Protein AF-A0A7S4BZ90-F1 (afdb_monomer_lite)

Structure (mmCIF, N/CA/C/O backbone):
data_AF-A0A7S4BZ90-F1
#
_entry.id   AF-A0A7S4BZ90-F1
#
loop_
_atom_site.group_PDB
_atom_site.id
_atom_site.type_symbol
_atom_site.label_atom_id
_atom_site.label_alt_id
_atom_site.label_comp_id
_atom_site.label_asym_id
_atom_site.label_entity_id
_atom_site.label_seq_id
_atom_site.pdbx_PDB_ins_code
_atom_site.Cartn_x
_atom_site.Cartn_y
_atom_site.Cartn_z
_atom_site.occupancy
_atom_site.B_iso_or_equiv
_atom_site.auth_seq_id
_atom_site.auth_comp_id
_atom_site.auth_asym_id
_atom_site.auth_atom_id
_atom_site.pdbx_PDB_model_num
ATOM 1 N N . MET A 1 1 ? -24.577 11.533 -30.311 1.00 33.41 1 MET A N 1
ATOM 2 C CA . MET A 1 1 ? -23.113 11.358 -30.264 1.00 33.41 1 MET A CA 1
ATOM 3 C C . MET A 1 1 ? -22.880 9.869 -30.183 1.00 33.41 1 MET A C 1
ATOM 5 O O . MET A 1 1 ? -23.247 9.269 -29.185 1.00 33.41 1 MET A O 1
ATOM 9 N N . VAL A 1 2 ? -22.451 9.256 -31.281 1.00 26.23 2 VAL A N 1
ATOM 10 C CA . VAL A 1 2 ? -22.076 7.841 -31.279 1.00 26.23 2 VAL A CA 1
ATOM 11 C C . VAL A 1 2 ? -20.671 7.820 -30.691 1.00 26.23 2 VAL A C 1
ATOM 13 O O . VAL A 1 2 ? -19.761 8.365 -31.313 1.00 26.23 2 VAL A O 1
ATOM 16 N N . ASN A 1 3 ? -20.526 7.324 -29.460 1.00 33.72 3 ASN A N 1
ATOM 17 C CA . ASN A 1 3 ? -19.214 7.034 -28.885 1.00 33.72 3 ASN A CA 1
ATOM 18 C C . ASN A 1 3 ? -18.481 6.156 -29.900 1.00 33.72 3 ASN A C 1
ATOM 20 O O . ASN A 1 3 ? -19.055 5.168 -30.350 1.00 33.72 3 ASN A O 1
ATOM 24 N N . VAL A 1 4 ? -17.272 6.531 -30.307 1.00 37.62 4 VAL A N 1
ATOM 25 C CA . VAL A 1 4 ? -16.377 5.587 -30.974 1.00 37.62 4 VAL A CA 1
ATOM 26 C C . VAL A 1 4 ? -15.790 4.769 -29.826 1.00 37.62 4 VAL A C 1
ATOM 28 O O . VAL A 1 4 ? -14.957 5.313 -29.103 1.00 37.62 4 VAL A O 1
ATOM 31 N N . PRO A 1 5 ? -16.278 3.546 -29.543 1.00 41.34 5 PRO A N 1
ATOM 32 C CA . PRO A 1 5 ? -15.677 2.739 -28.495 1.00 41.34 5 PRO A CA 1
ATOM 33 C C . PRO A 1 5 ? -14.210 2.500 -28.862 1.00 41.34 5 PRO A C 1
ATOM 35 O O . PRO A 1 5 ? -13.890 2.240 -30.027 1.00 41.34 5 PRO A O 1
ATOM 38 N N . ILE A 1 6 ? -13.317 2.557 -27.871 1.00 49.84 6 ILE A N 1
ATOM 39 C CA . ILE A 1 6 ? -12.123 1.713 -27.943 1.00 49.84 6 ILE A CA 1
ATOM 40 C C . ILE A 1 6 ? -12.695 0.306 -28.138 1.00 49.84 6 ILE A C 1
ATOM 42 O O . ILE A 1 6 ? -13.587 -0.061 -27.375 1.00 49.84 6 ILE A O 1
ATOM 46 N N . GLU A 1 7 ? -12.320 -0.392 -29.219 1.00 52.25 7 GLU A N 1
ATOM 47 C CA . GLU A 1 7 ? -12.885 -1.703 -29.583 1.00 52.25 7 GLU A CA 1
ATOM 48 C C . GLU A 1 7 ? -13.194 -2.536 -28.335 1.00 52.25 7 GLU A C 1
ATOM 50 O O . GLU A 1 7 ? -12.337 -2.641 -27.458 1.00 52.25 7 GLU A O 1
ATOM 55 N N . ASP A 1 8 ? -14.431 -3.046 -28.265 1.00 43.81 8 ASP A N 1
ATOM 56 C CA . ASP A 1 8 ? -15.060 -3.649 -27.085 1.00 43.81 8 ASP A CA 1
ATOM 57 C C . ASP A 1 8 ? -14.035 -4.263 -26.104 1.00 43.81 8 ASP A C 1
ATOM 59 O O . ASP A 1 8 ? -13.390 -5.266 -26.438 1.00 43.81 8 ASP A O 1
ATOM 63 N N . PRO A 1 9 ? -13.824 -3.679 -24.910 1.00 44.62 9 PRO A N 1
ATOM 64 C CA . PRO A 1 9 ? -12.887 -4.220 -23.929 1.00 44.62 9 PRO A CA 1
ATOM 65 C C . PRO A 1 9 ? -13.327 -5.591 -23.386 1.00 44.62 9 PRO A C 1
ATOM 67 O O . PRO A 1 9 ? -12.476 -6.349 -22.908 1.00 44.62 9 PRO A O 1
ATOM 70 N N . GLU A 1 10 ? -14.611 -5.952 -23.531 1.00 42.00 10 GLU A N 1
ATOM 71 C CA . GLU A 1 10 ? -15.120 -7.312 -23.311 1.00 42.00 10 GLU A CA 1
ATOM 72 C C . GLU A 1 10 ? -14.944 -8.232 -24.527 1.00 42.00 10 GLU A C 1
ATOM 74 O O . GLU A 1 10 ? -15.280 -9.417 -24.446 1.00 42.00 10 GLU A O 1
ATOM 79 N N . SER A 1 11 ? -14.344 -7.759 -25.631 1.00 48.19 11 SER A N 1
ATOM 80 C CA . SER A 1 11 ? -13.907 -8.657 -26.696 1.00 48.19 11 SER A CA 1
ATOM 81 C C . SER A 1 11 ? -13.030 -9.740 -26.071 1.00 48.19 11 SER A C 1
ATOM 83 O O . SER A 1 11 ? -11.984 -9.486 -25.456 1.00 48.19 11 SER A O 1
ATOM 85 N N . ALA A 1 12 ? -13.517 -10.971 -26.210 1.00 54.62 12 ALA A N 1
ATOM 86 C CA . ALA A 1 12 ? -13.037 -12.203 -25.602 1.00 54.62 12 ALA A CA 1
ATOM 87 C C . ALA A 1 12 ? -11.604 -12.596 -26.011 1.00 54.62 12 ALA A C 1
ATOM 89 O O . ALA A 1 12 ? -11.223 -13.756 -25.879 1.00 54.62 12 ALA A O 1
ATOM 90 N N . THR A 1 13 ? -10.805 -11.662 -26.535 1.00 65.31 13 THR A N 1
ATOM 91 C CA . THR A 1 13 ? -9.399 -11.862 -26.865 1.00 65.31 13 THR A CA 1
ATOM 92 C C . THR A 1 13 ? -8.633 -12.150 -25.571 1.00 65.31 13 THR A C 1
ATOM 94 O O . THR A 1 13 ? -8.508 -11.254 -24.724 1.00 65.31 13 THR A O 1
ATOM 97 N N . PRO A 1 14 ? -8.145 -13.389 -25.385 1.00 82.38 14 PRO A N 1
ATOM 98 C CA . PRO A 1 14 ? -7.401 -13.763 -24.195 1.00 82.38 14 PRO A CA 1
ATOM 99 C C . PRO A 1 14 ? -6.043 -13.060 -24.190 1.00 82.38 14 PRO A C 1
ATOM 101 O O . PRO A 1 14 ? -5.452 -12.809 -25.248 1.00 82.38 14 PRO A O 1
ATOM 104 N N . VAL A 1 15 ? -5.529 -12.764 -22.996 1.00 87.31 15 VAL A N 1
ATOM 105 C CA . VAL A 1 15 ? -4.174 -12.228 -22.849 1.00 87.31 15 VAL A CA 1
ATOM 106 C C . VAL A 1 15 ? -3.188 -13.321 -23.257 1.00 87.31 15 VAL A C 1
ATOM 108 O O . VAL A 1 15 ? -3.149 -14.400 -22.675 1.00 87.31 15 VAL A O 1
ATOM 111 N N . LYS A 1 16 ? -2.396 -13.054 -24.294 1.00 91.31 16 LYS A N 1
ATOM 112 C CA . LYS A 1 16 ? -1.406 -13.979 -24.855 1.00 91.31 16 LYS A CA 1
ATOM 113 C C . LYS A 1 16 ? -0.023 -13.796 -24.243 1.00 91.31 16 LYS A C 1
ATOM 115 O O . LYS A 1 16 ? 0.767 -14.741 -24.278 1.00 91.31 16 LYS A O 1
ATOM 120 N N . ALA A 1 17 ? 0.281 -12.603 -23.733 1.00 92.12 17 ALA A N 1
ATOM 121 C CA . ALA A 1 17 ? 1.561 -12.301 -23.109 1.00 92.12 17 ALA A CA 1
ATOM 122 C C . ALA A 1 17 ? 1.470 -11.159 -22.085 1.00 92.12 17 ALA A C 1
ATOM 124 O O . ALA A 1 17 ? 0.729 -10.192 -22.266 1.00 92.12 17 ALA A O 1
ATOM 125 N N . VAL A 1 18 ? 2.296 -11.253 -21.047 1.00 93.56 18 VAL A N 1
ATOM 126 C CA . VAL A 1 18 ? 2.687 -10.127 -20.192 1.00 93.56 18 VAL A CA 1
ATOM 127 C C . VAL A 1 18 ? 4.064 -9.654 -20.645 1.00 93.56 18 VAL A C 1
ATOM 129 O O . VAL A 1 18 ? 4.972 -10.466 -20.788 1.00 93.56 18 VAL A O 1
ATOM 132 N N . VAL A 1 19 ? 4.239 -8.360 -20.889 1.00 93.69 19 VAL A N 1
ATOM 133 C CA . VAL A 1 19 ? 5.522 -7.783 -21.312 1.00 93.69 19 VAL A CA 1
ATOM 134 C C . VAL A 1 19 ? 6.041 -6.872 -20.214 1.00 93.69 19 VAL A C 1
ATOM 136 O O . VAL A 1 19 ? 5.387 -5.888 -19.877 1.00 93.69 19 VAL A O 1
ATOM 139 N N . VAL A 1 20 ? 7.217 -7.177 -19.674 1.00 94.25 20 VAL A N 1
ATOM 140 C CA . VAL A 1 20 ? 7.939 -6.304 -18.742 1.00 94.25 20 VAL A CA 1
ATOM 141 C C . VAL A 1 20 ? 9.007 -5.551 -19.522 1.00 94.25 20 VAL A C 1
ATOM 143 O O . VAL A 1 20 ? 9.805 -6.171 -20.219 1.00 94.25 20 VAL A O 1
ATOM 146 N N . THR A 1 21 ? 9.009 -4.220 -19.459 1.00 92.94 21 THR A N 1
ATOM 147 C CA . THR A 1 21 ? 9.910 -3.395 -20.278 1.00 92.94 21 THR A CA 1
ATOM 148 C C . THR A 1 21 ? 10.177 -2.019 -19.666 1.00 92.94 21 THR A C 1
ATOM 150 O O . THR A 1 21 ? 9.563 -1.625 -18.675 1.00 92.94 21 THR A O 1
ATOM 153 N N . CYS A 1 22 ? 11.080 -1.251 -20.278 1.00 91.31 22 CYS A N 1
ATOM 154 C CA . CYS A 1 22 ? 11.367 0.122 -19.887 1.00 91.31 22 CYS A CA 1
ATOM 155 C C . CYS A 1 22 ? 10.149 1.066 -20.036 1.00 91.31 22 CYS A C 1
ATOM 157 O O . CYS A 1 22 ? 9.366 0.983 -20.990 1.00 91.31 22 CYS A O 1
ATOM 159 N N . ALA A 1 23 ? 10.020 2.026 -19.115 1.00 88.06 23 ALA A N 1
ATOM 160 C CA . ALA A 1 23 ? 9.052 3.124 -19.190 1.00 88.06 23 ALA A CA 1
ATOM 161 C C . ALA A 1 23 ? 9.283 4.053 -20.391 1.00 88.06 23 ALA A C 1
ATOM 163 O O . ALA A 1 23 ? 8.324 4.606 -20.925 1.00 88.06 23 ALA A O 1
ATOM 164 N N . ARG A 1 24 ? 10.523 4.174 -20.878 1.00 84.75 24 ARG A N 1
ATOM 165 C CA . ARG A 1 24 ? 10.865 4.932 -22.088 1.00 84.75 24 ARG A CA 1
ATOM 166 C C . ARG A 1 24 ? 11.260 3.961 -23.199 1.00 84.75 24 ARG A C 1
ATOM 168 O O . ARG A 1 24 ? 12.233 3.227 -23.056 1.00 84.75 24 ARG A O 1
ATOM 175 N N . LEU A 1 25 ? 10.498 3.958 -24.291 1.00 80.12 25 LEU A N 1
ATOM 176 C CA . LEU A 1 25 ? 10.772 3.162 -25.488 1.00 80.12 25 LEU A CA 1
ATOM 177 C C . LEU A 1 25 ? 10.919 4.084 -26.706 1.00 80.12 25 LEU A C 1
ATOM 179 O O . LEU A 1 25 ? 10.238 5.109 -26.763 1.00 80.12 25 LEU A O 1
ATOM 183 N N . PRO A 1 26 ? 11.767 3.727 -27.688 1.00 74.06 26 PRO A N 1
ATOM 184 C CA . PRO A 1 26 ? 11.944 4.516 -28.910 1.00 74.06 26 PRO A CA 1
ATOM 185 C C . PRO A 1 26 ? 10.721 4.462 -29.838 1.00 74.06 26 PRO A C 1
ATOM 187 O O . PRO A 1 26 ? 10.537 5.333 -30.685 1.00 74.06 26 PRO A O 1
ATOM 190 N N . VAL A 1 27 ? 9.884 3.436 -29.682 1.00 76.69 27 VAL A N 1
ATOM 191 C CA . VAL A 1 27 ? 8.619 3.262 -30.394 1.00 76.69 27 VAL A CA 1
ATOM 192 C C . VAL A 1 27 ? 7.533 2.857 -29.399 1.00 76.69 27 VAL A C 1
ATOM 194 O O . VAL A 1 27 ? 7.853 2.269 -28.360 1.00 76.69 27 VAL A O 1
ATOM 197 N N . PRO A 1 28 ? 6.253 3.136 -29.688 1.00 74.88 28 PRO A N 1
ATOM 198 C CA . PRO A 1 28 ? 5.163 2.684 -28.837 1.00 74.88 28 PRO A CA 1
ATOM 199 C C . PRO A 1 28 ? 5.136 1.163 -28.718 1.00 74.88 28 PRO A C 1
ATOM 201 O O . PRO A 1 28 ? 5.385 0.453 -29.697 1.00 74.88 28 PRO A O 1
ATOM 204 N N . ILE A 1 29 ? 4.816 0.649 -27.532 1.00 79.38 29 ILE A N 1
ATOM 205 C CA . ILE A 1 29 ? 4.831 -0.796 -27.281 1.00 79.38 29 ILE A CA 1
ATOM 206 C C . ILE A 1 29 ? 3.820 -1.543 -28.161 1.00 79.38 29 ILE A C 1
ATOM 208 O O . ILE A 1 29 ? 4.066 -2.677 -28.561 1.00 79.38 29 ILE A O 1
ATOM 212 N N . GLU A 1 30 ? 2.728 -0.885 -28.541 1.00 72.81 30 GLU A N 1
ATOM 213 C CA . GLU A 1 30 ? 1.696 -1.420 -29.424 1.00 72.81 30 GLU A CA 1
ATOM 214 C C . GLU A 1 30 ? 2.144 -1.570 -30.885 1.00 72.81 30 GLU A C 1
ATOM 216 O O . GLU A 1 30 ? 1.515 -2.283 -31.663 1.00 72.81 30 GLU A O 1
ATOM 221 N N . SER A 1 31 ? 3.241 -0.911 -31.275 1.00 75.88 31 SER A N 1
ATOM 222 C CA . SER A 1 31 ? 3.874 -1.153 -32.579 1.00 75.88 31 SER A CA 1
ATOM 223 C C . SER A 1 31 ? 4.671 -2.462 -32.603 1.00 75.88 31 SER A C 1
ATOM 225 O O . SER A 1 31 ? 4.995 -2.969 -33.675 1.00 75.88 31 SER A O 1
ATOM 227 N N . ILE A 1 32 ? 4.972 -3.005 -31.419 1.00 82.00 32 ILE A N 1
ATOM 228 C CA . ILE A 1 32 ? 5.742 -4.233 -31.218 1.00 82.00 32 ILE A CA 1
ATOM 229 C C . ILE A 1 32 ? 4.799 -5.397 -30.894 1.00 82.00 32 ILE A C 1
ATOM 231 O O . ILE A 1 32 ? 4.946 -6.488 -31.443 1.00 82.00 32 ILE A O 1
ATOM 235 N N . PHE A 1 33 ? 3.824 -5.166 -30.013 1.00 85.25 33 PHE A N 1
ATOM 236 C CA . PHE A 1 33 ? 2.886 -6.171 -29.523 1.00 85.25 33 PHE A CA 1
ATOM 237 C C . PHE A 1 33 ? 1.440 -5.730 -29.727 1.00 85.25 33 PHE A C 1
ATOM 239 O O . PHE A 1 33 ? 1.112 -4.565 -29.559 1.00 85.25 33 PHE A O 1
ATOM 246 N N . ASP A 1 34 ? 0.549 -6.673 -30.026 1.00 83.88 34 ASP A N 1
ATOM 247 C CA . ASP A 1 34 ? -0.881 -6.385 -30.134 1.00 83.88 34 ASP A CA 1
ATOM 248 C C . ASP A 1 34 ? -1.448 -5.927 -28.767 1.00 83.88 34 ASP A C 1
ATOM 250 O O . ASP A 1 34 ? -1.437 -6.717 -27.811 1.00 83.88 34 ASP A O 1
ATOM 254 N N . PRO A 1 35 ? -1.955 -4.681 -28.650 1.00 76.00 35 PRO A N 1
ATOM 255 C CA . PRO A 1 35 ? -2.443 -4.119 -27.390 1.00 76.00 35 PRO A CA 1
ATOM 256 C C . PRO A 1 35 ? -3.730 -4.789 -26.882 1.00 76.00 35 PRO A C 1
ATOM 258 O O . PRO A 1 35 ? -4.067 -4.640 -25.706 1.00 76.00 35 PRO A O 1
ATOM 261 N N . LEU A 1 36 ? -4.443 -5.537 -27.733 1.00 77.12 36 LEU A N 1
ATOM 262 C CA . LEU A 1 36 ? -5.646 -6.278 -27.343 1.00 77.12 36 LEU A CA 1
ATOM 263 C C . LEU A 1 36 ? -5.323 -7.621 -26.683 1.00 77.12 36 LEU A C 1
ATOM 265 O O . LEU A 1 36 ? -6.167 -8.179 -25.985 1.00 77.12 36 LEU A O 1
ATOM 269 N N . SER A 1 37 ? -4.121 -8.157 -26.897 1.00 85.00 37 SER A N 1
ATOM 270 C CA . SER A 1 37 ? -3.709 -9.463 -26.369 1.00 85.00 37 SER A CA 1
ATOM 271 C C . SER A 1 37 ? -2.468 -9.406 -25.477 1.00 85.00 37 SER A C 1
ATOM 273 O O . SER A 1 37 ? -1.968 -10.451 -25.058 1.00 85.00 37 SER A O 1
ATOM 275 N N . THR A 1 38 ? -2.004 -8.206 -25.125 1.00 88.06 38 THR A N 1
ATOM 276 C CA . THR A 1 38 ? -0.791 -8.002 -24.328 1.00 88.06 38 THR A CA 1
ATOM 277 C C . THR A 1 38 ? -1.050 -7.057 -23.161 1.00 88.06 38 THR A C 1
ATOM 279 O O . THR A 1 38 ? -1.696 -6.025 -23.327 1.00 88.06 38 THR A O 1
ATOM 282 N N . ILE A 1 39 ? -0.508 -7.378 -21.985 1.00 89.31 39 ILE A N 1
ATOM 283 C CA . ILE A 1 39 ? -0.463 -6.461 -20.838 1.00 89.31 39 ILE A CA 1
ATOM 284 C C . ILE A 1 39 ? 0.984 -6.034 -20.615 1.00 89.31 39 ILE A C 1
ATOM 286 O O . ILE A 1 39 ? 1.872 -6.877 -20.524 1.00 89.31 39 ILE A O 1
ATOM 290 N N . SER A 1 40 ? 1.227 -4.728 -20.517 1.00 89.69 40 SER A N 1
ATOM 291 C CA . SER A 1 40 ? 2.568 -4.175 -20.324 1.00 89.69 40 SER A CA 1
ATOM 292 C C . SER A 1 40 ? 2.798 -3.704 -18.889 1.00 89.69 40 SER A C 1
ATOM 294 O O . SER A 1 40 ? 2.044 -2.862 -18.395 1.00 89.69 40 SER A O 1
ATOM 296 N N . LEU A 1 41 ? 3.881 -4.164 -18.275 1.00 91.94 41 LEU A N 1
ATOM 297 C CA . LEU A 1 41 ? 4.442 -3.648 -17.032 1.00 91.94 41 LEU A CA 1
ATOM 298 C C . LEU A 1 41 ? 5.670 -2.798 -17.369 1.00 91.94 41 LEU A C 1
ATOM 300 O O . LEU A 1 41 ? 6.545 -3.241 -18.115 1.00 91.94 41 LEU A O 1
ATOM 304 N N . ARG A 1 42 ? 5.708 -1.552 -16.885 1.00 91.50 42 ARG A N 1
ATOM 305 C CA . ARG A 1 42 ? 6.699 -0.556 -17.319 1.00 91.50 42 ARG A CA 1
ATOM 306 C C . ARG A 1 42 ? 7.294 0.204 -16.139 1.00 91.50 42 ARG A C 1
ATOM 308 O O . ARG A 1 42 ? 6.564 0.887 -15.429 1.00 91.50 42 ARG A O 1
ATOM 315 N N . VAL A 1 43 ? 8.614 0.149 -15.997 1.00 90.94 43 VAL A N 1
ATOM 316 C CA . VAL A 1 43 ? 9.419 0.984 -15.081 1.00 90.94 43 VAL A CA 1
ATOM 317 C C . VAL A 1 43 ? 10.693 1.419 -15.801 1.00 90.94 43 VAL A C 1
ATOM 319 O O . VAL A 1 43 ? 11.104 0.775 -16.763 1.00 90.94 43 VAL A O 1
ATOM 322 N N . CYS A 1 44 ? 11.332 2.514 -15.400 1.00 89.25 44 CYS A N 1
ATOM 323 C CA . CYS A 1 44 ? 12.632 2.916 -15.939 1.00 89.25 44 CYS A CA 1
ATOM 324 C C . CYS A 1 44 ? 13.639 1.754 -15.823 1.00 89.25 44 CYS A C 1
ATOM 326 O O . CYS A 1 44 ? 13.676 1.052 -14.820 1.00 89.25 44 CYS A O 1
ATOM 328 N N . GLY A 1 45 ? 14.403 1.493 -16.886 1.00 86.94 45 GLY A N 1
ATOM 329 C CA . GLY A 1 45 ? 15.349 0.370 -16.949 1.00 86.94 45 GLY A CA 1
ATOM 330 C C . GLY A 1 45 ? 14.719 -1.015 -17.172 1.00 86.94 45 GLY A C 1
ATOM 331 O O . GLY A 1 45 ? 15.432 -1.924 -17.577 1.00 86.94 45 GLY A O 1
ATOM 332 N N . GLY A 1 46 ? 13.404 -1.187 -16.973 1.00 87.06 46 GLY A N 1
ATOM 333 C CA . GLY A 1 46 ? 12.736 -2.491 -17.113 1.00 87.06 46 GLY A CA 1
ATOM 334 C C . GLY A 1 46 ? 13.226 -3.538 -16.107 1.00 87.06 46 GLY A C 1
ATOM 335 O O . GLY A 1 46 ? 13.244 -4.723 -16.422 1.00 87.06 46 GLY A O 1
ATOM 336 N N . VAL A 1 47 ? 13.673 -3.087 -14.934 1.00 88.38 47 VAL A N 1
ATOM 337 C CA . VAL A 1 47 ? 14.285 -3.916 -13.890 1.00 88.38 47 VAL A CA 1
ATOM 338 C C . VAL A 1 47 ? 13.204 -4.604 -13.062 1.00 88.38 47 VAL A C 1
ATOM 340 O O . VAL A 1 47 ? 12.229 -3.961 -12.687 1.00 88.38 47 VAL A O 1
ATOM 343 N N . ILE A 1 48 ? 13.393 -5.884 -12.738 1.00 89.31 48 ILE A N 1
ATOM 344 C CA . ILE A 1 48 ? 12.593 -6.604 -11.738 1.00 89.31 48 ILE A CA 1
ATOM 345 C C . ILE A 1 48 ? 13.502 -6.931 -10.556 1.00 89.31 48 ILE A C 1
ATOM 347 O O . ILE A 1 48 ? 14.560 -7.514 -10.758 1.00 89.31 48 ILE A O 1
ATOM 351 N N . GLN A 1 49 ? 13.088 -6.595 -9.334 1.00 83.94 49 GLN A N 1
ATOM 352 C CA . GLN A 1 49 ? 13.798 -6.973 -8.108 1.00 83.94 49 GLN A CA 1
ATOM 353 C C . GLN A 1 49 ? 12.990 -7.964 -7.263 1.00 83.94 49 GLN A C 1
ATOM 355 O O . GLN A 1 49 ? 11.790 -8.170 -7.468 1.00 83.94 49 GLN A O 1
ATOM 360 N N . GLN A 1 50 ? 13.661 -8.580 -6.289 1.00 76.06 50 GLN A N 1
ATOM 361 C CA . GLN A 1 50 ? 13.027 -9.472 -5.322 1.00 76.06 50 GLN A CA 1
ATOM 362 C C . GLN A 1 50 ? 12.016 -8.702 -4.455 1.00 76.06 50 GLN A C 1
ATOM 364 O O . GLN A 1 50 ? 12.319 -7.614 -3.971 1.00 76.06 50 GLN A O 1
ATOM 369 N N . ASN A 1 51 ? 10.831 -9.280 -4.228 1.00 68.19 51 ASN A N 1
ATOM 370 C CA . ASN A 1 51 ? 9.781 -8.725 -3.357 1.00 68.19 51 ASN A CA 1
ATOM 371 C C . ASN A 1 51 ? 9.348 -7.278 -3.692 1.00 68.19 51 ASN A C 1
ATOM 373 O O . ASN A 1 51 ? 8.933 -6.517 -2.813 1.00 68.19 51 ASN A O 1
ATOM 377 N N . ASP A 1 52 ? 9.419 -6.908 -4.971 1.00 78.75 52 ASP A N 1
ATOM 378 C CA . ASP A 1 52 ? 9.080 -5.577 -5.475 1.00 78.75 52 ASP A CA 1
ATOM 379 C C . ASP A 1 52 ? 7.625 -5.463 -5.997 1.00 78.75 52 ASP A C 1
ATOM 381 O O . ASP A 1 52 ? 6.964 -6.452 -6.318 1.00 78.75 52 ASP A O 1
ATOM 385 N N . ALA A 1 53 ? 7.112 -4.233 -6.121 1.00 79.31 53 ALA A N 1
ATOM 386 C CA . ALA A 1 53 ? 5.818 -3.929 -6.727 1.00 79.31 53 ALA A CA 1
ATOM 387 C C . ALA A 1 53 ? 5.692 -4.447 -8.170 1.00 79.31 53 ALA A C 1
ATOM 389 O O . ALA A 1 53 ? 4.598 -4.850 -8.574 1.00 79.31 53 ALA A O 1
ATOM 390 N N . LEU A 1 54 ? 6.780 -4.475 -8.950 1.00 87.31 54 LEU A N 1
ATOM 391 C CA . LEU A 1 54 ? 6.759 -5.007 -10.310 1.00 87.31 54 LEU A CA 1
ATOM 392 C C . LEU A 1 54 ? 6.648 -6.537 -10.330 1.00 87.31 54 LEU A C 1
ATOM 394 O O . LEU A 1 54 ? 5.886 -7.071 -11.135 1.00 87.31 54 LEU A O 1
ATOM 398 N N . MET A 1 55 ? 7.329 -7.225 -9.404 1.00 88.44 55 MET A N 1
ATOM 399 C CA . MET A 1 55 ? 7.177 -8.670 -9.187 1.00 88.44 55 MET A CA 1
ATOM 400 C C . MET A 1 55 ? 5.729 -9.008 -8.822 1.00 88.44 55 MET A C 1
ATOM 402 O O . MET A 1 55 ? 5.080 -9.782 -9.524 1.00 88.44 55 MET A O 1
ATOM 406 N N . GLY A 1 56 ? 5.181 -8.334 -7.804 1.00 87.38 56 GLY A N 1
ATOM 407 C CA . GLY A 1 56 ? 3.785 -8.513 -7.396 1.00 87.38 56 GLY A CA 1
ATOM 408 C C . GLY A 1 56 ? 2.787 -8.163 -8.506 1.00 87.38 56 GLY A C 1
ATOM 409 O O . GLY A 1 56 ? 1.726 -8.771 -8.613 1.00 87.38 56 GLY A O 1
ATOM 410 N N . SER A 1 57 ? 3.129 -7.219 -9.388 1.00 89.56 57 SER A N 1
ATOM 411 C CA . SER A 1 57 ? 2.315 -6.906 -10.567 1.00 89.56 57 SER A CA 1
ATOM 412 C C . SER A 1 57 ? 2.337 -8.025 -11.605 1.00 89.56 57 SER A C 1
ATOM 414 O O . SER A 1 57 ? 1.288 -8.347 -12.160 1.00 89.56 57 SER A O 1
ATOM 416 N N . ALA A 1 58 ? 3.502 -8.621 -11.873 1.00 91.00 58 ALA A N 1
ATOM 417 C CA . ALA A 1 58 ? 3.625 -9.757 -12.784 1.00 91.00 58 ALA A CA 1
ATOM 418 C C . ALA A 1 58 ? 2.836 -10.959 -12.257 1.00 91.00 58 ALA A C 1
ATOM 420 O O . ALA A 1 58 ? 2.019 -11.525 -12.980 1.00 91.00 58 ALA A O 1
ATOM 421 N N . GLU A 1 59 ? 3.009 -11.277 -10.978 1.00 90.06 59 GLU A N 1
ATOM 422 C CA . GLU A 1 59 ? 2.256 -12.295 -10.253 1.00 90.06 59 GLU A CA 1
ATOM 423 C C . GLU A 1 59 ? 0.742 -12.077 -10.330 1.00 90.06 59 GLU A C 1
ATOM 425 O O . GLU A 1 59 ? 0.003 -12.980 -10.728 1.00 90.06 59 GLU A O 1
ATOM 430 N N . PHE A 1 60 ? 0.279 -10.864 -10.013 1.00 89.00 60 PHE A N 1
ATOM 431 C CA . PHE A 1 60 ? -1.136 -10.517 -10.063 1.00 89.00 60 PHE A CA 1
ATOM 432 C C . PHE A 1 60 ? -1.712 -10.692 -11.470 1.00 89.00 60 PHE A C 1
ATOM 434 O O . PHE A 1 60 ? -2.762 -11.310 -11.635 1.00 89.00 60 PHE A O 1
ATOM 441 N N . VAL A 1 61 ? -1.042 -10.148 -12.490 1.00 89.12 61 VAL A N 1
ATOM 442 C CA . VAL A 1 61 ? -1.532 -10.182 -13.874 1.00 89.12 61 VAL A CA 1
ATOM 443 C C . VAL A 1 61 ? -1.538 -11.612 -14.417 1.00 89.12 61 VAL A C 1
ATOM 445 O O . VAL A 1 61 ? -2.502 -12.007 -15.071 1.00 89.12 61 VAL A O 1
ATOM 448 N N . LEU A 1 62 ? -0.506 -12.409 -14.132 1.00 91.06 62 LEU A N 1
ATOM 449 C CA . LEU A 1 62 ? -0.465 -13.818 -14.526 1.00 91.06 62 LEU A CA 1
ATOM 450 C C . LEU A 1 62 ? -1.592 -14.615 -13.862 1.00 91.06 62 LEU A C 1
ATOM 452 O O . LEU A 1 62 ? -2.245 -15.414 -14.527 1.00 91.06 62 LEU A O 1
ATOM 456 N N . GLU A 1 63 ? -1.858 -14.367 -12.580 1.00 87.88 63 GLU A N 1
ATOM 457 C CA . GLU A 1 63 ? -2.940 -15.027 -11.851 1.00 87.88 63 GLU A CA 1
ATOM 458 C C . GLU A 1 63 ? -4.331 -14.609 -12.338 1.00 87.88 63 GLU A C 1
ATOM 460 O O . GLU A 1 63 ? -5.231 -15.436 -12.435 1.00 87.88 63 GLU A O 1
ATOM 465 N N . GLU A 1 64 ? -4.516 -13.330 -12.651 1.00 86.00 64 GLU A N 1
ATOM 466 C CA . GLU A 1 64 ? -5.813 -12.774 -13.034 1.00 86.00 64 GLU A CA 1
ATOM 467 C C . GLU A 1 64 ? -6.197 -13.058 -14.491 1.00 86.00 64 GLU A C 1
ATOM 469 O O . GLU A 1 64 ? -7.376 -13.235 -14.796 1.00 86.00 64 GLU A O 1
ATOM 474 N N . PHE A 1 65 ? -5.222 -13.071 -15.402 1.00 86.69 65 PHE A N 1
ATOM 475 C CA . PHE A 1 65 ? -5.474 -13.177 -16.842 1.00 86.69 65 PHE A CA 1
ATOM 476 C C . PHE A 1 65 ? -5.008 -14.496 -17.463 1.00 86.69 65 PHE A C 1
ATOM 478 O O . PHE A 1 65 ? -5.227 -14.699 -18.656 1.00 86.69 65 PHE A O 1
ATOM 485 N N . ASP A 1 66 ? -4.368 -15.364 -16.676 1.00 88.75 66 ASP A N 1
ATOM 486 C CA . ASP A 1 66 ? -3.831 -16.665 -17.090 1.00 88.75 66 ASP A CA 1
ATOM 487 C C . ASP A 1 66 ? -2.992 -16.607 -18.378 1.00 88.75 66 ASP A C 1
ATOM 489 O O . ASP A 1 66 ? -3.104 -17.432 -19.285 1.00 88.75 66 ASP A O 1
ATOM 493 N N . ALA A 1 67 ? -2.154 -15.572 -18.485 1.00 90.44 67 ALA A N 1
ATOM 494 C CA . ALA A 1 67 ? -1.357 -15.356 -19.682 1.00 90.44 67 ALA A CA 1
ATOM 495 C C . ALA A 1 67 ? -0.297 -16.469 -19.837 1.00 90.44 67 ALA A C 1
ATOM 497 O O . ALA A 1 67 ? 0.480 -16.708 -18.909 1.00 90.44 67 ALA A O 1
ATOM 498 N N . PRO A 1 68 ? -0.177 -17.103 -21.019 1.00 95.25 68 PRO A N 1
ATOM 499 C CA . PRO A 1 68 ? 0.712 -18.249 -21.219 1.00 95.25 68 PRO A CA 1
ATOM 500 C C . PRO A 1 68 ? 2.182 -17.857 -21.431 1.00 95.25 68 PRO A C 1
ATOM 502 O O . PRO A 1 68 ? 3.044 -18.726 -21.581 1.00 95.25 68 PRO A O 1
ATOM 505 N N . LYS A 1 69 ? 2.487 -16.557 -21.523 1.00 95.88 69 LYS A N 1
ATOM 506 C CA . LYS A 1 69 ? 3.841 -16.046 -21.762 1.00 95.88 69 LYS A CA 1
ATOM 507 C C . LYS A 1 69 ? 4.125 -14.815 -20.916 1.00 95.88 69 LYS A C 1
ATOM 509 O O . LYS A 1 69 ? 3.269 -13.941 -20.789 1.00 95.88 69 LYS A O 1
ATOM 514 N N . ILE A 1 70 ? 5.360 -14.709 -20.450 1.00 96.38 70 ILE A N 1
ATOM 515 C CA . ILE A 1 70 ? 5.950 -13.467 -19.964 1.00 96.38 70 ILE A CA 1
ATOM 516 C C . ILE A 1 70 ? 7.213 -13.170 -20.777 1.00 96.38 70 ILE A C 1
ATOM 518 O O . ILE A 1 70 ? 8.036 -14.055 -21.014 1.00 96.38 70 ILE A O 1
ATOM 522 N N . ILE A 1 71 ? 7.328 -11.935 -21.257 1.00 96.44 71 ILE A N 1
ATOM 523 C CA . ILE A 1 71 ? 8.452 -11.461 -22.062 1.00 96.44 71 ILE A CA 1
ATOM 524 C C . ILE A 1 71 ? 9.124 -10.325 -21.302 1.00 96.44 71 ILE A C 1
ATOM 526 O O . ILE A 1 71 ? 8.511 -9.280 -21.088 1.00 96.44 71 ILE A O 1
ATOM 530 N N . VAL A 1 72 ? 10.379 -10.518 -20.912 1.00 96.88 72 VAL A N 1
ATOM 531 C CA . VAL A 1 72 ? 11.215 -9.454 -20.352 1.00 96.88 72 VAL A CA 1
ATOM 532 C C . VAL A 1 72 ? 11.990 -8.824 -21.502 1.00 96.88 72 VAL A C 1
ATOM 534 O O . VAL A 1 72 ? 12.773 -9.493 -22.176 1.00 96.88 72 VAL A O 1
ATOM 537 N N . MET A 1 73 ? 11.722 -7.550 -21.771 1.00 95.62 73 MET A N 1
ATOM 538 C CA . MET A 1 73 ? 12.243 -6.844 -22.933 1.00 95.62 73 MET A CA 1
ATOM 539 C C . MET A 1 73 ? 13.220 -5.743 -22.521 1.00 95.62 73 MET A C 1
ATOM 541 O O . MET A 1 73 ? 12.843 -4.760 -21.883 1.00 95.62 73 MET A O 1
ATOM 545 N N . GLY A 1 74 ? 14.471 -5.894 -22.948 1.00 94.81 74 GLY A N 1
ATOM 546 C CA . GLY A 1 74 ? 15.477 -4.837 -22.931 1.00 94.81 74 GLY A CA 1
ATOM 547 C C . GLY A 1 74 ? 15.403 -4.000 -24.204 1.00 94.81 74 GLY A C 1
ATOM 548 O O . GLY A 1 74 ? 14.798 -4.401 -25.201 1.00 94.81 74 GLY A O 1
ATOM 549 N N . ASN A 1 75 ? 16.039 -2.834 -24.196 1.00 92.56 75 ASN A N 1
ATOM 550 C CA . ASN A 1 75 ? 16.116 -1.974 -25.370 1.00 92.56 75 ASN A CA 1
ATOM 551 C C . ASN A 1 75 ? 17.501 -1.345 -25.522 1.00 92.56 75 ASN A C 1
ATOM 553 O O . ASN A 1 75 ? 18.217 -1.113 -24.543 1.00 92.56 75 ASN A O 1
ATOM 557 N N . GLU A 1 76 ? 17.855 -1.064 -26.769 1.00 89.75 76 GLU A N 1
ATOM 558 C CA . GLU A 1 76 ? 18.995 -0.236 -27.143 1.00 89.75 76 GLU A CA 1
ATOM 559 C C . GLU A 1 76 ? 18.729 1.233 -26.769 1.00 89.75 76 GLU A C 1
ATOM 561 O O . GLU A 1 76 ? 17.574 1.675 -26.732 1.00 89.75 76 GLU A O 1
ATOM 566 N N . GLY A 1 77 ? 19.790 1.981 -26.450 1.00 85.38 77 GLY A N 1
ATOM 567 C CA . GLY A 1 77 ? 19.684 3.389 -26.049 1.00 85.38 77 GLY A CA 1
ATOM 568 C C . GLY A 1 77 ? 18.944 3.610 -24.724 1.00 85.38 77 GLY A C 1
ATOM 569 O O . GLY A 1 77 ? 18.234 4.598 -24.570 1.00 85.38 77 GLY A O 1
ATOM 570 N N . ASN A 1 78 ? 19.032 2.668 -23.780 1.00 88.81 78 ASN A N 1
ATOM 571 C CA . ASN A 1 78 ? 18.403 2.818 -22.470 1.00 88.81 78 ASN A CA 1
ATOM 572 C C . ASN A 1 78 ? 19.247 3.723 -21.557 1.00 88.81 78 ASN A C 1
ATOM 574 O O . ASN A 1 78 ? 20.286 3.300 -21.054 1.00 88.81 78 ASN A O 1
ATOM 578 N N . ASP A 1 79 ? 18.769 4.945 -21.311 1.00 85.44 79 ASP A N 1
ATOM 579 C CA . ASP A 1 79 ? 19.488 5.962 -20.527 1.00 85.44 79 ASP A CA 1
ATOM 580 C C . ASP A 1 79 ? 19.860 5.510 -19.106 1.00 85.44 79 ASP A C 1
ATOM 582 O O . ASP A 1 79 ? 20.927 5.859 -18.597 1.00 85.44 79 ASP A O 1
ATOM 586 N N . VAL A 1 80 ? 19.001 4.717 -18.455 1.00 88.06 80 VAL A N 1
ATOM 587 C CA . VAL A 1 80 ? 19.247 4.234 -17.085 1.00 88.06 80 VAL A CA 1
ATOM 588 C C . VAL A 1 80 ? 20.436 3.279 -17.073 1.00 88.06 80 VAL A C 1
ATOM 590 O O . VAL A 1 80 ? 21.325 3.386 -16.231 1.00 88.06 80 VAL A O 1
ATOM 593 N N . ILE A 1 81 ? 20.477 2.378 -18.054 1.00 91.56 81 ILE A N 1
ATOM 594 C CA . ILE A 1 81 ? 21.550 1.395 -18.219 1.00 91.56 81 ILE A CA 1
ATOM 595 C C . ILE A 1 81 ? 22.840 2.099 -18.632 1.00 91.56 81 ILE A C 1
ATOM 597 O O . ILE A 1 81 ? 23.891 1.809 -18.072 1.00 91.56 81 ILE A O 1
ATOM 601 N N . ALA A 1 82 ? 22.757 3.089 -19.523 1.00 90.06 82 ALA A N 1
ATOM 602 C CA . ALA A 1 82 ? 23.891 3.932 -19.889 1.00 90.06 82 ALA A CA 1
ATOM 603 C C . ALA A 1 82 ? 24.492 4.648 -18.667 1.00 90.06 82 ALA A C 1
ATOM 605 O O . ALA A 1 82 ? 25.709 4.676 -18.495 1.00 90.06 82 ALA A O 1
ATOM 606 N N . THR A 1 83 ? 23.641 5.146 -17.763 1.00 87.69 83 THR A N 1
ATOM 607 C CA . THR A 1 83 ? 24.071 5.760 -16.496 1.00 87.69 83 THR A CA 1
ATOM 608 C C . THR A 1 83 ? 24.793 4.743 -15.596 1.00 87.69 83 THR A C 1
ATOM 610 O O . THR A 1 83 ? 25.842 5.056 -15.032 1.00 87.69 83 THR A O 1
ATOM 613 N N . ALA A 1 84 ? 24.263 3.522 -15.461 1.00 90.12 84 ALA A N 1
ATOM 614 C CA . ALA A 1 84 ? 24.882 2.463 -14.658 1.00 90.12 84 ALA A CA 1
ATOM 615 C C . ALA A 1 84 ? 26.237 2.008 -15.236 1.00 90.12 84 ALA A C 1
ATOM 617 O O . ALA A 1 84 ? 27.222 1.924 -14.504 1.00 90.12 84 ALA A O 1
ATOM 618 N N . VAL A 1 85 ? 26.318 1.812 -16.556 1.00 92.06 85 VAL A N 1
ATOM 619 C CA . VAL A 1 85 ? 27.559 1.458 -17.266 1.00 92.06 85 VAL A CA 1
ATOM 620 C C . VAL A 1 85 ? 28.613 2.550 -17.123 1.00 92.06 85 VAL A C 1
ATOM 622 O O . VAL A 1 85 ? 29.763 2.243 -16.818 1.00 92.06 85 VAL A O 1
ATOM 625 N N . ALA A 1 86 ? 28.237 3.824 -17.263 1.00 88.75 86 ALA A N 1
ATOM 626 C CA . ALA A 1 86 ? 29.161 4.936 -17.066 1.00 88.75 86 ALA A CA 1
ATOM 627 C C . ALA A 1 86 ? 29.762 4.933 -15.650 1.00 88.75 86 ALA A C 1
ATOM 629 O O . ALA A 1 86 ? 30.970 5.092 -15.485 1.00 88.75 86 ALA A O 1
ATOM 630 N N . ARG A 1 87 ? 28.939 4.690 -14.620 1.00 88.00 87 ARG A N 1
ATOM 631 C CA . ARG A 1 87 ? 29.409 4.569 -13.230 1.00 88.00 87 ARG A CA 1
ATOM 632 C C . ARG A 1 87 ? 30.369 3.394 -13.051 1.00 88.00 87 ARG A C 1
ATOM 634 O O . ARG A 1 87 ? 31.415 3.568 -12.429 1.00 88.00 87 ARG A O 1
ATOM 641 N N . ALA A 1 88 ? 30.039 2.232 -13.611 1.00 90.00 88 ALA A N 1
ATOM 642 C CA . ALA A 1 88 ? 30.890 1.048 -13.546 1.00 90.00 88 ALA A CA 1
ATOM 643 C C . ALA A 1 88 ? 32.237 1.283 -14.262 1.00 90.00 88 ALA A C 1
ATOM 645 O O . ALA A 1 88 ? 33.291 0.952 -13.723 1.00 90.00 88 ALA A O 1
ATOM 646 N N . MET A 1 89 ? 32.227 1.950 -15.423 1.00 89.88 89 MET A N 1
ATOM 647 C CA . MET A 1 89 ? 33.437 2.347 -16.153 1.00 89.88 89 MET A CA 1
ATOM 648 C C . MET A 1 89 ? 34.322 3.287 -15.332 1.00 89.88 89 MET A C 1
ATOM 650 O O . MET A 1 89 ? 35.519 3.033 -15.206 1.00 89.88 89 MET A O 1
ATOM 654 N N . ILE A 1 90 ? 33.737 4.330 -14.734 1.00 87.69 90 ILE A N 1
ATOM 655 C CA . ILE A 1 90 ? 34.456 5.280 -13.872 1.00 87.69 90 ILE A CA 1
ATOM 656 C C . ILE A 1 90 ? 35.067 4.553 -12.667 1.00 87.69 90 ILE A C 1
ATOM 658 O O . ILE A 1 90 ? 36.239 4.759 -12.355 1.00 87.69 90 ILE A O 1
ATOM 662 N N . LYS A 1 91 ? 34.308 3.659 -12.017 1.00 87.44 91 LYS A N 1
ATOM 663 C CA . LYS A 1 91 ? 34.785 2.826 -10.898 1.00 87.44 91 LYS A CA 1
ATOM 664 C C . LYS A 1 91 ? 35.944 1.911 -11.315 1.00 87.44 91 LYS A C 1
ATOM 666 O O . LYS A 1 91 ? 36.864 1.703 -10.530 1.00 87.44 91 LYS A O 1
ATOM 671 N N . ALA A 1 92 ? 35.933 1.425 -12.555 1.00 88.00 92 ALA A N 1
ATOM 672 C CA . ALA A 1 92 ? 37.009 0.643 -13.162 1.00 88.00 92 ALA A CA 1
ATOM 673 C C . ALA A 1 92 ? 38.178 1.496 -13.708 1.00 88.00 92 ALA A C 1
ATOM 675 O O . ALA A 1 92 ? 39.101 0.952 -14.314 1.00 88.00 92 ALA A O 1
ATOM 676 N N . GLY A 1 93 ? 38.158 2.821 -13.521 1.00 87.81 93 GLY A N 1
ATOM 677 C CA . GLY A 1 93 ? 39.217 3.730 -13.972 1.00 87.81 93 GLY A CA 1
ATOM 678 C C . GLY A 1 93 ? 39.222 4.017 -15.478 1.00 87.81 93 GLY A C 1
ATOM 679 O O . GLY A 1 93 ? 40.236 4.471 -16.003 1.00 87.81 93 GLY A O 1
ATOM 680 N N . ARG A 1 94 ? 38.118 3.750 -16.188 1.00 86.12 94 ARG A N 1
ATOM 681 C CA . ARG A 1 94 ? 37.955 4.074 -17.612 1.00 86.12 94 ARG A CA 1
ATOM 682 C C . ARG A 1 94 ? 37.387 5.481 -17.786 1.00 86.12 94 ARG A C 1
ATOM 684 O O . ARG A 1 94 ? 36.461 5.877 -17.081 1.00 86.12 94 ARG A O 1
ATOM 691 N N . GLU A 1 95 ? 37.901 6.213 -18.772 1.00 78.94 95 GLU A N 1
ATOM 692 C CA . GLU A 1 95 ? 37.296 7.475 -19.202 1.00 78.94 95 GLU A CA 1
ATOM 693 C C . GLU A 1 95 ? 35.959 7.216 -19.912 1.00 78.94 95 GLU A C 1
ATOM 695 O O . GLU A 1 95 ? 35.821 6.267 -20.690 1.00 78.94 95 GLU A O 1
ATOM 700 N N . VAL A 1 96 ? 34.979 8.080 -19.653 1.00 72.69 96 VAL A N 1
ATOM 701 C CA . VAL A 1 96 ? 33.696 8.121 -20.364 1.00 72.69 96 VAL A CA 1
ATOM 702 C C . VAL A 1 96 ? 33.635 9.477 -21.070 1.00 72.69 96 VAL A C 1
ATOM 704 O O . VAL A 1 96 ? 33.886 10.502 -20.436 1.00 72.69 96 VAL A O 1
ATOM 707 N N . SER A 1 97 ? 33.394 9.501 -22.385 1.00 59.56 97 SER A N 1
ATOM 708 C CA . SER A 1 97 ? 33.448 10.738 -23.182 1.00 59.56 97 SER A CA 1
ATOM 709 C C . SER A 1 97 ? 32.373 11.762 -22.765 1.00 59.56 97 SER A C 1
ATOM 711 O O . SER A 1 97 ? 31.321 11.415 -22.231 1.00 59.56 97 SER A O 1
ATOM 713 N N . GLN A 1 98 ? 32.656 13.050 -23.007 1.00 47.72 98 GLN A N 1
ATOM 714 C CA . GLN A 1 98 ? 31.901 14.223 -22.524 1.00 47.72 98 GLN A CA 1
ATOM 715 C C . GLN A 1 98 ? 30.496 14.437 -23.129 1.00 47.72 98 GLN A C 1
ATOM 717 O O . GLN A 1 98 ? 29.791 15.332 -22.671 1.00 47.72 98 GLN A O 1
ATOM 722 N N . GLU A 1 99 ? 30.051 13.643 -24.107 1.00 48.91 99 GLU A N 1
ATOM 723 C CA . GLU A 1 99 ? 28.712 13.772 -24.722 1.00 48.91 99 GLU A CA 1
ATOM 724 C C . GLU A 1 99 ? 27.609 13.026 -23.945 1.00 48.91 99 GLU A C 1
ATOM 726 O O . GLU A 1 99 ? 26.567 12.669 -24.496 1.00 48.91 99 GLU A O 1
ATOM 731 N N . MET A 1 100 ? 27.807 12.770 -22.648 1.00 52.94 100 MET A N 1
ATOM 732 C CA . MET A 1 100 ? 26.747 12.194 -21.826 1.00 52.94 100 MET A CA 1
ATOM 733 C C . MET A 1 100 ? 25.673 13.246 -21.515 1.00 52.94 100 MET A C 1
ATOM 735 O O . MET A 1 100 ? 26.004 14.341 -21.050 1.00 52.94 100 MET A O 1
ATOM 739 N N . PRO A 1 101 ? 24.377 12.926 -21.693 1.00 48.09 101 PRO A N 1
ATOM 740 C CA . PRO A 1 101 ? 23.316 13.767 -21.166 1.00 48.09 101 PRO A CA 1
ATOM 741 C C . PRO A 1 101 ? 23.544 13.941 -19.666 1.00 48.09 101 PRO A C 1
ATOM 743 O O . PRO A 1 101 ? 23.761 12.933 -18.995 1.00 48.09 101 PRO A O 1
ATOM 746 N N . HIS A 1 102 ? 23.505 15.185 -19.170 1.00 50.16 102 HIS A N 1
ATOM 747 C CA . HIS A 1 102 ? 23.677 15.542 -17.758 1.00 50.16 102 HIS A CA 1
ATOM 748 C C . HIS A 1 102 ? 23.203 14.410 -16.840 1.00 50.16 102 HIS A C 1
ATOM 750 O O . HIS A 1 102 ? 21.995 14.185 -16.717 1.00 50.16 102 HIS A O 1
ATOM 756 N N . LEU A 1 103 ? 24.156 13.669 -16.255 1.00 50.16 103 LEU A N 1
ATOM 757 C CA . LEU A 1 103 ? 23.850 12.633 -15.278 1.00 50.16 103 LEU A CA 1
ATOM 758 C C . LEU A 1 103 ? 23.020 13.308 -14.190 1.00 50.16 103 LEU A C 1
ATOM 760 O O . LEU A 1 103 ? 23.510 14.233 -13.534 1.00 50.16 103 LEU A O 1
ATOM 764 N N . PRO A 1 104 ? 21.765 12.907 -13.998 1.00 45.44 104 PRO A N 1
ATOM 765 C CA . PRO A 1 104 ? 20.983 13.492 -12.942 1.00 45.44 104 PRO A CA 1
ATOM 766 C C . PRO A 1 104 ? 21.572 13.064 -11.613 1.00 45.44 104 PRO A C 1
ATOM 768 O O . PRO A 1 104 ? 21.592 11.881 -11.281 1.00 45.44 104 PRO A O 1
ATOM 771 N N . LEU A 1 105 ? 22.026 14.079 -10.881 1.00 46.06 105 LEU A N 1
ATOM 772 C CA . LEU A 1 105 ? 22.497 14.040 -9.500 1.00 46.06 105 LEU A CA 1
ATOM 773 C C . LEU A 1 105 ? 23.899 13.434 -9.304 1.00 46.06 105 LEU A C 1
ATOM 775 O O . LEU A 1 105 ? 24.051 12.356 -8.739 1.00 46.06 105 LEU A O 1
ATOM 779 N N . LEU A 1 106 ? 24.935 14.203 -9.666 1.00 44.59 106 LEU A N 1
ATOM 780 C CA . LEU A 1 106 ? 26.256 14.145 -9.010 1.00 44.59 106 LEU A CA 1
ATOM 781 C C . LEU A 1 106 ? 26.866 15.523 -8.667 1.00 44.59 106 LEU A C 1
ATOM 783 O O . LEU A 1 106 ? 27.998 15.578 -8.198 1.00 44.59 106 LEU A O 1
ATOM 787 N N . GLU A 1 107 ? 26.140 16.635 -8.816 1.00 35.97 107 GLU A N 1
ATOM 788 C CA . GLU A 1 107 ? 26.638 17.955 -8.394 1.00 35.97 107 GLU A CA 1
ATOM 789 C C . GLU A 1 107 ? 25.691 18.605 -7.378 1.00 35.97 107 GLU A C 1
ATOM 791 O O . GLU A 1 107 ? 24.752 19.322 -7.712 1.00 35.97 107 GLU A O 1
ATOM 796 N N . GLY A 1 108 ? 25.942 18.322 -6.099 1.00 34.28 108 GLY A N 1
ATOM 797 C CA . GLY A 1 108 ? 25.297 18.958 -4.953 1.00 34.28 108 GLY A CA 1
ATOM 798 C C . GLY A 1 108 ? 25.985 18.517 -3.663 1.00 34.28 108 GLY A C 1
ATOM 799 O O . GLY A 1 108 ? 26.198 17.331 -3.451 1.00 34.28 108 GLY A O 1
ATOM 800 N N . LYS A 1 109 ? 26.404 19.472 -2.829 1.00 30.14 109 LYS A N 1
ATOM 801 C CA . LYS A 1 109 ? 27.197 19.249 -1.608 1.00 30.14 109 LYS A CA 1
ATOM 802 C C . LYS A 1 109 ? 26.522 18.248 -0.652 1.00 30.14 109 LYS A C 1
ATOM 804 O O . LYS A 1 109 ? 25.402 18.491 -0.214 1.00 30.14 109 LYS A O 1
ATOM 809 N N . GLY A 1 110 ? 27.258 17.205 -0.264 1.00 31.77 110 GLY A N 1
ATOM 810 C CA . GLY A 1 110 ? 26.840 16.173 0.695 1.00 31.77 110 GLY A CA 1
ATOM 811 C C . GLY A 1 110 ? 26.485 14.861 -0.004 1.00 31.77 110 GLY A C 1
ATOM 812 O O . GLY A 1 110 ? 25.876 14.882 -1.064 1.00 31.77 110 GLY A O 1
ATOM 813 N N . GLU A 1 111 ? 26.904 13.731 0.565 1.00 34.31 111 GLU A N 1
ATOM 814 C CA . GLU A 1 111 ? 26.643 12.364 0.087 1.00 34.31 111 GLU A CA 1
ATOM 815 C C . GLU A 1 111 ? 25.137 12.117 -0.172 1.00 34.31 111 GLU A C 1
ATOM 817 O O . GLU A 1 111 ? 24.425 11.597 0.685 1.00 34.31 111 GLU A O 1
ATOM 822 N N . LYS A 1 112 ? 24.602 12.502 -1.340 1.00 47.50 112 LYS A N 1
ATOM 823 C CA . LYS A 1 112 ? 23.233 12.140 -1.731 1.00 47.50 112 LYS A CA 1
ATOM 824 C C . LYS A 1 112 ? 23.229 10.701 -2.270 1.00 47.50 112 LYS A C 1
ATOM 826 O O . LYS A 1 112 ? 24.054 10.315 -3.097 1.00 47.50 112 LYS A O 1
ATOM 831 N N . LYS A 1 113 ? 22.299 9.907 -1.731 1.00 55.09 113 LYS A N 1
ATOM 832 C CA . LYS A 1 113 ? 22.095 8.460 -1.924 1.00 55.09 113 LYS A CA 1
ATOM 833 C C . LYS A 1 113 ? 21.932 8.119 -3.417 1.00 55.09 113 LYS A C 1
ATOM 835 O O . LYS A 1 113 ? 21.122 8.735 -4.104 1.00 55.09 113 LYS A O 1
ATOM 840 N N . VAL A 1 114 ? 22.685 7.137 -3.917 1.00 59.28 114 VAL A N 1
ATOM 841 C CA . VAL A 1 114 ? 22.519 6.592 -5.280 1.00 59.28 114 VAL A CA 1
ATOM 842 C C . VAL A 1 114 ? 21.097 6.036 -5.413 1.00 59.28 114 VAL A C 1
ATOM 844 O O . VAL A 1 114 ? 20.645 5.328 -4.513 1.00 59.28 114 VAL A O 1
ATOM 847 N N . SER A 1 115 ? 20.390 6.351 -6.507 1.00 70.06 115 SER A N 1
ATOM 848 C CA . SER A 1 115 ? 19.045 5.805 -6.761 1.00 70.06 115 SER A CA 1
ATOM 849 C C . SER A 1 115 ? 19.065 4.278 -6.654 1.00 70.06 115 SER A C 1
ATOM 851 O O . SER A 1 115 ? 19.932 3.630 -7.247 1.00 70.06 115 SER A O 1
ATOM 853 N N . GLY A 1 116 ? 18.087 3.696 -5.949 1.00 76.00 116 GLY A N 1
ATOM 854 C CA . GLY A 1 116 ? 17.960 2.239 -5.815 1.00 76.00 116 GLY A CA 1
ATOM 855 C C . GLY A 1 116 ? 17.889 1.513 -7.164 1.00 76.00 116 GLY A C 1
ATOM 856 O O . GLY A 1 116 ? 18.345 0.380 -7.283 1.00 76.00 116 GLY A O 1
ATOM 857 N N . LEU A 1 117 ? 17.416 2.201 -8.208 1.00 82.94 117 LEU A N 1
ATOM 858 C CA . LEU A 1 117 ? 17.351 1.676 -9.567 1.00 82.94 117 LEU A CA 1
ATOM 859 C C . LEU A 1 117 ? 18.741 1.509 -10.191 1.00 82.94 117 LEU A C 1
ATOM 861 O O . LEU A 1 117 ? 18.974 0.549 -10.917 1.00 82.94 117 LEU A O 1
ATOM 865 N N . LEU A 1 118 ? 19.669 2.429 -9.907 1.00 84.31 118 LEU A N 1
ATOM 866 C CA . LEU A 1 118 ? 21.044 2.319 -10.390 1.00 84.31 118 LEU A CA 1
ATOM 867 C C . LEU A 1 118 ? 21.792 1.214 -9.652 1.00 84.31 118 LEU A C 1
ATOM 869 O O . LEU A 1 118 ? 22.487 0.450 -10.307 1.00 84.31 118 LEU A O 1
ATOM 873 N N . LEU A 1 119 ? 21.585 1.079 -8.336 1.00 84.31 119 LEU A N 1
ATOM 874 C CA . LEU A 1 119 ? 22.140 -0.033 -7.552 1.00 84.31 119 LEU A CA 1
ATOM 875 C C . LEU A 1 119 ? 21.682 -1.391 -8.103 1.00 84.31 119 LEU A C 1
ATOM 877 O O . LEU A 1 119 ? 22.481 -2.312 -8.223 1.00 84.31 119 LEU A O 1
ATOM 881 N N . ALA A 1 120 ? 20.416 -1.501 -8.514 1.00 86.50 120 ALA A N 1
ATOM 882 C CA . ALA A 1 120 ? 19.880 -2.711 -9.140 1.00 86.50 120 ALA A CA 1
ATOM 883 C C . ALA A 1 120 ? 20.558 -3.073 -10.477 1.00 86.50 120 ALA A C 1
ATOM 885 O O . ALA A 1 120 ? 20.533 -4.230 -10.891 1.00 86.50 120 ALA A O 1
ATOM 886 N N . LEU A 1 121 ? 21.138 -2.081 -11.156 1.00 91.44 121 LEU A N 1
ATOM 887 C CA . LEU A 1 121 ? 21.807 -2.219 -12.449 1.00 91.44 121 LEU A CA 1
ATOM 888 C C . LEU A 1 121 ? 23.337 -2.281 -12.334 1.00 91.44 121 LEU A C 1
ATOM 890 O O . LEU A 1 121 ? 23.990 -2.477 -13.357 1.00 91.44 121 LEU A O 1
ATOM 894 N N . GLU A 1 122 ? 23.913 -2.137 -11.133 1.00 90.19 122 GLU A N 1
ATOM 895 C CA . GLU A 1 122 ? 25.368 -2.218 -10.936 1.00 90.19 122 GLU A CA 1
ATOM 896 C C . GLU A 1 122 ? 25.902 -3.597 -11.334 1.00 90.19 122 GLU A C 1
ATOM 898 O O . GLU A 1 122 ? 26.835 -3.652 -12.126 1.00 90.19 122 GLU A O 1
ATOM 903 N N . GLY A 1 123 ? 25.253 -4.689 -10.905 1.00 93.75 123 GLY A N 1
ATOM 904 C CA . GLY A 1 123 ? 25.638 -6.056 -11.289 1.00 93.75 123 GLY A CA 1
ATOM 905 C C . GLY A 1 123 ? 25.691 -6.260 -12.812 1.00 93.75 123 GLY A C 1
ATOM 906 O O . GLY A 1 123 ? 26.770 -6.498 -13.346 1.00 93.75 123 GLY A O 1
ATOM 907 N N . PRO A 1 124 ? 24.581 -6.057 -13.553 1.00 96.06 124 PRO A N 1
ATOM 908 C CA . PRO A 1 124 ? 24.588 -6.160 -15.015 1.00 96.06 124 PRO A CA 1
ATOM 909 C C . PRO A 1 124 ? 25.601 -5.245 -15.726 1.00 96.06 124 PRO A C 1
ATOM 911 O O . PRO A 1 124 ? 26.083 -5.585 -16.807 1.00 96.06 124 PRO A O 1
ATOM 914 N N . ALA A 1 125 ? 25.902 -4.069 -15.163 1.00 94.88 125 ALA A N 1
ATOM 915 C CA . ALA A 1 125 ? 26.891 -3.145 -15.714 1.00 94.88 125 ALA A CA 1
ATOM 916 C C . ALA A 1 125 ? 28.339 -3.602 -15.457 1.00 94.88 125 ALA A C 1
ATOM 918 O O . ALA A 1 125 ? 29.183 -3.473 -16.346 1.00 94.88 125 ALA A O 1
ATOM 919 N N . GLU A 1 126 ? 28.625 -4.140 -14.272 1.00 95.56 126 GLU A N 1
ATOM 920 C CA . GLU A 1 126 ? 29.920 -4.731 -13.919 1.00 95.56 126 GLU A CA 1
ATOM 921 C C . GLU A 1 126 ? 30.174 -6.007 -14.737 1.00 95.56 126 GLU A C 1
ATOM 923 O O . GLU A 1 126 ? 31.213 -6.111 -15.388 1.00 95.56 126 GLU A O 1
ATOM 928 N N . ASP A 1 127 ? 29.184 -6.896 -14.854 1.00 96.81 127 ASP A N 1
ATOM 929 C CA . ASP A 1 127 ? 29.264 -8.099 -15.693 1.00 96.81 127 ASP A CA 1
ATOM 930 C C . ASP A 1 127 ? 29.527 -7.758 -17.170 1.00 96.81 127 ASP A C 1
ATOM 932 O O . ASP A 1 127 ? 30.259 -8.463 -17.871 1.00 96.81 127 ASP A O 1
ATOM 936 N N . ALA A 1 128 ? 28.955 -6.658 -17.674 1.00 96.69 128 ALA A N 1
ATOM 937 C CA . ALA A 1 128 ? 29.213 -6.199 -19.036 1.00 96.69 128 ALA A CA 1
ATOM 938 C C . ALA A 1 128 ? 30.676 -5.775 -19.237 1.00 96.69 128 ALA A C 1
ATOM 940 O O . ALA A 1 128 ? 31.252 -6.054 -20.292 1.00 96.69 128 ALA A O 1
ATOM 941 N N . LEU A 1 129 ? 31.287 -5.136 -18.234 1.00 95.00 129 LEU A N 1
ATOM 942 C CA . LEU A 1 129 ? 32.711 -4.796 -18.254 1.00 95.00 129 LEU A CA 1
ATOM 943 C C . LEU A 1 129 ? 33.592 -6.038 -18.190 1.00 95.00 129 LEU A C 1
ATOM 945 O O . LEU A 1 129 ? 34.614 -6.080 -18.867 1.00 95.00 129 LEU A O 1
ATOM 949 N N . GLU A 1 130 ? 33.201 -7.054 -17.426 1.00 95.44 130 GLU A N 1
ATOM 950 C CA . GLU A 1 130 ? 33.933 -8.320 -17.380 1.00 95.44 130 GLU A CA 1
ATOM 951 C C . GLU A 1 130 ? 33.860 -9.076 -18.714 1.00 95.44 130 GLU A C 1
ATOM 953 O O . GLU A 1 130 ? 34.870 -9.598 -19.190 1.00 95.44 130 GLU A O 1
ATOM 958 N N . GLN A 1 131 ? 32.688 -9.098 -19.360 1.00 95.06 131 GLN A N 1
ATOM 959 C CA . GLN A 1 131 ? 32.485 -9.779 -20.644 1.00 95.06 131 GLN A CA 1
ATOM 960 C C . GLN A 1 131 ? 33.107 -9.035 -21.832 1.00 95.06 131 GLN A C 1
ATOM 962 O O . GLN A 1 131 ? 33.546 -9.671 -22.793 1.00 95.06 131 GLN A O 1
ATOM 967 N N . ALA A 1 132 ? 33.163 -7.702 -21.780 1.00 93.25 132 ALA A N 1
ATOM 968 C CA . ALA A 1 132 ? 33.770 -6.867 -22.812 1.00 93.25 132 ALA A CA 1
ATOM 969 C C . ALA A 1 132 ? 34.731 -5.814 -22.216 1.00 93.25 132 ALA A C 1
ATOM 971 O O . ALA A 1 132 ? 34.469 -4.612 -22.320 1.00 93.25 132 ALA A O 1
ATOM 972 N N . PRO A 1 133 ? 35.902 -6.217 -21.674 1.00 90.38 133 PRO A N 1
ATOM 973 C CA . PRO A 1 133 ? 36.815 -5.307 -20.966 1.00 90.38 133 PRO A CA 1
ATOM 974 C C . PRO A 1 133 ? 37.280 -4.104 -21.791 1.00 90.38 133 PRO A C 1
ATOM 976 O O . PRO A 1 133 ? 37.518 -3.024 -21.249 1.00 90.38 133 PRO A O 1
ATOM 979 N N . PHE A 1 134 ? 37.365 -4.282 -23.112 1.00 90.12 134 PHE A N 1
ATOM 980 C CA . PHE A 1 134 ? 37.778 -3.263 -24.080 1.00 90.12 134 PHE A CA 1
ATOM 981 C C . PHE A 1 134 ? 36.630 -2.764 -24.969 1.00 90.12 134 PHE A C 1
ATOM 983 O O . PHE A 1 134 ? 36.885 -2.035 -25.924 1.00 90.12 134 PHE A O 1
ATOM 990 N N . GLY A 1 135 ? 35.384 -3.158 -24.683 1.00 89.88 135 GLY A N 1
ATOM 991 C CA . GLY A 1 135 ? 34.219 -2.731 -25.457 1.00 89.88 135 GLY A CA 1
ATOM 992 C C . GLY A 1 135 ? 34.005 -1.221 -25.372 1.00 89.88 135 GLY A C 1
ATOM 993 O O . GLY A 1 135 ? 34.292 -0.605 -24.341 1.00 89.88 135 GLY A O 1
ATOM 994 N N . SER A 1 136 ? 33.506 -0.625 -26.450 1.00 91.44 136 SER A N 1
ATOM 995 C CA . SER A 1 136 ? 33.026 0.764 -26.478 1.00 91.44 136 SER A CA 1
ATOM 996 C C . SER A 1 136 ? 31.876 0.987 -25.487 1.00 91.44 136 SER A C 1
ATOM 998 O O . SER A 1 136 ? 31.270 0.036 -24.989 1.00 91.44 136 SER A O 1
ATOM 1000 N N . PHE A 1 137 ? 31.563 2.248 -25.181 1.00 90.38 137 PHE A N 1
ATOM 1001 C CA . PHE A 1 137 ? 30.461 2.581 -24.273 1.00 90.38 137 PHE A CA 1
ATOM 1002 C C . PHE A 1 137 ? 29.123 2.030 -24.787 1.00 90.38 137 PHE A C 1
ATOM 1004 O O . PHE A 1 137 ? 28.358 1.436 -24.029 1.00 90.38 137 PHE A O 1
ATOM 1011 N N . GLU A 1 138 ? 28.873 2.155 -26.088 1.00 90.00 138 GLU A N 1
ATOM 1012 C CA . GLU A 1 138 ? 27.673 1.660 -26.756 1.00 90.00 138 GLU A CA 1
ATOM 1013 C C . GLU A 1 138 ? 27.589 0.128 -26.705 1.00 90.00 138 GLU A C 1
ATOM 1015 O O . GLU A 1 138 ? 26.527 -0.423 -26.402 1.00 90.00 138 GLU A O 1
ATOM 1020 N N . GLU A 1 139 ? 28.709 -0.567 -26.938 1.00 92.31 139 GLU A N 1
ATOM 1021 C CA . GLU A 1 139 ? 28.782 -2.028 -26.821 1.00 92.31 139 GLU A CA 1
ATOM 1022 C C . GLU A 1 139 ? 28.505 -2.488 -25.388 1.00 92.31 139 GLU A C 1
ATOM 1024 O O . GLU A 1 139 ? 27.693 -3.392 -25.183 1.00 92.31 139 GLU A O 1
ATOM 1029 N N . LEU A 1 140 ? 29.109 -1.837 -24.390 1.00 94.56 140 LEU A N 1
ATOM 1030 C CA . LEU A 1 140 ? 28.870 -2.137 -22.979 1.00 94.56 140 LEU A CA 1
ATOM 1031 C C . LEU A 1 140 ? 27.411 -1.905 -22.584 1.00 94.56 140 LEU A C 1
ATOM 1033 O O . LEU A 1 140 ? 26.821 -2.750 -21.917 1.00 94.56 140 LEU A O 1
ATOM 1037 N N . CYS A 1 141 ? 26.794 -0.811 -23.037 1.00 93.75 141 CYS A N 1
ATOM 1038 C CA . CYS A 1 141 ? 25.373 -0.546 -22.808 1.00 93.75 141 CYS A CA 1
ATOM 1039 C C . CYS A 1 141 ? 24.481 -1.631 -23.423 1.00 93.75 141 CYS A C 1
ATOM 1041 O O . CYS A 1 141 ? 23.507 -2.067 -22.803 1.00 93.75 141 CYS A O 1
ATOM 1043 N N . ALA A 1 142 ? 24.805 -2.089 -24.635 1.00 93.62 142 ALA A N 1
ATOM 1044 C CA . ALA A 1 142 ? 24.062 -3.152 -25.298 1.00 93.62 142 ALA A CA 1
ATOM 1045 C C . ALA A 1 142 ? 24.196 -4.498 -24.566 1.00 93.62 142 ALA A C 1
ATOM 1047 O O . ALA A 1 142 ? 23.202 -5.218 -24.430 1.00 93.62 142 ALA A O 1
ATOM 1048 N N . VAL A 1 143 ? 25.395 -4.828 -24.073 1.00 96.06 143 VAL A N 1
ATOM 1049 C CA . VAL A 1 143 ? 25.653 -6.037 -23.273 1.00 96.06 143 VAL A CA 1
ATOM 1050 C C . VAL A 1 143 ? 24.937 -5.951 -21.925 1.00 96.06 143 VAL A C 1
ATOM 1052 O O . VAL A 1 143 ? 24.123 -6.824 -21.628 1.00 96.06 143 VAL A O 1
ATOM 1055 N N . ALA A 1 144 ? 25.132 -4.870 -21.165 1.00 96.88 144 ALA A N 1
ATOM 1056 C CA . ALA A 1 144 ? 24.488 -4.651 -19.869 1.00 96.88 144 ALA A CA 1
ATOM 1057 C C . ALA A 1 144 ? 22.957 -4.704 -19.968 1.00 96.88 144 ALA A C 1
ATOM 1059 O O . ALA A 1 144 ? 22.291 -5.276 -19.109 1.00 96.88 144 ALA A O 1
ATOM 1060 N N . SER A 1 145 ? 22.380 -4.175 -21.053 1.00 95.88 145 SER A N 1
ATOM 1061 C CA . SER A 1 145 ? 20.934 -4.227 -21.289 1.00 95.88 145 SER A CA 1
ATOM 1062 C C . SER A 1 145 ? 20.413 -5.653 -21.490 1.00 95.88 145 SER A C 1
ATOM 1064 O O . SER A 1 145 ? 19.374 -6.011 -20.937 1.00 95.88 145 SER A O 1
ATOM 1066 N N . LYS A 1 146 ? 21.159 -6.511 -22.197 1.00 96.31 146 LYS A N 1
ATOM 1067 C CA . LYS A 1 146 ? 20.820 -7.939 -22.333 1.00 96.31 146 LYS A CA 1
ATOM 1068 C C . LYS A 1 146 ? 21.028 -8.707 -21.027 1.00 96.31 146 LYS A C 1
ATOM 1070 O O . LYS A 1 146 ? 20.211 -9.562 -20.702 1.00 96.31 146 LYS A O 1
ATOM 1075 N N . LEU A 1 147 ? 22.077 -8.396 -20.268 1.00 96.75 147 LEU A N 1
ATOM 1076 C CA . LEU A 1 147 ? 22.322 -9.014 -18.961 1.00 96.75 147 LEU A CA 1
ATOM 1077 C C . LEU A 1 147 ? 21.244 -8.632 -17.945 1.00 96.75 147 LEU A C 1
ATOM 1079 O O . LEU A 1 147 ? 20.769 -9.493 -17.217 1.00 96.75 147 LEU A O 1
ATOM 1083 N N . ASN A 1 148 ? 20.755 -7.391 -17.970 1.00 96.38 148 ASN A N 1
ATOM 1084 C CA . ASN A 1 148 ? 19.625 -6.973 -17.143 1.00 96.38 148 ASN A CA 1
ATOM 1085 C C . ASN A 1 148 ? 18.329 -7.745 -17.469 1.00 96.38 148 ASN A C 1
ATOM 1087 O O . ASN A 1 148 ? 17.564 -8.070 -16.559 1.00 96.38 148 ASN A O 1
ATOM 1091 N N . VAL A 1 149 ? 18.086 -8.080 -18.747 1.00 97.06 149 VAL A N 1
ATOM 1092 C CA . VAL A 1 149 ? 16.964 -8.957 -19.138 1.00 97.06 149 VAL A CA 1
ATOM 1093 C C . VAL A 1 149 ? 17.096 -10.325 -18.475 1.00 97.06 149 VAL A C 1
ATOM 1095 O O . VAL A 1 149 ? 16.122 -10.820 -17.909 1.00 97.06 149 VAL A O 1
ATOM 1098 N N . TRP A 1 150 ? 18.291 -10.919 -18.507 1.00 96.88 150 TRP A N 1
ATOM 1099 C CA . TRP A 1 150 ? 18.543 -12.204 -17.861 1.00 96.88 150 TRP A CA 1
ATOM 1100 C C . TRP A 1 150 ? 18.414 -12.129 -16.344 1.00 96.88 150 TRP A C 1
ATOM 1102 O O . TRP A 1 150 ? 17.617 -12.877 -15.791 1.00 96.88 150 TRP A O 1
ATOM 1112 N N . ASN A 1 151 ? 19.053 -11.155 -15.699 1.00 95.19 151 ASN A N 1
ATOM 1113 C CA . ASN A 1 151 ? 18.955 -10.934 -14.257 1.00 95.19 151 ASN A CA 1
ATOM 1114 C C . ASN A 1 151 ? 17.492 -10.757 -13.790 1.00 95.19 151 ASN A C 1
ATOM 1116 O O . ASN A 1 151 ? 17.051 -11.336 -12.800 1.00 95.19 151 ASN A O 1
ATOM 1120 N N . SER A 1 152 ? 16.679 -10.025 -14.557 1.00 94.75 152 SER A N 1
ATOM 1121 C CA . SER A 1 152 ? 15.248 -9.867 -14.264 1.00 94.75 152 SER A CA 1
ATOM 1122 C C . SER A 1 152 ? 14.462 -11.183 -14.411 1.00 94.75 152 SER A C 1
ATOM 1124 O O . SER A 1 152 ? 13.546 -11.447 -13.630 1.00 94.75 152 SER A O 1
ATOM 1126 N N . ILE A 1 153 ? 14.818 -12.035 -15.381 1.00 96.00 153 ILE A N 1
ATOM 1127 C CA . ILE A 1 153 ? 14.249 -13.387 -15.527 1.00 96.00 153 ILE A CA 1
ATOM 1128 C C . ILE A 1 153 ? 14.683 -14.297 -14.371 1.00 96.00 153 ILE A C 1
ATOM 1130 O O . ILE A 1 153 ? 13.856 -15.045 -13.847 1.00 96.00 153 ILE A O 1
ATOM 1134 N N . GLU A 1 154 ? 15.936 -14.215 -13.930 1.00 94.38 154 GLU A N 1
ATOM 1135 C CA . GLU A 1 154 ? 16.423 -14.950 -12.762 1.00 94.38 154 GLU A CA 1
ATOM 1136 C C . GLU A 1 154 ? 15.642 -14.569 -11.506 1.00 94.38 154 GLU A C 1
ATOM 1138 O O . GLU A 1 154 ? 15.205 -15.451 -10.768 1.00 94.38 154 GLU A O 1
ATOM 1143 N N . HIS A 1 155 ? 15.366 -13.281 -11.286 1.00 92.12 155 HIS A N 1
ATOM 1144 C CA . HIS A 1 155 ? 14.514 -12.842 -10.182 1.00 92.12 155 HIS A CA 1
ATOM 1145 C C . HIS A 1 155 ? 13.097 -13.426 -10.261 1.00 92.12 155 HIS A C 1
ATOM 1147 O O . HIS A 1 155 ? 12.606 -13.942 -9.254 1.00 92.12 155 HIS A O 1
ATOM 1153 N N . LEU A 1 156 ? 12.459 -13.426 -11.441 1.00 92.25 156 LEU A N 1
ATOM 1154 C CA . LEU A 1 156 ? 11.144 -14.059 -11.645 1.00 92.25 156 LEU A CA 1
ATOM 1155 C C . LEU A 1 156 ? 11.157 -15.553 -11.288 1.00 92.25 156 LEU A C 1
ATOM 1157 O O . LEU A 1 156 ? 10.231 -16.036 -10.638 1.00 92.25 156 LEU A O 1
ATOM 1161 N N . LEU A 1 157 ? 12.204 -16.276 -11.693 1.00 93.25 157 LEU A N 1
ATOM 1162 C CA . LEU A 1 157 ? 12.307 -17.730 -11.538 1.00 93.25 157 LEU A CA 1
ATOM 1163 C C . LEU A 1 157 ? 12.895 -18.189 -10.195 1.00 93.25 157 LEU A C 1
ATOM 1165 O O . LEU A 1 157 ? 12.763 -19.358 -9.855 1.00 93.25 157 LEU A O 1
ATOM 1169 N N . SER A 1 158 ? 13.535 -17.307 -9.428 1.00 88.50 158 SER A N 1
ATOM 1170 C CA . SER A 1 158 ? 14.140 -17.649 -8.129 1.00 88.50 158 SER A CA 1
ATOM 1171 C C . SER A 1 158 ? 13.301 -17.225 -6.927 1.00 88.50 158 SER A C 1
ATOM 1173 O O . SER A 1 158 ? 13.499 -17.753 -5.835 1.00 88.50 158 SER A O 1
ATOM 1175 N N . THR A 1 159 ? 12.358 -16.293 -7.102 1.00 85.19 159 THR A N 1
ATOM 1176 C CA . THR A 1 159 ? 11.597 -15.728 -5.974 1.00 85.19 159 THR A CA 1
ATOM 1177 C C . THR A 1 159 ? 10.105 -16.017 -6.024 1.00 85.19 159 THR A C 1
ATOM 1179 O O . THR A 1 159 ? 9.512 -16.300 -4.985 1.00 85.19 159 THR A O 1
ATOM 1182 N N . SER A 1 160 ? 9.484 -16.012 -7.207 1.00 87.94 160 SER A N 1
ATOM 1183 C CA . SER A 1 160 ? 8.040 -16.214 -7.310 1.00 87.94 160 SER A CA 1
ATOM 1184 C C . SER A 1 160 ? 7.692 -17.689 -7.462 1.00 87.94 160 SER A C 1
ATOM 1186 O O . SER A 1 160 ? 7.800 -18.269 -8.544 1.00 87.94 160 SER A O 1
ATOM 1188 N N . ARG A 1 161 ? 7.188 -18.305 -6.388 1.00 88.00 161 ARG A N 1
ATOM 1189 C CA . ARG A 1 161 ? 6.715 -19.694 -6.455 1.00 88.00 161 ARG A CA 1
ATOM 1190 C C . ARG A 1 161 ? 5.620 -19.890 -7.503 1.00 88.00 161 ARG A C 1
ATOM 1192 O O . ARG A 1 161 ? 5.675 -20.870 -8.235 1.00 88.00 161 ARG A O 1
ATOM 1199 N N . SER A 1 162 ? 4.655 -18.971 -7.596 1.00 88.56 162 SER A N 1
ATOM 1200 C CA . SER A 1 162 ? 3.545 -19.087 -8.556 1.00 88.56 162 SER A CA 1
ATOM 1201 C C . SER A 1 162 ? 4.043 -19.100 -10.001 1.00 88.56 162 SER A C 1
ATOM 1203 O O . SER A 1 162 ? 3.596 -19.916 -10.809 1.00 88.56 162 SER A O 1
ATOM 1205 N N . ILE A 1 163 ? 5.023 -18.250 -10.324 1.00 92.31 163 ILE A N 1
ATOM 1206 C CA . ILE A 1 163 ? 5.649 -18.240 -11.649 1.00 92.31 163 ILE A CA 1
ATOM 1207 C C . ILE A 1 163 ? 6.391 -19.555 -11.892 1.00 92.31 163 ILE A C 1
ATOM 1209 O O . ILE A 1 163 ? 6.180 -20.181 -12.930 1.00 92.31 163 ILE A O 1
ATOM 1213 N N . VAL A 1 164 ? 7.205 -20.012 -10.937 1.00 93.56 164 VAL A N 1
ATOM 1214 C CA . VAL A 1 164 ? 7.970 -21.261 -11.071 1.00 93.56 164 VAL A CA 1
ATOM 1215 C C . VAL A 1 164 ? 7.053 -22.472 -11.256 1.00 93.56 164 VAL A C 1
ATOM 1217 O O . VAL A 1 164 ? 7.295 -23.278 -12.151 1.00 93.56 164 VAL A O 1
ATOM 1220 N N . GLU A 1 165 ? 5.977 -22.594 -10.475 1.00 92.62 165 GLU A N 1
ATOM 1221 C CA . GLU A 1 165 ? 4.985 -23.669 -10.622 1.00 92.62 165 GLU A CA 1
ATOM 1222 C C . GLU A 1 165 ? 4.345 -23.645 -12.015 1.00 92.62 165 GLU A C 1
ATOM 1224 O O . GLU A 1 165 ? 4.333 -24.661 -12.708 1.00 92.62 165 GLU A O 1
ATOM 1229 N N . ARG A 1 166 ? 3.910 -22.471 -12.495 1.00 93.81 166 ARG A N 1
ATOM 1230 C CA . ARG A 1 166 ? 3.348 -22.328 -13.849 1.00 93.81 166 ARG A CA 1
ATOM 1231 C C . ARG A 1 166 ? 4.348 -22.720 -14.942 1.00 93.81 166 ARG A C 1
ATOM 1233 O O . ARG A 1 166 ? 3.939 -23.310 -15.942 1.00 93.81 166 ARG A O 1
ATOM 1240 N N . VAL A 1 167 ? 5.636 -22.411 -14.775 1.00 95.75 167 VAL A N 1
ATOM 1241 C CA . VAL A 1 167 ? 6.691 -22.805 -15.727 1.00 95.75 167 VAL A CA 1
ATOM 1242 C C . VAL A 1 167 ? 6.924 -24.316 -15.699 1.00 95.75 167 VAL A C 1
ATOM 1244 O O . VAL A 1 167 ? 6.961 -24.938 -16.761 1.00 95.75 167 VAL A O 1
ATOM 1247 N N . ARG A 1 168 ? 7.028 -24.927 -14.510 1.00 94.81 168 ARG A N 1
ATOM 1248 C CA . ARG A 1 168 ? 7.216 -26.383 -14.351 1.00 94.81 168 ARG A CA 1
ATOM 1249 C C . ARG A 1 168 ? 6.040 -27.183 -14.908 1.00 94.81 168 ARG A C 1
ATOM 1251 O O . ARG A 1 168 ? 6.258 -28.216 -15.535 1.00 94.81 168 ARG A O 1
ATOM 1258 N N . ASP A 1 169 ? 4.824 -26.671 -14.744 1.00 94.38 169 ASP A N 1
ATOM 1259 C CA . ASP A 1 169 ? 3.598 -27.274 -15.275 1.00 94.38 169 ASP A CA 1
ATOM 1260 C C . ASP A 1 169 ? 3.428 -27.066 -16.793 1.00 94.38 169 ASP A C 1
ATOM 1262 O O . ASP A 1 169 ? 2.461 -27.547 -17.383 1.00 94.38 169 ASP A O 1
ATOM 1266 N N . GLY A 1 170 ? 4.316 -26.301 -17.441 1.00 94.25 170 GLY A N 1
ATOM 1267 C CA . GLY A 1 170 ? 4.211 -25.952 -18.860 1.00 94.25 170 GLY A CA 1
ATOM 1268 C C . GLY A 1 170 ? 3.091 -24.958 -19.191 1.00 94.25 170 GLY A C 1
ATOM 1269 O O . GLY A 1 170 ? 2.783 -24.752 -20.365 1.00 94.25 170 GLY A O 1
ATOM 1270 N N . ARG A 1 171 ? 2.487 -24.325 -18.176 1.00 95.19 171 ARG A N 1
ATOM 1271 C CA . ARG A 1 171 ? 1.421 -23.317 -18.317 1.00 95.19 171 ARG A CA 1
ATOM 1272 C C . ARG A 1 171 ? 1.957 -21.926 -18.658 1.00 95.19 171 ARG A C 1
ATOM 1274 O O . ARG A 1 171 ? 1.230 -21.126 -19.237 1.00 95.19 171 ARG A O 1
ATOM 1281 N N . LEU A 1 172 ? 3.217 -21.640 -18.325 1.00 97.12 172 LEU A N 1
ATOM 1282 C CA . LEU A 1 172 ? 3.867 -20.355 -18.576 1.00 97.12 172 LEU A CA 1
ATOM 1283 C C . LEU A 1 172 ? 5.219 -20.537 -19.265 1.00 97.12 172 LEU A C 1
ATOM 1285 O O . LEU A 1 172 ? 6.039 -21.354 -18.857 1.00 97.12 172 LEU A O 1
ATOM 1289 N N . GLN A 1 173 ? 5.476 -19.718 -20.281 1.00 97.12 173 GLN A N 1
ATOM 1290 C CA . GLN A 1 173 ? 6.794 -19.578 -20.891 1.00 97.12 173 GLN A CA 1
ATOM 1291 C C . GLN A 1 173 ? 7.408 -18.220 -20.539 1.00 97.12 173 GLN A C 1
ATOM 1293 O O . GLN A 1 173 ? 6.762 -17.189 -20.729 1.00 97.12 173 GLN A O 1
ATOM 1298 N N . VAL A 1 174 ? 8.657 -18.216 -20.075 1.00 97.44 174 VAL A N 1
ATOM 1299 C CA . VAL A 1 174 ? 9.423 -17.003 -19.749 1.00 97.44 174 VAL A CA 1
ATOM 1300 C C . VAL A 1 174 ? 10.475 -16.783 -20.831 1.00 97.44 174 VAL A C 1
ATOM 1302 O O . VAL A 1 174 ? 11.280 -17.676 -21.087 1.00 97.44 174 VAL A O 1
ATOM 1305 N N . HIS A 1 175 ? 10.464 -15.619 -21.483 1.00 97.25 175 HIS A N 1
ATOM 1306 C CA . HIS A 1 175 ? 11.381 -15.307 -22.584 1.00 97.25 175 HIS A CA 1
ATOM 1307 C C . HIS A 1 175 ? 12.021 -13.929 -22.435 1.00 97.25 175 HIS A C 1
ATOM 1309 O O . HIS A 1 175 ? 11.367 -12.973 -22.026 1.00 97.25 175 HIS A O 1
ATOM 1315 N N . GLY A 1 176 ? 13.281 -13.814 -22.843 1.00 97.31 176 GLY A N 1
ATOM 1316 C CA . GLY A 1 176 ? 13.952 -12.539 -23.061 1.00 97.31 176 GLY A CA 1
ATOM 1317 C C . GLY A 1 176 ? 13.731 -12.012 -24.481 1.00 97.31 176 GLY A C 1
ATOM 1318 O O . GLY A 1 176 ? 13.648 -12.782 -25.447 1.00 97.31 176 GLY A O 1
ATOM 1319 N N . ALA A 1 177 ? 13.682 -10.692 -24.628 1.00 96.69 177 ALA A N 1
ATOM 1320 C CA . ALA A 1 177 ? 13.698 -10.007 -25.915 1.00 96.69 177 ALA A CA 1
ATOM 1321 C C . ALA A 1 177 ? 14.517 -8.709 -25.846 1.00 96.69 177 ALA A C 1
ATOM 1323 O O . ALA A 1 177 ? 14.690 -8.119 -24.782 1.00 96.69 177 ALA A O 1
ATOM 1324 N N . TYR A 1 178 ? 15.007 -8.250 -26.994 1.00 95.44 178 TYR A N 1
ATOM 1325 C CA . TYR A 1 178 ? 15.834 -7.056 -27.112 1.00 95.44 178 TYR A CA 1
ATOM 1326 C C . TYR A 1 178 ? 15.367 -6.183 -28.279 1.00 95.44 178 TYR A C 1
ATOM 1328 O O . TYR A 1 178 ? 15.371 -6.619 -29.430 1.00 95.44 178 TYR A O 1
ATOM 1336 N N . LEU A 1 179 ? 14.943 -4.956 -27.988 1.00 93.06 179 LEU A N 1
ATOM 1337 C CA . LEU A 1 179 ? 14.486 -3.990 -28.982 1.00 93.06 179 LEU A CA 1
ATOM 1338 C C . LEU A 1 179 ? 15.655 -3.141 -29.492 1.00 93.06 179 LEU A C 1
ATOM 1340 O O . LEU A 1 179 ? 16.252 -2.379 -28.732 1.00 93.06 179 LEU A O 1
ATOM 1344 N N . LEU A 1 180 ? 15.938 -3.236 -30.788 1.00 89.62 180 LEU A N 1
ATOM 1345 C CA . LEU A 1 180 ? 16.960 -2.436 -31.462 1.00 89.62 180 LEU A CA 1
ATOM 1346 C C . LEU A 1 180 ? 16.451 -1.023 -31.776 1.00 89.62 180 LEU A C 1
ATOM 1348 O O . LEU A 1 180 ? 15.254 -0.807 -31.983 1.00 89.62 180 LEU A O 1
ATOM 1352 N N . ALA A 1 181 ? 17.368 -0.066 -31.920 1.00 82.31 181 ALA A N 1
ATOM 1353 C CA . ALA A 1 181 ? 17.063 1.330 -32.246 1.00 82.31 181 ALA A CA 1
ATOM 1354 C C . ALA A 1 181 ? 16.336 1.501 -33.596 1.00 82.31 181 ALA A C 1
ATOM 1356 O O . ALA A 1 181 ? 15.649 2.496 -33.822 1.00 82.31 181 ALA A O 1
ATOM 1357 N N . ASN A 1 182 ? 16.452 0.520 -34.496 1.00 82.00 182 ASN A N 1
ATOM 1358 C CA . ASN A 1 182 ? 15.721 0.473 -35.766 1.00 82.00 182 ASN A CA 1
ATOM 1359 C C . ASN A 1 182 ? 14.279 -0.071 -35.638 1.00 82.00 182 ASN A C 1
ATOM 1361 O O . ASN A 1 182 ? 13.619 -0.278 -36.656 1.00 82.00 182 ASN A O 1
ATOM 1365 N N . GLY A 1 183 ? 13.810 -0.342 -34.416 1.00 81.12 183 GLY A N 1
ATOM 1366 C CA . GLY A 1 183 ? 12.476 -0.864 -34.116 1.00 81.12 183 GLY A CA 1
ATOM 1367 C C . GLY A 1 183 ? 12.327 -2.380 -34.271 1.00 81.12 183 GLY A C 1
ATOM 1368 O O . GLY A 1 183 ? 11.241 -2.904 -34.033 1.00 81.12 183 GLY A O 1
ATOM 1369 N N . LYS A 1 184 ? 13.380 -3.114 -34.659 1.00 87.75 184 LYS A N 1
ATOM 1370 C CA . LYS A 1 184 ? 13.324 -4.580 -34.749 1.00 87.75 184 LYS A CA 1
ATOM 1371 C C . LYS A 1 184 ? 13.467 -5.216 -33.371 1.00 87.75 184 LYS A C 1
ATOM 1373 O O . LYS A 1 184 ? 14.410 -4.923 -32.638 1.00 87.75 184 LYS A O 1
ATOM 1378 N N . LEU A 1 185 ? 12.566 -6.145 -33.065 1.00 91.50 185 LEU A N 1
ATOM 1379 C CA . LEU A 1 185 ? 12.639 -6.980 -31.873 1.00 91.50 185 LEU A CA 1
ATOM 1380 C C . LEU A 1 185 ? 13.471 -8.238 -32.156 1.00 91.50 185 LEU A C 1
ATOM 1382 O O . LEU A 1 185 ? 13.134 -9.030 -33.036 1.00 91.50 185 LEU A O 1
ATOM 1386 N N . GLN A 1 186 ? 14.539 -8.437 -31.392 1.00 94.50 186 GLN A N 1
ATOM 1387 C CA . GLN A 1 186 ? 15.328 -9.662 -31.374 1.00 94.50 186 GLN A CA 1
ATOM 1388 C C . GLN A 1 186 ? 14.876 -10.539 -30.202 1.00 94.50 186 GLN A C 1
ATOM 1390 O O . GLN A 1 186 ? 14.972 -10.133 -29.047 1.00 94.50 186 GLN A O 1
ATOM 1395 N N . LEU A 1 187 ? 14.404 -11.755 -30.478 1.00 94.81 187 LEU A N 1
ATOM 1396 C CA . LEU A 1 187 ? 14.095 -12.718 -29.419 1.00 94.81 187 LEU A CA 1
ATOM 1397 C C . LEU A 1 187 ? 15.388 -13.326 -28.869 1.00 94.81 187 LEU A C 1
ATOM 1399 O O . LEU A 1 187 ? 16.230 -13.791 -29.635 1.00 94.81 187 LEU A O 1
ATOM 1403 N N . MET A 1 188 ? 15.521 -13.329 -27.544 1.00 96.38 188 MET A N 1
ATOM 1404 C CA . MET A 1 188 ? 16.634 -13.964 -26.830 1.00 96.38 188 MET A CA 1
ATOM 1405 C C . MET A 1 188 ? 16.275 -15.391 -26.389 1.00 96.38 188 MET A C 1
ATOM 1407 O O . MET A 1 188 ? 17.163 -16.222 -26.241 1.00 96.38 188 MET A O 1
ATOM 1411 N N . GLY A 1 189 ? 14.979 -15.694 -26.249 1.00 94.31 189 GLY A N 1
ATOM 1412 C CA . GLY A 1 189 ? 14.477 -17.018 -25.867 1.00 94.31 189 GLY A CA 1
ATOM 1413 C C . GLY A 1 189 ? 14.426 -17.228 -24.353 1.00 94.31 189 GLY A C 1
ATOM 1414 O O . GLY A 1 189 ? 14.458 -16.265 -23.587 1.00 94.31 189 GLY A O 1
ATOM 1415 N N . ALA A 1 190 ? 14.306 -18.486 -23.927 1.00 95.38 190 ALA A N 1
ATOM 1416 C CA . ALA A 1 190 ? 14.302 -18.861 -22.514 1.00 95.38 190 ALA A CA 1
ATOM 1417 C C . ALA A 1 190 ? 15.683 -18.658 -21.869 1.00 95.38 190 ALA A C 1
ATOM 1419 O O . ALA A 1 190 ? 16.703 -18.681 -22.560 1.00 95.38 190 ALA A O 1
ATOM 1420 N N . HIS A 1 191 ? 15.714 -18.501 -20.542 1.00 95.94 191 HIS A N 1
ATOM 1421 C CA . HIS A 1 191 ? 16.974 -18.364 -19.807 1.00 95.94 191 HIS A CA 1
ATOM 1422 C C . HIS A 1 191 ? 17.877 -19.594 -20.033 1.00 95.94 191 HIS A C 1
ATOM 1424 O O . HIS A 1 191 ? 17.378 -20.719 -19.908 1.00 95.94 191 HIS A O 1
ATOM 1430 N N . PRO A 1 192 ? 19.188 -19.435 -20.312 1.00 92.94 192 PRO A N 1
ATOM 1431 C CA . PRO A 1 192 ? 20.083 -20.568 -20.573 1.00 92.94 192 PRO A CA 1
ATOM 1432 C C . PRO A 1 192 ? 20.104 -21.623 -19.456 1.00 92.94 192 PRO A C 1
ATOM 1434 O O . PRO A 1 192 ? 20.153 -22.816 -19.738 1.00 92.94 192 PRO A O 1
ATOM 1437 N N . THR A 1 193 ? 20.001 -21.190 -18.197 1.00 93.69 193 THR A N 1
ATOM 1438 C CA . THR A 1 193 ? 19.964 -22.051 -16.999 1.00 93.69 193 THR A CA 1
ATOM 1439 C C . THR A 1 193 ? 18.556 -22.191 -16.407 1.00 93.69 193 THR A C 1
ATOM 1441 O O . THR A 1 193 ? 18.400 -22.490 -15.226 1.00 93.69 193 THR A O 1
ATOM 1444 N N . GLN A 1 194 ? 17.494 -21.983 -17.203 1.00 93.44 194 GLN A N 1
ATOM 1445 C CA . GLN A 1 194 ? 16.109 -22.019 -16.704 1.00 93.44 194 GLN A CA 1
ATOM 1446 C C . GLN A 1 194 ? 15.793 -23.301 -15.922 1.00 93.44 194 GLN A C 1
ATOM 1448 O O . GLN A 1 194 ? 15.105 -23.232 -14.909 1.00 93.44 194 GLN A O 1
ATOM 1453 N N . GLN A 1 195 ? 16.292 -24.458 -16.374 1.00 92.62 195 GLN A N 1
ATOM 1454 C CA . GLN A 1 195 ? 16.043 -25.740 -15.706 1.00 92.62 195 GLN A CA 1
ATOM 1455 C C . GLN A 1 195 ? 16.662 -25.812 -14.306 1.00 92.62 195 GLN A C 1
ATOM 1457 O O . GLN A 1 195 ? 16.052 -26.378 -13.400 1.00 92.62 195 GLN A O 1
ATOM 1462 N N . ASP A 1 196 ? 17.829 -25.198 -14.116 1.00 92.38 196 ASP A N 1
ATOM 1463 C CA . ASP A 1 196 ? 18.494 -25.144 -12.816 1.00 92.38 196 ASP A CA 1
ATOM 1464 C C . ASP A 1 196 ? 17.742 -24.198 -11.872 1.00 92.38 196 ASP A C 1
ATOM 1466 O O . ASP A 1 196 ? 17.482 -24.551 -10.721 1.00 92.38 196 ASP A O 1
ATOM 1470 N N . LEU A 1 197 ? 17.299 -23.043 -12.383 1.00 90.00 197 LEU A N 1
ATOM 1471 C CA . LEU A 1 197 ? 16.544 -22.042 -11.619 1.00 90.00 197 LEU A CA 1
ATOM 1472 C C . LEU A 1 197 ? 15.203 -22.580 -11.100 1.00 90.00 197 LEU A C 1
ATOM 1474 O O . LEU A 1 197 ? 14.822 -22.278 -9.975 1.00 90.00 197 LEU A O 1
ATOM 1478 N N . ILE A 1 198 ? 14.504 -23.406 -11.887 1.00 93.12 198 ILE A N 1
ATOM 1479 C CA . ILE A 1 198 ? 13.203 -23.982 -11.497 1.00 93.12 198 ILE A CA 1
ATOM 1480 C C . ILE A 1 198 ? 13.316 -25.338 -10.787 1.00 93.12 198 ILE A C 1
ATOM 1482 O O . ILE A 1 198 ? 12.297 -25.983 -10.515 1.00 93.12 198 ILE A O 1
ATOM 1486 N N . SER A 1 199 ? 14.536 -25.816 -10.523 1.00 90.00 199 SER A N 1
ATOM 1487 C CA . SER A 1 199 ? 14.760 -27.131 -9.914 1.00 90.00 199 SER A CA 1
ATOM 1488 C C . SER A 1 199 ? 14.170 -27.206 -8.498 1.00 90.00 199 SER A C 1
ATOM 1490 O O . SER A 1 199 ? 13.469 -28.172 -8.160 1.00 90.00 199 SER A O 1
ATOM 1492 N N . SER A 1 200 ? 14.348 -26.144 -7.710 1.00 85.44 200 SER A N 1
ATOM 1493 C CA . SER A 1 200 ? 13.742 -25.932 -6.396 1.00 85.44 200 SER A CA 1
ATOM 1494 C C . SER A 1 200 ? 12.521 -25.009 -6.490 1.00 85.44 200 SER A C 1
ATOM 1496 O O . SER A 1 200 ? 12.427 -24.151 -7.362 1.00 85.44 200 SER A O 1
ATOM 1498 N N . LEU A 1 201 ? 11.537 -25.218 -5.610 1.00 81.69 201 LEU A N 1
ATOM 1499 C CA . LEU A 1 201 ? 10.415 -24.288 -5.475 1.00 81.69 201 LEU A CA 1
ATOM 1500 C C . LEU A 1 201 ? 10.759 -23.243 -4.410 1.00 81.69 201 LEU A C 1
ATOM 1502 O O . LEU A 1 201 ? 11.089 -23.640 -3.287 1.00 81.69 201 LEU A O 1
ATOM 1506 N N . PRO A 1 202 ? 10.620 -21.940 -4.712 1.00 80.19 202 PRO A N 1
ATOM 1507 C CA . PRO A 1 202 ? 10.614 -20.906 -3.685 1.00 80.19 202 PRO A CA 1
ATOM 1508 C C . PRO A 1 202 ? 9.512 -21.172 -2.645 1.00 80.19 202 PRO A C 1
ATOM 1510 O O . PRO A 1 202 ? 8.519 -21.858 -2.931 1.00 80.19 202 PRO A O 1
ATOM 1513 N N . SER A 1 203 ? 9.652 -20.630 -1.430 1.00 68.62 203 SER A N 1
ATOM 1514 C CA . SER A 1 203 ? 8.556 -20.693 -0.452 1.00 68.62 203 SER A CA 1
ATOM 1515 C C . SER A 1 203 ? 7.311 -20.010 -1.027 1.00 68.62 203 SER A C 1
ATOM 1517 O O . SER A 1 203 ? 7.393 -18.940 -1.621 1.00 68.62 203 SER A O 1
ATOM 1519 N N . GLY A 1 204 ? 6.153 -20.659 -0.890 1.00 61.47 204 GLY A N 1
ATOM 1520 C CA . GLY A 1 204 ? 4.877 -20.152 -1.416 1.00 61.47 204 GLY A CA 1
ATOM 1521 C C . GLY A 1 204 ? 4.111 -19.304 -0.429 1.00 61.47 204 GLY A C 1
ATOM 1522 O O . GLY A 1 204 ? 3.224 -18.543 -0.807 1.00 61.47 204 GLY A O 1
ATOM 1523 N N . GLU A 1 205 ? 4.453 -19.457 0.841 1.00 63.12 205 GLU A N 1
ATOM 1524 C CA . GLU A 1 205 ? 3.877 -18.692 1.919 1.00 63.12 205 GLU A CA 1
ATOM 1525 C C . GLU A 1 205 ? 4.894 -17.653 2.367 1.00 63.12 205 GLU A C 1
ATOM 1527 O O . GLU A 1 205 ? 6.033 -17.969 2.717 1.00 63.12 205 GLU A O 1
ATOM 1532 N N . VAL A 1 206 ? 4.465 -16.393 2.328 1.00 64.62 206 VAL A N 1
ATOM 1533 C CA . VAL A 1 206 ? 5.221 -15.285 2.899 1.00 64.62 206 VAL A CA 1
ATOM 1534 C C . VAL A 1 206 ? 4.946 -15.283 4.401 1.00 64.62 206 VAL A C 1
ATOM 1536 O O . VAL A 1 206 ? 3.851 -14.926 4.869 1.00 64.62 206 VAL A O 1
ATOM 1539 N N . PHE A 1 207 ? 5.938 -15.744 5.153 1.00 75.06 207 PHE A N 1
ATOM 1540 C CA . PHE A 1 207 ? 5.975 -15.679 6.607 1.00 75.06 207 PHE A CA 1
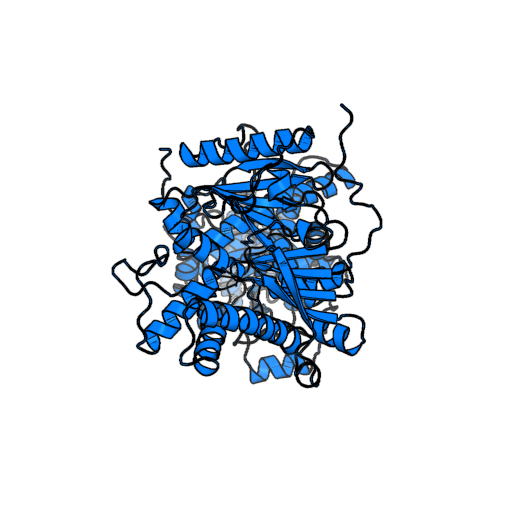ATOM 1541 C C . PHE A 1 207 ? 6.729 -14.422 7.011 1.00 75.06 207 PHE A C 1
ATOM 1543 O O . PHE A 1 207 ? 7.832 -14.194 6.528 1.00 75.06 207 PHE A O 1
ATOM 1550 N N . ARG A 1 208 ? 6.124 -13.593 7.866 1.00 78.00 208 ARG A N 1
ATOM 1551 C CA . ARG A 1 208 ? 6.781 -12.375 8.341 1.00 78.00 208 ARG A CA 1
ATOM 1552 C C . ARG A 1 208 ? 7.747 -12.723 9.467 1.00 78.00 208 ARG A C 1
ATOM 1554 O O . ARG A 1 208 ? 7.324 -13.244 10.496 1.00 78.00 208 ARG A O 1
ATOM 1561 N N . THR A 1 209 ? 9.012 -12.386 9.28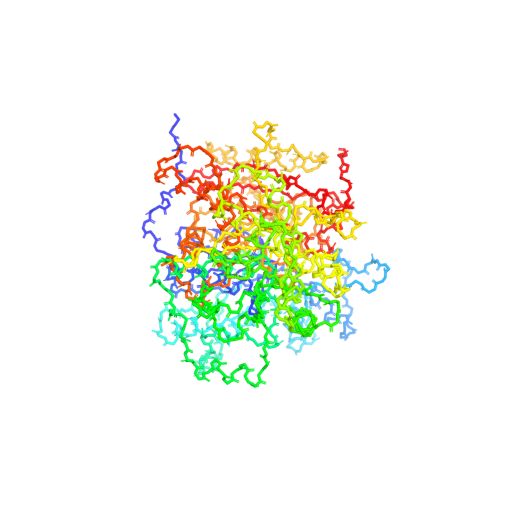2 1.00 84.88 209 THR A N 1
ATOM 1562 C CA . THR A 1 209 ? 10.101 -12.575 10.244 1.00 84.88 209 THR A CA 1
ATOM 1563 C C . THR A 1 209 ? 10.772 -11.240 10.570 1.00 84.88 209 THR A C 1
ATOM 1565 O O . THR A 1 209 ? 10.417 -10.198 10.011 1.00 84.88 209 THR A O 1
ATOM 1568 N N . ALA A 1 210 ? 11.765 -11.235 11.465 1.00 86.06 210 ALA A N 1
ATOM 1569 C CA . ALA A 1 210 ? 12.514 -10.019 11.797 1.00 86.06 210 ALA A CA 1
ATOM 1570 C C . ALA A 1 210 ? 13.289 -9.434 10.597 1.00 86.06 210 ALA A C 1
ATOM 1572 O O . ALA A 1 210 ? 13.574 -8.234 10.588 1.00 86.06 210 ALA A O 1
ATOM 1573 N N . ASN A 1 211 ? 13.577 -10.253 9.578 1.00 82.69 211 ASN A N 1
ATOM 1574 C CA . ASN A 1 211 ? 14.282 -9.842 8.361 1.00 82.69 211 ASN A CA 1
ATOM 1575 C C . ASN A 1 211 ? 13.405 -9.036 7.392 1.00 82.69 211 ASN A C 1
ATOM 1577 O O . ASN A 1 211 ? 13.925 -8.359 6.507 1.00 82.69 211 ASN A O 1
ATOM 1581 N N . ASP A 1 212 ? 12.081 -9.087 7.547 1.00 81.94 212 ASP A N 1
ATOM 1582 C CA . ASP A 1 212 ? 11.174 -8.352 6.676 1.00 81.94 212 ASP A CA 1
ATOM 1583 C C . ASP A 1 212 ? 11.162 -6.855 6.985 1.00 81.94 212 ASP A C 1
ATOM 1585 O O . ASP A 1 212 ? 11.398 -6.391 8.100 1.00 81.94 212 ASP A O 1
ATOM 1589 N N . VAL A 1 213 ? 10.787 -6.057 5.993 1.00 83.56 213 VAL A N 1
ATOM 1590 C CA . VAL A 1 213 ? 10.455 -4.642 6.198 1.00 83.56 213 VAL A CA 1
ATOM 1591 C C . VAL A 1 213 ? 9.153 -4.488 6.995 1.00 83.56 213 VAL A C 1
ATOM 1593 O O . VAL A 1 213 ? 8.207 -5.280 6.860 1.00 83.56 213 VAL A O 1
ATOM 1596 N N . ALA A 1 214 ? 9.093 -3.452 7.836 1.00 88.56 214 ALA A N 1
ATOM 1597 C CA . ALA A 1 214 ? 7.906 -3.132 8.624 1.00 88.56 214 ALA A CA 1
ATOM 1598 C C . ALA A 1 214 ? 6.679 -2.889 7.737 1.00 88.56 214 ALA A C 1
ATOM 1600 O O . ALA A 1 214 ? 6.799 -2.388 6.617 1.00 88.56 214 ALA A O 1
ATOM 1601 N N . VAL A 1 215 ? 5.497 -3.240 8.244 1.00 88.94 215 VAL A N 1
ATOM 1602 C CA . VAL A 1 215 ? 4.234 -2.871 7.591 1.00 88.94 215 VAL A CA 1
ATOM 1603 C C . VAL A 1 215 ? 3.896 -1.439 7.989 1.00 88.94 215 VAL A C 1
ATOM 1605 O O . VAL A 1 215 ? 3.869 -1.159 9.188 1.00 88.94 215 VAL A O 1
ATOM 1608 N N . PRO A 1 216 ? 3.632 -0.541 7.030 1.00 88.44 216 PRO A N 1
ATOM 1609 C CA . PRO A 1 216 ? 3.075 0.777 7.310 1.00 88.44 216 PRO A CA 1
ATOM 1610 C C . PRO A 1 216 ? 1.802 0.711 8.170 1.00 88.44 216 PRO A C 1
ATOM 1612 O O . PRO A 1 216 ? 1.029 -0.241 8.090 1.00 88.44 216 PRO A O 1
ATOM 1615 N N . ALA A 1 217 ? 1.574 1.722 9.010 1.00 90.62 217 ALA A N 1
ATOM 1616 C CA . ALA A 1 217 ? 0.482 1.700 9.985 1.00 90.62 217 ALA A CA 1
ATOM 1617 C C . ALA A 1 217 ? -0.920 1.590 9.347 1.00 90.62 217 ALA A C 1
ATOM 1619 O O . ALA A 1 217 ? -1.817 0.967 9.908 1.00 90.62 217 ALA A O 1
ATOM 1620 N N . ASP A 1 218 ? -1.099 2.164 8.161 1.00 87.44 218 ASP A N 1
ATOM 1621 C CA . ASP A 1 218 ? -2.318 2.120 7.352 1.00 87.44 218 ASP A CA 1
ATOM 1622 C C . ASP A 1 218 ? -2.556 0.752 6.695 1.00 87.44 218 ASP A C 1
ATOM 1624 O O . ASP A 1 218 ? -3.679 0.249 6.748 1.00 87.44 218 ASP A O 1
ATOM 1628 N N . GLU A 1 219 ? -1.515 0.120 6.142 1.00 89.06 219 GLU A N 1
ATOM 1629 C CA . GLU A 1 219 ? -1.553 -1.281 5.688 1.00 89.06 219 GLU A CA 1
ATOM 1630 C C . GLU A 1 219 ? -1.886 -2.221 6.865 1.00 89.06 219 GLU A C 1
ATOM 1632 O O . GLU A 1 219 ? -2.745 -3.096 6.745 1.00 89.06 219 GLU A O 1
ATOM 1637 N N . ALA A 1 220 ? -1.269 -2.006 8.033 1.00 92.81 220 ALA A N 1
ATOM 1638 C CA . ALA A 1 220 ? -1.533 -2.777 9.249 1.00 92.81 220 ALA A CA 1
ATOM 1639 C C . ALA A 1 220 ? -2.980 -2.604 9.741 1.00 92.81 220 ALA A C 1
ATOM 1641 O O . ALA A 1 220 ? -3.633 -3.578 10.121 1.00 92.81 220 ALA A O 1
ATOM 1642 N N . LEU A 1 221 ? -3.513 -1.379 9.698 1.00 93.44 221 LEU A N 1
ATOM 1643 C CA . LEU A 1 221 ? -4.898 -1.092 10.067 1.00 93.44 221 LEU A CA 1
ATOM 1644 C C . LEU A 1 221 ? -5.877 -1.763 9.101 1.00 93.44 221 LEU A C 1
ATOM 1646 O O . LEU A 1 221 ? -6.860 -2.358 9.542 1.00 93.44 221 LEU A O 1
ATOM 1650 N N . ALA A 1 222 ? -5.589 -1.712 7.800 1.00 91.56 222 ALA A N 1
ATOM 1651 C CA . ALA A 1 222 ? -6.385 -2.380 6.781 1.00 91.56 222 ALA A CA 1
ATOM 1652 C C . ALA A 1 222 ? -6.380 -3.907 6.960 1.00 91.56 222 ALA A C 1
ATOM 1654 O O . ALA A 1 222 ? -7.429 -4.540 6.820 1.00 91.56 222 ALA A O 1
ATOM 1655 N N . ALA A 1 223 ? -5.245 -4.493 7.356 1.00 91.12 223 ALA A N 1
ATOM 1656 C CA . ALA A 1 223 ? -5.154 -5.910 7.700 1.00 91.12 223 ALA A CA 1
ATOM 1657 C C . ALA A 1 223 ? -6.040 -6.271 8.907 1.00 91.12 223 ALA A C 1
ATOM 1659 O O . ALA A 1 223 ? -6.818 -7.224 8.819 1.00 91.12 223 ALA A O 1
ATOM 1660 N N . LEU A 1 224 ? -5.995 -5.482 9.993 1.00 94.31 224 LEU A N 1
ATOM 1661 C CA . LEU A 1 224 ? -6.887 -5.664 11.150 1.00 94.31 224 LEU A CA 1
ATOM 1662 C C . LEU A 1 224 ? -8.365 -5.526 10.749 1.00 94.31 224 LEU A C 1
ATOM 1664 O O . LEU A 1 224 ? -9.193 -6.353 11.128 1.00 94.31 224 LEU A O 1
ATOM 1668 N N . TYR A 1 225 ? -8.712 -4.514 9.953 1.00 94.19 225 TYR A N 1
ATOM 1669 C CA . TYR A 1 225 ? -10.082 -4.302 9.484 1.00 94.19 225 TYR A CA 1
ATOM 1670 C C . TYR A 1 225 ? -10.603 -5.496 8.679 1.00 94.19 225 TYR A C 1
ATOM 1672 O O . TYR A 1 225 ? -11.656 -6.044 9.010 1.00 94.19 225 TYR A O 1
ATOM 1680 N N . ALA A 1 226 ? -9.857 -5.931 7.660 1.00 91.50 226 ALA A N 1
ATOM 1681 C CA . ALA A 1 226 ? -10.241 -7.054 6.810 1.00 91.50 226 ALA A CA 1
ATOM 1682 C C . ALA A 1 226 ? -10.332 -8.364 7.604 1.00 91.50 226 ALA A C 1
ATOM 1684 O O . ALA A 1 226 ? -11.252 -9.154 7.392 1.00 91.50 226 ALA A O 1
ATOM 1685 N N . GLY A 1 227 ? -9.416 -8.576 8.553 1.00 92.50 227 GLY A N 1
ATOM 1686 C CA . GLY A 1 227 ? -9.472 -9.701 9.477 1.00 92.50 227 GLY A CA 1
ATOM 1687 C C . GLY A 1 227 ? -10.737 -9.715 10.330 1.00 92.50 227 GLY A C 1
ATOM 1688 O O . GLY A 1 227 ? -11.412 -10.740 10.415 1.00 92.50 227 GLY A O 1
ATOM 1689 N N . ASN A 1 228 ? -11.144 -8.558 10.859 1.00 94.50 228 ASN A N 1
ATOM 1690 C CA . ASN A 1 228 ? -12.407 -8.452 11.582 1.00 94.50 228 ASN A CA 1
ATOM 1691 C C . ASN A 1 228 ? -13.632 -8.676 10.687 1.00 94.50 228 ASN A C 1
ATOM 1693 O O . ASN A 1 228 ? -14.588 -9.313 11.126 1.00 94.50 228 ASN A O 1
ATOM 1697 N N . GLN A 1 229 ? -13.604 -8.217 9.430 1.00 93.12 229 GLN A N 1
ATOM 1698 C CA . GLN A 1 229 ? -14.682 -8.514 8.482 1.00 93.12 229 GLN A CA 1
ATOM 1699 C C . GLN A 1 229 ? -14.811 -10.025 8.218 1.00 93.12 229 GLN A C 1
ATOM 1701 O O . GLN A 1 229 ? -15.925 -10.549 8.189 1.00 93.12 229 GLN A O 1
ATOM 1706 N N . ARG A 1 230 ? -13.691 -10.756 8.107 1.00 91.75 230 ARG A N 1
ATOM 1707 C CA . ARG A 1 230 ? -13.715 -12.227 8.006 1.00 91.75 230 ARG A CA 1
ATOM 1708 C C . ARG A 1 230 ? -14.290 -12.872 9.262 1.00 91.75 230 ARG A C 1
ATOM 1710 O O . ARG A 1 230 ? -15.116 -13.778 9.146 1.00 91.75 230 ARG A O 1
ATOM 1717 N N . TYR A 1 231 ? -13.918 -12.372 10.439 1.00 91.38 231 TYR A N 1
ATOM 1718 C CA . TYR A 1 231 ? -14.424 -12.870 11.717 1.00 91.38 231 TYR A CA 1
ATOM 1719 C C . TYR A 1 231 ? -15.940 -12.752 11.832 1.00 91.38 231 TYR A C 1
ATOM 1721 O O . TYR A 1 231 ? -16.621 -13.754 12.053 1.00 91.38 231 TYR A O 1
ATOM 1729 N N . ILE A 1 232 ? -16.495 -11.561 11.599 1.00 92.31 232 ILE A N 1
ATOM 1730 C CA . ILE A 1 232 ? -17.947 -11.350 11.694 1.00 92.31 232 ILE A CA 1
ATOM 1731 C C . ILE A 1 232 ? -18.729 -12.110 10.615 1.00 92.31 232 ILE A C 1
ATOM 1733 O O . ILE A 1 232 ? -19.897 -12.435 10.820 1.00 92.31 232 ILE A O 1
ATOM 1737 N N . ALA A 1 233 ? -18.099 -12.405 9.474 1.00 89.94 233 ALA A N 1
ATOM 1738 C CA . ALA A 1 233 ? -18.686 -13.204 8.404 1.00 89.94 233 ALA A CA 1
ATOM 1739 C C . ALA A 1 233 ? -18.598 -14.722 8.657 1.00 89.94 233 ALA A C 1
ATOM 1741 O O . ALA A 1 233 ? -19.090 -15.499 7.840 1.00 89.94 233 ALA A O 1
ATOM 1742 N N . GLY A 1 234 ? -17.956 -15.163 9.749 1.00 87.38 234 GLY A N 1
ATOM 1743 C CA . GLY A 1 234 ? -17.712 -16.581 10.024 1.00 87.38 234 GLY A CA 1
ATOM 1744 C C . GLY A 1 234 ? -16.707 -17.229 9.062 1.00 87.38 234 GLY A C 1
ATOM 1745 O O . GLY A 1 234 ? -16.727 -18.443 8.880 1.00 87.38 234 GLY A O 1
ATOM 1746 N N . LYS A 1 235 ? -15.848 -16.422 8.427 1.00 84.88 235 LYS A N 1
ATOM 1747 C CA . LYS A 1 235 ? -14.828 -16.838 7.450 1.00 84.88 235 LYS A CA 1
ATOM 1748 C C . LYS A 1 235 ? -13.402 -16.856 8.035 1.00 84.88 235 LYS A C 1
ATOM 1750 O O . LYS A 1 235 ? -12.452 -17.069 7.287 1.00 84.88 235 LYS A O 1
ATOM 1755 N N . SER A 1 236 ? -13.238 -16.623 9.341 1.00 77.06 236 SER A N 1
ATOM 1756 C CA . SER A 1 236 ? -11.944 -16.726 10.040 1.00 77.06 236 SER A CA 1
ATOM 1757 C C . SER A 1 236 ? -11.372 -18.144 10.049 1.00 77.06 236 SER A C 1
ATOM 1759 O O . SER A 1 236 ? -12.095 -19.125 9.880 1.00 77.06 236 SER A O 1
ATOM 1761 N N . GLY A 1 237 ? -10.064 -18.254 10.291 1.00 64.50 237 GLY A N 1
ATOM 1762 C CA . GLY A 1 237 ? -9.360 -19.539 10.380 1.00 64.50 237 GLY A CA 1
ATOM 1763 C C . GLY A 1 237 ? -8.956 -20.125 9.027 1.00 64.50 237 GLY A C 1
ATOM 1764 O O . GLY A 1 237 ? -8.408 -21.223 8.968 1.00 64.50 237 GLY A O 1
ATOM 1765 N N . GLN A 1 238 ? -9.181 -19.382 7.941 1.00 63.69 238 GLN A N 1
ATOM 1766 C CA . GLN A 1 238 ? -8.588 -19.669 6.633 1.00 63.69 238 GLN A CA 1
ATOM 1767 C C . GLN A 1 238 ? -7.066 -19.439 6.627 1.00 63.69 238 GLN A C 1
ATOM 1769 O O . GLN A 1 238 ? -6.360 -19.980 5.779 1.00 63.69 238 GLN A O 1
ATOM 1774 N N . LEU A 1 239 ? -6.547 -18.657 7.578 1.00 64.81 239 LEU A N 1
ATOM 1775 C CA . LEU A 1 239 ? -5.128 -18.638 7.906 1.00 64.81 239 LEU A CA 1
ATOM 1776 C C . LEU A 1 239 ? -4.862 -19.809 8.864 1.00 64.81 239 LEU A C 1
ATOM 1778 O O . LEU A 1 239 ? -5.343 -19.802 9.995 1.00 64.81 239 LEU A O 1
ATOM 1782 N N . ASN A 1 240 ? -4.161 -20.845 8.393 1.00 61.84 240 ASN A N 1
ATOM 1783 C CA . ASN A 1 240 ? -3.942 -22.091 9.135 1.00 61.84 240 ASN A CA 1
ATOM 1784 C C . ASN A 1 240 ? -3.464 -21.831 10.578 1.00 61.84 240 ASN A C 1
ATOM 1786 O O . ASN A 1 240 ? -2.386 -21.282 10.794 1.00 61.84 240 ASN A O 1
ATOM 1790 N N . ALA A 1 241 ? -4.251 -22.268 11.569 1.00 57.31 241 ALA A N 1
ATOM 1791 C CA . ALA A 1 241 ? -3.971 -22.041 12.993 1.00 57.31 241 ALA A CA 1
ATOM 1792 C C . ALA A 1 241 ? -2.698 -22.753 13.497 1.00 57.31 241 ALA A C 1
ATOM 1794 O O . ALA A 1 241 ? -2.126 -22.360 14.513 1.00 57.31 241 ALA A O 1
ATOM 1795 N N . TYR A 1 242 ? -2.247 -23.794 12.790 1.00 67.50 242 TYR A N 1
ATOM 1796 C CA . TYR A 1 242 ? -0.958 -24.439 13.011 1.00 67.50 242 TYR A CA 1
ATOM 1797 C C . TYR A 1 242 ? -0.291 -24.733 11.670 1.00 67.50 242 TYR A C 1
ATOM 1799 O O . TYR A 1 242 ? -0.740 -25.596 10.916 1.00 67.50 242 TYR A O 1
ATOM 1807 N N . ASP A 1 243 ? 0.806 -24.030 11.411 1.00 75.62 243 ASP A N 1
ATOM 1808 C CA . ASP A 1 243 ? 1.705 -24.298 10.301 1.00 75.62 243 ASP A CA 1
ATOM 1809 C C . ASP A 1 243 ? 3.128 -24.476 10.846 1.00 75.62 243 ASP A C 1
ATOM 1811 O O . ASP A 1 243 ? 3.717 -23.582 11.455 1.00 75.62 243 ASP A O 1
ATOM 1815 N N . LYS A 1 244 ? 3.680 -25.676 10.650 1.00 81.69 244 LYS A N 1
ATOM 1816 C CA . LYS A 1 244 ? 5.021 -26.031 11.119 1.00 81.69 244 LYS A CA 1
ATOM 1817 C C . LYS A 1 244 ? 6.107 -25.203 10.428 1.00 81.69 244 LYS A C 1
ATOM 1819 O O . LYS A 1 244 ? 7.125 -24.925 11.060 1.00 81.69 244 LYS A O 1
ATOM 1824 N N . ASN A 1 245 ? 5.904 -24.829 9.166 1.00 80.44 245 ASN A N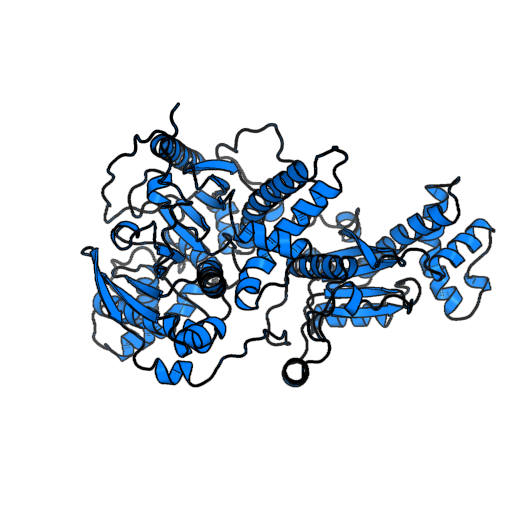 1
ATOM 1825 C CA . ASN A 1 245 ? 6.858 -24.012 8.425 1.00 80.44 245 ASN A CA 1
ATOM 1826 C C . ASN A 1 245 ? 6.840 -22.583 8.966 1.00 80.44 245 ASN A C 1
ATOM 1828 O O . ASN A 1 245 ? 7.889 -22.108 9.383 1.00 80.44 245 ASN A O 1
ATOM 1832 N N . LEU A 1 246 ? 5.657 -21.971 9.107 1.00 79.44 246 LEU A N 1
ATOM 1833 C CA . LEU A 1 246 ? 5.487 -20.678 9.782 1.00 79.44 246 LEU A CA 1
ATOM 1834 C C . LEU A 1 246 ? 6.193 -20.639 11.144 1.00 79.44 246 LEU A C 1
ATOM 1836 O O . LEU A 1 246 ? 6.969 -19.729 11.424 1.00 79.44 246 LEU A O 1
ATOM 1840 N N . MET A 1 247 ? 5.934 -21.635 11.997 1.00 85.31 247 MET A N 1
ATOM 1841 C CA . MET A 1 247 ? 6.520 -21.671 13.338 1.00 85.31 247 MET A CA 1
ATOM 1842 C C . MET A 1 247 ? 8.042 -21.783 13.300 1.00 85.31 247 MET A C 1
ATOM 1844 O O . MET A 1 247 ? 8.712 -21.161 14.123 1.00 85.31 247 MET A O 1
ATOM 1848 N N . ARG A 1 248 ? 8.595 -22.555 12.359 1.00 84.88 248 ARG A N 1
ATOM 1849 C CA . ARG A 1 248 ? 10.043 -22.676 12.173 1.00 84.88 248 ARG A CA 1
ATOM 1850 C C . ARG A 1 248 ? 10.654 -21.353 11.729 1.00 84.88 248 ARG A C 1
ATOM 1852 O O . ARG A 1 248 ? 11.589 -20.892 12.366 1.00 84.88 248 ARG A O 1
ATOM 1859 N N . GLU A 1 249 ? 10.077 -20.722 10.714 1.00 83.38 249 GLU A N 1
ATOM 1860 C CA . GLU A 1 249 ? 10.558 -19.450 10.166 1.00 83.38 249 GLU A CA 1
ATOM 1861 C C . GLU A 1 249 ? 10.537 -18.329 11.210 1.00 83.38 249 GLU A C 1
ATOM 1863 O O . GLU A 1 249 ? 11.508 -17.593 11.339 1.00 83.38 249 GLU A O 1
ATOM 1868 N N . ILE A 1 250 ? 9.487 -18.233 12.033 1.00 84.12 250 ILE A N 1
ATOM 1869 C CA . ILE A 1 250 ? 9.437 -17.239 13.121 1.00 84.12 250 ILE A CA 1
ATOM 1870 C C . ILE A 1 250 ? 10.412 -17.585 14.255 1.00 84.12 250 ILE A C 1
ATOM 1872 O O . ILE A 1 250 ? 10.983 -16.687 14.872 1.00 84.12 250 ILE A O 1
ATOM 1876 N N . THR A 1 251 ? 10.611 -18.872 14.555 1.00 86.94 251 THR A N 1
ATOM 1877 C CA . THR A 1 251 ? 11.549 -19.292 15.612 1.00 86.94 251 THR A CA 1
ATOM 1878 C C . THR A 1 251 ? 12.998 -19.027 15.204 1.00 86.94 251 THR A C 1
ATOM 1880 O O . THR A 1 251 ? 13.776 -18.535 16.019 1.00 86.94 251 THR A O 1
ATOM 1883 N N . ASP A 1 252 ? 13.342 -19.314 13.949 1.00 87.44 252 ASP A N 1
ATOM 1884 C CA . ASP A 1 252 ? 14.698 -19.184 13.416 1.00 87.44 252 ASP A CA 1
ATOM 1885 C C . ASP A 1 252 ? 15.002 -17.729 12.999 1.00 87.44 252 ASP A C 1
ATOM 1887 O O . ASP A 1 252 ? 16.096 -17.223 13.246 1.00 87.44 252 ASP A O 1
ATOM 1891 N N . GLY A 1 253 ? 14.028 -17.039 12.394 1.00 85.06 253 GLY A N 1
ATOM 1892 C CA . GLY A 1 253 ? 14.157 -15.691 11.826 1.00 85.06 253 GLY A CA 1
ATOM 1893 C C . GLY A 1 253 ? 13.620 -14.552 12.700 1.00 85.06 253 GLY A C 1
ATOM 1894 O O . GLY A 1 253 ? 13.711 -13.390 12.306 1.00 85.06 253 GLY A O 1
ATOM 1895 N N . GLY A 1 254 ? 13.053 -14.848 13.872 1.00 90.31 254 GLY A N 1
ATOM 1896 C CA . GLY A 1 254 ? 12.456 -13.861 14.775 1.00 90.31 254 GLY A CA 1
ATOM 1897 C C . GLY A 1 254 ? 11.089 -13.336 14.315 1.00 90.31 254 GLY A C 1
ATOM 1898 O O . GLY A 1 254 ? 10.595 -13.663 13.240 1.00 90.31 254 GLY A O 1
ATOM 1899 N N . GLN A 1 255 ? 10.463 -12.494 15.142 1.00 90.12 255 GLN A N 1
ATOM 1900 C CA . GLN A 1 255 ? 9.126 -11.932 14.893 1.00 90.12 255 GLN A CA 1
ATOM 1901 C C . GLN A 1 255 ? 9.175 -10.466 14.439 1.00 90.12 255 GLN A C 1
ATOM 1903 O O . GLN A 1 255 ? 10.031 -9.706 14.892 1.00 90.12 255 GLN A O 1
ATOM 1908 N N . LYS A 1 256 ? 8.204 -10.057 13.609 1.00 92.25 256 LYS A N 1
ATOM 1909 C CA . LYS A 1 256 ? 7.978 -8.654 13.217 1.00 92.25 256 LYS A CA 1
ATOM 1910 C C . LYS A 1 256 ? 6.484 -8.333 13.048 1.00 92.25 256 LYS A C 1
ATOM 1912 O O . LYS A 1 256 ? 6.006 -8.190 11.909 1.00 92.25 256 LYS A O 1
ATOM 1917 N N . PRO A 1 257 ? 5.737 -8.256 14.166 1.00 94.62 257 PRO A N 1
ATOM 1918 C CA . PRO A 1 257 ? 4.303 -8.000 14.149 1.00 94.62 257 PRO A CA 1
ATOM 1919 C C . PRO A 1 257 ? 3.988 -6.664 13.478 1.00 94.62 257 PRO A C 1
ATOM 1921 O O . PRO A 1 257 ? 4.673 -5.662 13.688 1.00 94.62 257 PRO A O 1
ATOM 1924 N N . TYR A 1 258 ? 2.934 -6.636 12.664 1.00 93.00 258 TYR A N 1
ATOM 1925 C CA . TYR A 1 258 ? 2.515 -5.415 11.975 1.00 93.00 258 TYR A CA 1
ATOM 1926 C C . TYR A 1 258 ? 1.741 -4.461 12.891 1.00 93.00 258 TYR A C 1
ATOM 1928 O O . TYR A 1 258 ? 1.709 -3.257 12.634 1.00 93.00 258 TYR A O 1
ATOM 1936 N N . ALA A 1 259 ? 1.147 -4.976 13.971 1.00 97.00 259 ALA A N 1
ATOM 1937 C CA . ALA A 1 259 ? 0.404 -4.183 14.940 1.00 97.00 259 ALA A CA 1
ATOM 1938 C C . ALA A 1 259 ? 0.607 -4.671 16.377 1.00 97.00 259 ALA A C 1
ATOM 1940 O O . ALA A 1 259 ? 0.695 -5.869 16.645 1.00 97.00 259 ALA A O 1
ATOM 1941 N N . VAL A 1 260 ? 0.586 -3.720 17.305 1.00 98.00 260 VAL A N 1
ATOM 1942 C CA . VAL A 1 260 ? 0.383 -3.940 18.736 1.00 98.00 260 VAL A CA 1
ATOM 1943 C C . VAL A 1 260 ? -1.098 -3.772 19.035 1.00 98.00 260 VAL A C 1
ATOM 1945 O O . VAL A 1 260 ? -1.682 -2.762 18.649 1.00 98.00 260 VAL A O 1
ATOM 1948 N N . VAL A 1 261 ? -1.714 -4.709 19.752 1.00 97.69 261 VAL A N 1
ATOM 1949 C CA . VAL A 1 261 ? -3.105 -4.569 20.203 1.00 97.69 261 VAL A CA 1
ATOM 1950 C C . VAL A 1 261 ? -3.171 -4.621 21.722 1.00 97.69 261 VAL A C 1
ATOM 1952 O O . VAL A 1 261 ? -2.927 -5.666 22.322 1.00 97.69 261 VAL A O 1
ATOM 1955 N N . LEU A 1 262 ? -3.551 -3.502 22.342 1.00 97.06 262 LEU A N 1
ATOM 1956 C CA . LEU A 1 262 ? -3.886 -3.431 23.762 1.00 97.06 262 LEU A CA 1
ATOM 1957 C C . LEU A 1 262 ? -5.386 -3.661 23.944 1.00 97.06 262 LEU A C 1
ATOM 1959 O O . LEU A 1 262 ? -6.192 -2.800 23.601 1.00 97.06 262 LEU A O 1
ATOM 1963 N N . GLY A 1 263 ? -5.760 -4.810 24.500 1.00 94.94 263 GLY A N 1
ATOM 1964 C CA . GLY A 1 263 ? -7.148 -5.196 24.744 1.00 94.94 263 GLY A CA 1
ATOM 1965 C C . GLY A 1 263 ? -7.469 -5.467 26.212 1.00 94.94 263 GLY A C 1
ATOM 1966 O O . GLY A 1 263 ? -6.598 -5.528 27.082 1.00 94.94 263 GLY A O 1
ATOM 1967 N N . CYS A 1 264 ? -8.753 -5.690 26.495 1.00 94.56 264 CYS A N 1
ATOM 1968 C CA . CYS A 1 264 ? -9.184 -6.158 27.809 1.00 94.56 264 CYS A CA 1
ATOM 1969 C C . CYS A 1 264 ? -8.789 -7.633 28.038 1.00 94.56 264 CYS A C 1
ATOM 1971 O O . CYS A 1 264 ? -8.784 -8.439 27.105 1.00 94.56 264 CYS A O 1
ATOM 1973 N N . ALA A 1 265 ? -8.536 -8.024 29.288 1.00 92.75 265 ALA A N 1
ATOM 1974 C CA . ALA A 1 265 ? -8.303 -9.408 29.721 1.00 92.75 265 ALA A CA 1
ATOM 1975 C C . ALA A 1 265 ? -9.559 -10.308 29.670 1.00 92.75 265 ALA A C 1
ATOM 1977 O O . ALA A 1 265 ? -9.496 -11.468 30.066 1.00 92.75 265 ALA A O 1
ATOM 1978 N N . ASP A 1 266 ? -10.695 -9.795 29.191 1.00 91.38 266 ASP A N 1
ATOM 1979 C CA . ASP A 1 266 ? -11.953 -10.535 29.057 1.00 91.38 266 ASP A CA 1
ATOM 1980 C C . ASP A 1 266 ? -11.803 -11.801 28.194 1.00 91.38 266 ASP A C 1
ATOM 1982 O O . ASP A 1 266 ? -11.565 -11.733 26.989 1.00 91.38 266 ASP A O 1
ATOM 1986 N N . SER A 1 267 ? -11.950 -12.981 28.789 1.00 84.81 267 SER A N 1
ATOM 1987 C CA . SER A 1 267 ? -11.640 -14.256 28.131 1.00 84.81 267 SER A CA 1
ATOM 1988 C C . SER A 1 267 ? -12.545 -14.615 26.945 1.00 84.81 267 SER A C 1
ATOM 1990 O O . SER A 1 267 ? -12.236 -15.564 26.230 1.00 84.81 267 SER A O 1
ATOM 1992 N N . ARG A 1 268 ? -13.641 -13.880 26.710 1.00 86.62 268 ARG A N 1
ATOM 1993 C CA . ARG A 1 268 ? -14.659 -14.223 25.702 1.00 86.62 268 ARG A CA 1
ATOM 1994 C C . ARG A 1 268 ? -14.288 -13.843 24.270 1.00 86.62 268 ARG A C 1
ATOM 1996 O O . ARG A 1 268 ? -14.943 -14.311 23.348 1.00 86.62 268 ARG A O 1
ATOM 2003 N N . CYS A 1 269 ? -13.257 -13.024 24.073 1.00 75.00 269 CYS A N 1
ATOM 2004 C CA . CYS A 1 269 ? -12.807 -12.624 22.743 1.00 75.00 269 CYS A CA 1
ATOM 2005 C C . CYS A 1 269 ? -11.273 -12.683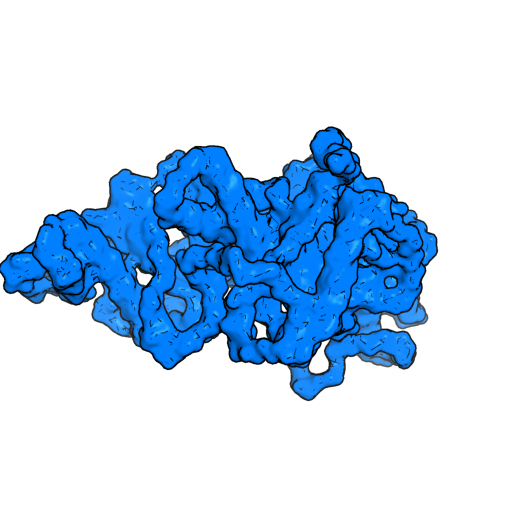 22.650 1.00 75.00 269 CYS A C 1
ATOM 2007 O O . CYS A 1 269 ? -10.587 -11.779 23.141 1.00 75.00 269 CYS A O 1
ATOM 2009 N N . PRO A 1 270 ? -10.705 -13.761 22.081 1.00 83.75 270 PRO A N 1
ATOM 2010 C CA . PRO A 1 270 ? -9.288 -13.813 21.732 1.00 83.75 270 PRO A CA 1
ATOM 2011 C C . PRO A 1 270 ? -8.987 -12.813 20.607 1.00 83.75 270 PRO A C 1
ATOM 2013 O O . PRO A 1 270 ? -9.615 -12.851 19.550 1.00 83.75 270 PRO A O 1
ATOM 2016 N N . VAL A 1 271 ? -8.036 -11.908 20.842 1.00 89.06 271 VAL A N 1
ATOM 2017 C CA . VAL A 1 271 ? -7.749 -10.760 19.964 1.00 89.06 271 VAL A CA 1
ATOM 2018 C C . VAL A 1 271 ? -7.254 -11.215 18.591 1.00 89.06 271 VAL A C 1
ATOM 2020 O O . VAL A 1 271 ? -7.686 -10.693 17.567 1.00 89.06 271 VAL A O 1
ATOM 2023 N N . GLU A 1 272 ? -6.386 -12.218 18.574 1.00 89.81 272 GLU A N 1
ATOM 2024 C CA . GLU A 1 272 ? -5.792 -12.803 17.377 1.00 89.81 272 GLU A CA 1
ATOM 2025 C C . GLU A 1 272 ? -6.859 -13.432 16.477 1.00 89.81 272 GLU A C 1
ATOM 2027 O O . GLU A 1 272 ? -6.817 -13.261 15.263 1.00 89.81 272 GLU A O 1
ATOM 2032 N N . LEU A 1 273 ? -7.861 -14.096 17.070 1.00 88.50 273 LEU A N 1
ATOM 2033 C CA . LEU A 1 273 ? -8.981 -14.671 16.321 1.00 88.50 273 LEU A CA 1
ATOM 2034 C C . LEU A 1 273 ? -9.898 -13.580 15.764 1.00 88.50 273 LEU A C 1
ATOM 2036 O O . LEU A 1 273 ? -10.274 -13.641 14.598 1.00 88.50 273 LEU A O 1
ATOM 2040 N N . MET A 1 274 ? -10.223 -12.568 16.575 1.00 90.56 274 MET A N 1
ATOM 2041 C CA . MET A 1 274 ? -11.101 -11.459 16.182 1.00 90.56 274 MET A CA 1
ATOM 2042 C C . MET A 1 274 ? -10.554 -10.657 14.995 1.00 90.56 274 MET A C 1
ATOM 2044 O O . MET A 1 274 ? -11.333 -10.120 14.208 1.00 90.56 274 MET A O 1
ATOM 2048 N N . TYR A 1 275 ? -9.230 -10.565 14.882 1.00 92.31 275 TYR A N 1
ATOM 2049 C CA . TYR A 1 275 ? -8.541 -9.919 13.768 1.00 92.31 275 TYR A CA 1
ATOM 2050 C C . TYR A 1 275 ? -8.001 -10.907 12.730 1.00 92.31 275 TYR A C 1
ATOM 2052 O O . TYR A 1 275 ? -7.306 -10.477 11.816 1.00 92.31 275 TYR A O 1
ATOM 2060 N N . ASP A 1 276 ? -8.321 -12.200 12.852 1.00 90.19 276 ASP A N 1
ATOM 2061 C CA . ASP A 1 276 ? -7.866 -13.267 11.956 1.00 90.19 276 ASP A CA 1
ATOM 2062 C C . ASP A 1 276 ? -6.364 -13.151 11.626 1.00 90.19 276 ASP A C 1
ATOM 2064 O O . ASP A 1 276 ? -5.980 -13.083 10.461 1.00 90.19 276 ASP A O 1
ATOM 2068 N N . GLY A 1 277 ? -5.528 -13.026 12.663 1.00 88.44 277 GLY A N 1
ATOM 2069 C CA . GLY A 1 277 ? -4.070 -12.911 12.558 1.00 88.44 277 GLY A CA 1
ATOM 2070 C C . GLY A 1 277 ? -3.362 -14.245 12.806 1.00 88.44 277 GLY A C 1
ATOM 2071 O O . GLY A 1 277 ? -3.825 -15.063 13.604 1.00 88.44 277 GLY A O 1
ATOM 2072 N N . ARG A 1 278 ? -2.219 -14.474 12.147 1.00 86.56 278 ARG A N 1
ATOM 2073 C CA . ARG A 1 278 ? -1.373 -15.659 12.380 1.00 86.56 278 ARG A CA 1
ATOM 2074 C C . ARG A 1 278 ? -0.424 -15.443 13.565 1.00 86.56 278 ARG A C 1
ATOM 2076 O O . ARG A 1 278 ? -0.183 -14.302 13.967 1.00 86.56 278 ARG A O 1
ATOM 2083 N N . PRO A 1 279 ? 0.185 -16.512 14.111 1.00 86.94 279 PRO A N 1
ATOM 2084 C CA . PRO A 1 279 ? 1.342 -16.366 14.988 1.00 86.94 279 PRO A CA 1
ATOM 2085 C C . PRO A 1 279 ? 2.375 -15.389 14.402 1.00 86.94 279 PRO A C 1
ATOM 2087 O O . PRO A 1 279 ? 2.740 -15.506 13.237 1.00 86.94 279 PRO A O 1
ATOM 2090 N N . GLY A 1 280 ? 2.811 -14.409 15.200 1.00 87.56 280 GLY A N 1
ATOM 2091 C CA . GLY A 1 280 ? 3.788 -13.387 14.800 1.00 87.56 280 GLY A CA 1
ATOM 2092 C C . GLY A 1 280 ? 3.225 -12.162 14.066 1.00 87.56 280 GLY A C 1
ATOM 2093 O O . GLY A 1 280 ? 3.941 -11.171 13.956 1.00 87.56 280 GLY A O 1
ATOM 2094 N N . ASP A 1 281 ? 1.965 -12.182 13.615 1.00 90.00 281 ASP A N 1
ATOM 2095 C CA . ASP A 1 281 ? 1.349 -11.058 12.891 1.00 90.00 281 ASP A CA 1
ATOM 2096 C C . ASP A 1 281 ? 0.970 -9.892 13.833 1.00 90.00 281 ASP A C 1
ATOM 2098 O O . ASP A 1 281 ? 1.158 -8.722 13.489 1.00 90.00 281 ASP A O 1
ATOM 2102 N N . ILE A 1 282 ? 0.472 -10.197 15.039 1.00 94.31 282 ILE A N 1
ATOM 2103 C CA . ILE A 1 282 ? -0.017 -9.212 16.019 1.00 94.31 282 ILE A CA 1
ATOM 2104 C C . ILE A 1 282 ? 0.669 -9.422 17.374 1.00 94.31 282 ILE A C 1
ATOM 2106 O O . ILE A 1 282 ? 0.731 -10.540 17.881 1.00 94.31 282 ILE A O 1
ATOM 2110 N N . PHE A 1 283 ? 1.131 -8.334 17.993 1.00 96.38 283 PHE A N 1
ATOM 2111 C CA . PHE A 1 283 ? 1.664 -8.328 19.354 1.00 96.38 283 PHE A CA 1
ATOM 2112 C C . PHE A 1 283 ? 0.569 -7.948 20.358 1.00 96.38 283 PHE A C 1
ATOM 2114 O O . PHE A 1 283 ? 0.141 -6.793 20.425 1.00 96.38 283 PHE A O 1
ATOM 2121 N N . VAL A 1 284 ? 0.082 -8.917 21.130 1.00 95.56 284 VAL A N 1
ATOM 2122 C CA . VAL A 1 284 ? -1.113 -8.745 21.967 1.00 95.56 284 VAL A CA 1
ATOM 2123 C C . VAL A 1 284 ? -0.757 -8.432 23.422 1.00 95.56 284 VAL A C 1
ATOM 2125 O O . VAL A 1 284 ? -0.032 -9.170 24.085 1.00 95.56 284 VAL A O 1
ATOM 2128 N N . LEU A 1 285 ? -1.329 -7.346 23.944 1.00 95.44 285 LEU A N 1
ATOM 2129 C CA . LEU A 1 285 ? -1.253 -6.916 25.339 1.00 95.44 285 LEU A CA 1
ATOM 2130 C C . LEU A 1 285 ? -2.652 -6.956 25.949 1.00 95.44 285 LEU A C 1
ATOM 2132 O O . LEU A 1 285 ? -3.593 -6.415 25.369 1.00 95.44 285 LEU A O 1
ATOM 2136 N N . ARG A 1 286 ? -2.821 -7.577 27.124 1.00 93.69 286 ARG A N 1
ATOM 2137 C CA . ARG A 1 286 ? -4.145 -7.701 27.758 1.00 93.69 286 ARG A CA 1
ATOM 2138 C C . ARG A 1 286 ? -4.108 -7.428 29.252 1.00 93.69 286 ARG A C 1
ATOM 2140 O O . ARG A 1 286 ? -3.307 -8.013 29.974 1.00 93.69 286 ARG A O 1
ATOM 2147 N N . ASN A 1 287 ? -5.019 -6.580 29.722 1.00 93.31 287 ASN A N 1
ATOM 2148 C CA . ASN A 1 287 ? -5.263 -6.338 31.145 1.00 93.31 287 ASN A CA 1
ATOM 2149 C C . ASN A 1 287 ? -6.739 -5.967 31.390 1.00 93.31 287 ASN A C 1
ATOM 2151 O O . ASN A 1 287 ? -7.497 -5.729 30.453 1.00 93.31 287 ASN A O 1
ATOM 2155 N N . ALA A 1 288 ? -7.203 -5.975 32.639 1.00 92.06 288 ALA A N 1
ATOM 2156 C CA . ALA A 1 288 ? -8.595 -5.635 32.932 1.00 92.06 288 ALA A CA 1
ATOM 2157 C C . ALA A 1 288 ? -8.891 -4.167 32.565 1.00 92.06 288 ALA A C 1
ATOM 2159 O O . ALA A 1 288 ? -8.168 -3.259 32.973 1.00 92.06 288 ALA A O 1
ATOM 2160 N N . GLY A 1 289 ? -9.952 -3.948 31.782 1.00 90.75 289 GLY A N 1
ATOM 2161 C CA . GLY A 1 289 ? -10.384 -2.614 31.360 1.00 90.75 289 GLY A CA 1
ATOM 2162 C C . GLY A 1 289 ? -9.461 -1.911 30.360 1.00 90.75 289 GLY A C 1
ATOM 2163 O O . GLY A 1 289 ? -9.593 -0.700 30.225 1.00 90.75 289 GLY A O 1
ATOM 2164 N N . ASN A 1 290 ? -8.533 -2.630 29.702 1.00 91.81 290 ASN A N 1
ATOM 2165 C CA . ASN A 1 290 ? -7.550 -2.073 28.752 1.00 91.81 290 ASN A CA 1
ATOM 2166 C C . ASN A 1 290 ? -6.802 -0.839 29.312 1.00 91.81 290 ASN A C 1
ATOM 2168 O O . ASN A 1 290 ? -6.544 0.138 28.608 1.00 91.81 290 ASN A O 1
ATOM 2172 N N . THR A 1 291 ? -6.508 -0.882 30.610 1.00 89.56 291 THR A N 1
ATOM 2173 C CA . THR A 1 291 ? -5.989 0.225 31.417 1.00 89.56 291 THR A CA 1
ATOM 2174 C C . THR A 1 291 ? -4.504 0.473 31.167 1.00 89.56 291 THR A C 1
ATOM 2176 O O . THR A 1 291 ? -3.760 -0.421 30.755 1.00 89.56 291 THR A O 1
ATOM 2179 N N . LEU A 1 292 ? -4.049 1.700 31.427 1.00 88.25 292 LEU A N 1
ATOM 2180 C CA . LEU A 1 292 ? -2.634 2.071 31.323 1.00 88.25 292 LEU A CA 1
ATOM 2181 C C . LEU A 1 292 ? -2.241 2.969 32.499 1.00 88.25 292 LEU A C 1
ATOM 2183 O O . LEU A 1 292 ? -2.042 4.172 32.369 1.00 88.25 292 LEU A O 1
ATOM 2187 N N . MET A 1 293 ? -2.146 2.338 33.665 1.00 78.56 293 MET A N 1
ATOM 2188 C CA . MET A 1 293 ? -2.139 3.017 34.963 1.00 78.56 293 MET A CA 1
ATOM 2189 C C . MET A 1 293 ? -0.851 3.768 35.320 1.00 78.56 293 MET A C 1
ATOM 2191 O O . MET A 1 293 ? -0.835 4.546 36.271 1.00 78.56 293 MET A O 1
ATOM 2195 N N . SER A 1 294 ? 0.269 3.469 34.661 1.00 80.88 294 SER A N 1
ATOM 2196 C CA . SER A 1 294 ? 1.578 3.992 35.061 1.00 80.88 294 SER A CA 1
ATOM 2197 C C . SER A 1 294 ? 2.519 4.145 33.876 1.00 80.88 294 SER A C 1
ATOM 2199 O O . SER A 1 294 ? 2.584 3.270 33.012 1.00 80.88 294 SER A O 1
ATOM 2201 N N . ALA A 1 295 ? 3.321 5.211 33.920 1.00 80.44 295 ALA A N 1
ATOM 2202 C CA . ALA A 1 295 ? 4.431 5.460 33.005 1.00 80.44 295 ALA A CA 1
ATOM 2203 C C . ALA A 1 295 ? 5.605 4.471 33.158 1.00 80.44 295 ALA A C 1
ATOM 2205 O O . ALA A 1 295 ? 6.541 4.498 32.370 1.00 80.44 295 ALA A O 1
ATOM 2206 N N . SER A 1 296 ? 5.584 3.592 34.165 1.00 78.12 296 SER A N 1
ATOM 2207 C CA . SER A 1 296 ? 6.625 2.574 34.389 1.00 78.12 296 SER A CA 1
ATOM 2208 C C . SER A 1 296 ? 6.034 1.169 34.563 1.00 78.12 296 SER A C 1
ATOM 2210 O O . SER A 1 296 ? 6.560 0.344 35.308 1.00 78.12 296 SER A O 1
ATOM 2212 N N . GLY A 1 297 ? 4.897 0.903 33.911 1.00 82.50 297 GLY A N 1
ATOM 2213 C CA . GLY A 1 297 ? 4.210 -0.388 33.954 1.00 82.50 297 GLY A CA 1
ATOM 2214 C C . GLY A 1 297 ? 4.672 -1.368 32.872 1.00 82.50 297 GLY A C 1
ATOM 2215 O O . GLY A 1 297 ? 5.096 -0.967 31.788 1.00 82.50 297 GLY A O 1
ATOM 2216 N N . SER A 1 298 ? 4.506 -2.668 33.135 1.00 86.62 298 SER A N 1
ATOM 2217 C CA . SER A 1 298 ? 4.835 -3.735 32.178 1.00 86.62 298 SER A CA 1
ATOM 2218 C C . SER A 1 298 ? 4.094 -3.589 30.847 1.00 86.62 298 SER A C 1
ATOM 2220 O O . SER A 1 298 ? 4.687 -3.819 29.803 1.00 86.62 298 SER A O 1
ATOM 2222 N N . THR A 1 299 ? 2.833 -3.142 30.857 1.00 92.88 299 THR A N 1
ATOM 2223 C CA . THR A 1 299 ? 2.055 -2.931 29.626 1.00 92.88 299 THR A CA 1
ATOM 2224 C C . THR A 1 299 ? 2.678 -1.871 28.715 1.00 92.88 299 THR A C 1
ATOM 2226 O O . THR A 1 299 ? 2.799 -2.114 27.517 1.00 92.88 299 THR A O 1
ATOM 2229 N N . LEU A 1 300 ? 3.105 -0.726 29.263 1.00 94.69 300 LEU A N 1
ATOM 2230 C CA . LEU A 1 300 ? 3.752 0.322 28.469 1.00 94.69 300 LEU A CA 1
ATOM 2231 C C . LEU A 1 300 ? 5.116 -0.150 27.956 1.00 94.69 300 LEU A C 1
ATOM 2233 O O . LEU A 1 300 ? 5.379 -0.035 26.765 1.00 94.69 300 LEU A O 1
ATOM 2237 N N . GLY A 1 301 ? 5.929 -0.769 28.819 1.00 95.50 301 GLY A N 1
ATOM 2238 C CA . GLY A 1 301 ? 7.229 -1.314 28.419 1.00 95.50 301 GLY A CA 1
ATOM 2239 C C . GLY A 1 301 ? 7.124 -2.380 27.321 1.00 95.50 301 GLY A C 1
ATOM 2240 O O . GLY A 1 301 ? 7.950 -2.418 26.414 1.00 95.50 301 GLY A O 1
ATOM 2241 N N . SER A 1 302 ? 6.085 -3.220 27.336 1.00 96.31 302 SER A N 1
ATOM 2242 C CA . SER A 1 302 ? 5.836 -4.182 26.256 1.00 96.31 302 SER A CA 1
ATOM 2243 C C . SER A 1 302 ? 5.372 -3.515 24.956 1.00 96.31 302 SER A C 1
ATOM 2245 O O . SER A 1 302 ? 5.756 -3.971 23.881 1.00 96.31 302 SER A O 1
ATOM 2247 N N . ALA A 1 303 ? 4.589 -2.433 25.027 1.00 96.75 303 ALA A N 1
ATOM 2248 C CA . ALA A 1 303 ? 4.236 -1.647 23.844 1.00 96.75 303 ALA A CA 1
ATOM 2249 C C . ALA A 1 303 ? 5.476 -0.970 23.236 1.00 96.75 303 ALA A C 1
ATOM 2251 O O . ALA A 1 303 ? 5.683 -1.037 22.027 1.00 96.75 303 ALA A O 1
ATOM 2252 N N . GLU A 1 304 ? 6.343 -0.393 24.071 1.00 96.88 304 GLU A N 1
ATOM 2253 C CA . GLU A 1 304 ? 7.628 0.179 23.655 1.00 96.88 304 GLU A CA 1
ATOM 2254 C C . GLU A 1 304 ? 8.560 -0.862 23.037 1.00 96.88 304 GLU A C 1
ATOM 2256 O O . GLU A 1 304 ? 9.208 -0.581 22.032 1.00 96.88 304 GLU A O 1
ATOM 2261 N N . TYR A 1 305 ? 8.593 -2.075 23.592 1.00 96.94 305 TYR A N 1
ATOM 2262 C CA . TYR A 1 305 ? 9.369 -3.183 23.038 1.00 96.94 305 TYR A CA 1
ATOM 2263 C C . TYR A 1 305 ? 8.895 -3.580 21.632 1.00 96.94 305 TYR A C 1
ATOM 2265 O O . TYR A 1 305 ? 9.704 -3.853 20.746 1.00 96.94 305 TYR A O 1
ATOM 2273 N N . ALA A 1 306 ? 7.583 -3.597 21.404 1.00 96.75 306 ALA A N 1
ATOM 2274 C CA . ALA A 1 306 ? 7.044 -3.937 20.097 1.00 96.75 306 ALA A CA 1
ATOM 2275 C C . ALA A 1 306 ? 7.219 -2.804 19.068 1.00 96.75 306 ALA A C 1
ATOM 2277 O O . ALA A 1 306 ? 7.524 -3.070 17.911 1.00 96.75 306 ALA A O 1
ATOM 2278 N N . VAL A 1 307 ? 7.082 -1.541 19.480 1.00 97.06 307 VAL A N 1
ATOM 2279 C CA . VAL A 1 307 ? 7.253 -0.388 18.579 1.00 97.06 307 VAL A CA 1
ATOM 2280 C C . VAL A 1 307 ? 8.725 -0.105 18.269 1.00 97.06 307 VAL A C 1
ATOM 2282 O O . VAL A 1 307 ? 9.059 0.184 17.125 1.00 97.06 307 VAL A O 1
ATOM 2285 N N . GLY A 1 308 ? 9.608 -0.177 19.267 1.00 95.38 308 GLY A N 1
ATOM 2286 C CA . GLY A 1 308 ? 11.038 0.079 19.098 1.00 95.38 308 GLY A CA 1
ATOM 2287 C C . GLY A 1 308 ? 11.768 -1.141 18.521 1.00 95.38 308 GLY A C 1
ATOM 2288 O O . GLY A 1 308 ? 12.006 -1.182 17.319 1.00 95.38 308 GLY A O 1
ATOM 2289 N N . PRO A 1 309 ? 12.131 -2.141 19.346 1.00 95.00 309 PRO A N 1
ATOM 2290 C CA . PRO A 1 309 ? 12.830 -3.350 18.898 1.00 95.00 309 PRO A CA 1
ATOM 2291 C C . PRO A 1 309 ? 12.147 -4.164 17.789 1.00 95.00 309 PRO A C 1
ATOM 2293 O O . PRO A 1 309 ? 12.834 -4.601 16.869 1.00 95.00 309 PRO A O 1
ATOM 2296 N N . LEU A 1 310 ? 10.829 -4.400 17.863 1.00 95.31 310 LEU A N 1
ATOM 2297 C CA . LEU A 1 310 ? 10.121 -5.206 16.849 1.00 95.31 310 LEU A CA 1
ATOM 2298 C C . LEU A 1 310 ? 9.575 -4.381 15.674 1.00 95.31 310 LEU A C 1
ATOM 2300 O O . LEU A 1 310 ? 9.047 -4.954 14.721 1.00 95.31 310 LEU A O 1
ATOM 2304 N N . ASP A 1 311 ? 9.732 -3.056 15.718 1.00 94.69 311 ASP A N 1
ATOM 2305 C CA . ASP A 1 311 ? 9.433 -2.136 14.620 1.00 94.69 311 ASP A CA 1
ATOM 2306 C C . ASP A 1 311 ? 7.955 -2.146 14.153 1.00 94.69 311 ASP A C 1
ATOM 2308 O O . ASP A 1 311 ? 7.652 -1.859 12.989 1.00 94.69 311 ASP A O 1
ATOM 2312 N N . SER A 1 312 ? 7.011 -2.470 15.048 1.00 95.88 312 SER A N 1
ATOM 2313 C CA . SER A 1 312 ? 5.570 -2.378 14.777 1.00 95.88 312 SER A CA 1
ATOM 2314 C C . SER A 1 312 ? 5.131 -0.922 14.606 1.00 95.88 312 SER A C 1
ATOM 2316 O O . SER A 1 312 ? 5.411 -0.071 15.449 1.00 95.88 312 SER A O 1
ATOM 2318 N N . LYS A 1 313 ? 4.390 -0.630 13.530 1.00 94.88 313 LYS A N 1
ATOM 2319 C CA . LYS A 1 313 ? 4.012 0.750 13.162 1.00 94.88 313 LYS A CA 1
ATOM 2320 C C . LYS A 1 313 ? 2.608 1.161 13.599 1.00 94.88 313 LYS A C 1
ATOM 2322 O O . LYS A 1 313 ? 2.293 2.347 13.595 1.00 94.88 313 LYS A O 1
ATOM 2327 N N . LEU A 1 314 ? 1.769 0.211 14.002 1.00 97.19 314 LEU A N 1
ATOM 2328 C CA . LEU A 1 314 ? 0.421 0.482 14.498 1.00 97.19 314 LEU A CA 1
ATOM 2329 C C . LEU A 1 314 ? 0.277 0.027 15.949 1.00 97.19 314 LEU A C 1
ATOM 2331 O O . LEU A 1 314 ? 0.576 -1.121 16.270 1.00 97.19 314 LEU A O 1
ATOM 2335 N N . VAL A 1 315 ? -0.264 0.895 16.800 1.00 98.06 315 VAL A N 1
ATOM 2336 C CA . VAL A 1 315 ? -0.777 0.533 18.124 1.00 98.06 315 VAL A CA 1
ATOM 2337 C C . VAL A 1 315 ? -2.293 0.710 18.119 1.00 98.06 315 VAL A C 1
ATOM 2339 O O . VAL A 1 315 ? -2.796 1.798 17.866 1.00 98.06 315 VAL A O 1
ATOM 2342 N N . MET A 1 316 ? -3.034 -0.352 18.410 1.00 97.69 316 MET A N 1
ATOM 2343 C CA . MET A 1 316 ? -4.491 -0.357 18.483 1.00 97.69 316 MET A CA 1
ATOM 2344 C C . MET A 1 316 ? -4.940 -0.588 19.928 1.00 97.69 316 MET A C 1
ATOM 2346 O O . MET A 1 316 ? -4.747 -1.667 20.488 1.00 97.69 316 MET A O 1
ATOM 2350 N N . VAL A 1 317 ? -5.581 0.406 20.533 1.00 97.88 317 VAL A N 1
ATOM 2351 C CA . VAL A 1 317 ? -6.209 0.295 21.853 1.00 97.88 317 VAL A CA 1
ATOM 2352 C C . VAL A 1 317 ? -7.666 -0.102 21.667 1.00 97.88 317 VAL A C 1
ATOM 2354 O O . VAL A 1 317 ? -8.454 0.637 21.083 1.00 97.88 317 VAL A O 1
ATOM 2357 N N . THR A 1 318 ? -8.026 -1.282 22.158 1.00 96.31 318 THR A N 1
ATOM 2358 C CA . THR A 1 318 ? -9.319 -1.914 21.898 1.00 96.31 318 THR A CA 1
ATOM 2359 C C . THR A 1 318 ? -10.105 -2.122 23.194 1.00 96.31 318 THR A C 1
ATOM 2361 O O . THR A 1 318 ? -9.760 -2.969 24.022 1.00 96.31 318 THR A O 1
ATOM 2364 N N . GLY A 1 319 ? -11.196 -1.372 23.351 1.00 96.12 319 GLY A N 1
ATOM 2365 C CA . GLY A 1 319 ? -12.216 -1.609 24.375 1.00 96.12 319 GLY A CA 1
ATOM 2366 C C . GLY A 1 319 ? -13.287 -2.598 23.906 1.00 96.12 319 GLY A C 1
ATOM 2367 O O . GLY A 1 319 ? -13.241 -3.100 22.782 1.00 96.12 319 GLY A O 1
ATOM 2368 N N . HIS A 1 320 ? -14.283 -2.873 24.750 1.00 96.38 320 HIS A N 1
ATOM 2369 C CA . HIS A 1 320 ? -15.404 -3.733 24.360 1.00 96.38 320 HIS A CA 1
ATOM 2370 C C . HIS A 1 320 ? -16.715 -3.402 25.065 1.00 96.38 320 HIS A C 1
ATOM 2372 O O . HIS A 1 320 ? -16.724 -2.893 26.189 1.00 96.38 320 HIS A O 1
ATOM 2378 N N . THR A 1 321 ? -17.835 -3.737 24.420 1.00 95.06 321 THR A N 1
ATOM 2379 C CA . THR A 1 321 ? -19.158 -3.594 25.036 1.00 95.06 321 THR A CA 1
ATOM 2380 C C . THR A 1 321 ? -19.284 -4.490 26.272 1.00 95.06 321 THR A C 1
ATOM 2382 O O . THR A 1 321 ? -18.676 -5.560 26.367 1.00 95.06 321 THR A O 1
ATOM 2385 N N . ASN A 1 322 ? -20.067 -4.034 27.257 1.00 92.69 322 ASN A N 1
ATOM 2386 C CA . ASN A 1 322 ? -20.300 -4.735 28.526 1.00 92.69 322 ASN A CA 1
ATOM 2387 C C . ASN A 1 322 ? -19.017 -5.068 29.318 1.00 92.69 322 ASN A C 1
ATOM 2389 O O . ASN A 1 322 ? -18.943 -6.107 29.980 1.00 92.69 322 ASN A O 1
ATOM 2393 N N . CYS A 1 323 ? -17.998 -4.201 29.266 1.00 96.06 323 CYS A N 1
ATOM 2394 C CA . CYS A 1 323 ? -16.784 -4.374 30.060 1.00 96.06 323 CYS A CA 1
ATOM 2395 C C . CYS A 1 323 ? -17.091 -4.368 31.563 1.00 96.06 323 CYS A C 1
ATOM 2397 O O . CYS A 1 323 ? -17.648 -3.401 32.089 1.00 96.06 323 CYS A O 1
ATOM 2399 N N . GLY A 1 324 ? -16.708 -5.440 32.264 1.00 94.56 324 GLY A N 1
ATOM 2400 C CA . GLY A 1 324 ? -16.977 -5.598 33.695 1.00 94.56 324 GLY A CA 1
ATOM 2401 C C . GLY A 1 324 ? -16.322 -4.513 34.551 1.00 94.56 324 GLY A C 1
ATOM 2402 O O . GLY A 1 324 ? -16.980 -3.959 35.428 1.00 94.56 324 GLY A O 1
ATOM 2403 N N . ALA A 1 325 ? -15.070 -4.154 34.246 1.00 94.56 325 ALA A N 1
ATOM 2404 C CA . ALA A 1 325 ? -14.343 -3.102 34.959 1.00 94.56 325 ALA A CA 1
ATOM 2405 C C . ALA A 1 325 ? -15.009 -1.729 34.767 1.00 94.56 325 ALA A C 1
ATOM 2407 O O . ALA A 1 325 ? -15.349 -1.071 35.745 1.00 94.56 325 ALA A O 1
ATOM 2408 N N . VAL A 1 326 ? -15.308 -1.344 33.519 1.00 96.75 326 VAL A N 1
ATOM 2409 C CA . VAL A 1 326 ? -15.993 -0.073 33.220 1.00 96.75 326 VAL A CA 1
ATOM 2410 C C . VAL A 1 326 ? -17.388 -0.031 33.846 1.00 96.75 326 VAL A C 1
ATOM 2412 O O . VAL A 1 326 ? -17.772 0.973 34.441 1.00 96.75 326 VAL A O 1
ATOM 2415 N N . THR A 1 327 ? -18.137 -1.134 33.773 1.00 96.25 327 THR A N 1
ATOM 2416 C CA . THR A 1 327 ? -19.475 -1.239 34.374 1.00 96.25 327 THR A CA 1
ATOM 2417 C C . THR A 1 327 ? -19.429 -1.063 35.887 1.00 96.25 327 THR A C 1
ATOM 2419 O O . THR A 1 327 ? -20.270 -0.355 36.444 1.00 96.25 327 THR A O 1
ATOM 2422 N N . ALA A 1 328 ? -18.459 -1.692 36.555 1.00 94.69 328 ALA A N 1
ATOM 2423 C CA . ALA A 1 328 ? -18.265 -1.536 37.988 1.00 94.69 328 ALA A CA 1
ATOM 2424 C C . ALA A 1 328 ? -17.950 -0.076 38.337 1.00 94.69 328 ALA A C 1
ATOM 2426 O O . ALA A 1 328 ? -18.639 0.500 39.174 1.00 94.69 328 ALA A O 1
ATOM 2427 N N . THR A 1 329 ? -17.001 0.552 37.637 1.00 95.94 329 THR A N 1
ATOM 2428 C CA . THR A 1 329 ? -16.628 1.953 37.879 1.00 95.94 329 THR A CA 1
ATOM 2429 C C . THR A 1 329 ? -17.806 2.910 37.675 1.00 95.94 329 THR A C 1
ATOM 2431 O O . THR A 1 329 ? -18.066 3.740 38.543 1.00 95.94 329 THR A O 1
ATOM 2434 N N . VAL A 1 330 ? -18.575 2.776 36.586 1.00 96.44 330 VAL A N 1
ATOM 2435 C CA . VAL A 1 330 ? -19.760 3.621 36.329 1.00 96.44 330 VAL A CA 1
ATOM 2436 C C . VAL A 1 330 ? -20.797 3.485 37.447 1.00 96.44 330 VAL A C 1
ATOM 2438 O O . VAL A 1 330 ? -21.288 4.494 37.951 1.00 96.44 330 VAL A O 1
ATOM 2441 N N . LYS A 1 331 ? -21.107 2.259 37.888 1.00 95.06 331 LYS A N 1
ATOM 2442 C CA . LYS A 1 331 ? -22.063 2.027 38.985 1.00 95.06 331 LYS A CA 1
ATOM 2443 C C . LYS A 1 331 ? -21.586 2.618 40.312 1.00 95.06 331 LYS A C 1
ATOM 2445 O O . LYS A 1 331 ? -22.391 3.209 41.032 1.00 95.06 331 LYS A O 1
ATOM 2450 N N . THR A 1 332 ? -20.296 2.485 40.619 1.00 94.12 332 THR A N 1
ATOM 2451 C CA . THR A 1 332 ? -19.693 3.082 41.818 1.00 94.12 332 THR A CA 1
ATOM 2452 C C . THR A 1 332 ? -19.822 4.604 41.790 1.00 94.12 332 THR A C 1
ATOM 2454 O O . THR A 1 332 ? -20.275 5.186 42.773 1.00 94.12 332 THR A O 1
ATOM 2457 N N . MET A 1 333 ? -19.519 5.244 40.654 1.00 94.62 333 MET A N 1
ATOM 2458 C CA . MET A 1 333 ? -19.619 6.702 40.510 1.00 94.62 333 MET A CA 1
ATOM 2459 C C . MET A 1 333 ? -21.065 7.211 40.601 1.00 94.62 333 MET A C 1
ATOM 2461 O O . MET A 1 333 ? -21.313 8.203 41.280 1.00 94.62 333 MET A O 1
ATOM 2465 N N . LEU A 1 334 ? -22.033 6.515 39.993 1.00 93.19 334 LEU A N 1
ATOM 2466 C CA . LEU A 1 334 ? -23.460 6.862 40.103 1.00 93.19 334 LEU A CA 1
ATOM 2467 C C . LEU A 1 334 ? -23.994 6.757 41.536 1.00 93.19 334 LEU A C 1
ATOM 2469 O O . LEU A 1 334 ? -24.897 7.495 41.917 1.00 93.19 334 LEU A O 1
ATOM 2473 N N . SER A 1 335 ? -23.427 5.853 42.334 1.00 91.44 335 SER A N 1
ATOM 2474 C CA . SER A 1 335 ? -23.809 5.663 43.738 1.00 91.44 335 SER A CA 1
ATOM 2475 C C . SER A 1 335 ? -23.114 6.655 44.685 1.00 91.44 335 SER A C 1
ATOM 2477 O O . SER A 1 335 ? -23.283 6.551 45.897 1.00 91.44 335 SER A O 1
ATOM 2479 N N . GLY A 1 336 ? -22.304 7.585 44.159 1.00 87.00 336 GLY A N 1
ATOM 2480 C CA . GLY A 1 336 ? -21.501 8.521 44.953 1.00 87.00 336 GLY A CA 1
ATOM 2481 C C . GLY A 1 336 ? -20.343 7.865 45.715 1.00 87.00 336 GLY A C 1
ATOM 2482 O O . GLY A 1 336 ? -19.837 8.449 46.671 1.00 87.00 336 GLY A O 1
ATOM 2483 N N . GLY A 1 337 ? -19.954 6.645 45.331 1.00 86.44 337 GLY A N 1
ATOM 2484 C CA . GLY A 1 337 ? -18.890 5.880 45.977 1.00 86.44 337 GLY A CA 1
ATOM 2485 C C . GLY A 1 337 ? -17.490 6.200 45.448 1.00 86.44 337 GLY A C 1
ATOM 2486 O O . GLY A 1 337 ? -17.315 6.978 44.511 1.00 86.44 337 GLY A O 1
ATOM 2487 N N . ASP A 1 338 ? -16.494 5.533 46.030 1.00 84.50 338 ASP A N 1
ATOM 2488 C CA . ASP A 1 338 ? -15.088 5.603 45.626 1.00 84.50 338 ASP A CA 1
ATOM 2489 C C . ASP A 1 338 ? -14.545 4.195 45.329 1.00 84.50 338 ASP A C 1
ATOM 2491 O O . ASP A 1 338 ? -14.818 3.237 46.057 1.00 84.50 338 ASP A O 1
ATOM 2495 N N . THR A 1 339 ? -13.776 4.063 44.253 1.00 81.44 339 THR A N 1
ATOM 2496 C CA . THR A 1 339 ? -13.131 2.824 43.804 1.00 81.44 339 THR A CA 1
ATOM 2497 C C . THR A 1 339 ? -12.019 2.358 44.747 1.00 81.44 339 THR A C 1
ATOM 2499 O O . THR A 1 339 ? -11.751 1.154 44.809 1.00 81.44 339 THR A O 1
ATOM 2502 N N . THR A 1 340 ? -11.469 3.249 45.581 1.00 74.50 340 THR A N 1
ATOM 2503 C CA . THR A 1 340 ? -10.497 2.893 46.633 1.00 74.50 340 THR A CA 1
ATOM 2504 C C . THR A 1 340 ? -11.064 1.915 47.671 1.00 74.50 340 THR A C 1
ATOM 2506 O O . THR A 1 340 ? -10.323 1.107 48.238 1.00 74.50 340 THR A O 1
ATOM 2509 N N . SER A 1 341 ? -12.388 1.917 47.869 1.00 74.88 341 SER A N 1
ATOM 2510 C CA . SER A 1 341 ? -13.083 1.040 48.821 1.00 74.88 341 SER A CA 1
ATOM 2511 C C . SER A 1 341 ? -13.050 -0.447 48.443 1.00 74.88 341 SER A C 1
ATOM 2513 O O . SER A 1 341 ? -13.241 -1.301 49.307 1.00 74.88 341 SER A O 1
ATOM 2515 N N . VAL A 1 342 ? -12.763 -0.774 47.176 1.00 78.12 342 VAL A N 1
ATOM 2516 C CA . VAL A 1 342 ? -12.661 -2.162 46.689 1.00 78.12 342 VAL A CA 1
ATOM 2517 C C . VAL A 1 342 ? -11.361 -2.833 47.168 1.00 78.12 342 VAL A C 1
ATOM 2519 O O . VAL A 1 342 ? -11.306 -4.055 47.299 1.00 78.12 342 VAL A O 1
ATOM 2522 N N . GLY A 1 343 ? -10.325 -2.045 47.487 1.00 78.06 343 GLY A N 1
ATOM 2523 C CA . GLY A 1 343 ? -9.030 -2.532 47.968 1.00 78.06 343 GLY A CA 1
ATOM 2524 C C . GLY A 1 343 ? -8.204 -3.307 46.926 1.00 78.06 343 GLY A C 1
ATOM 2525 O O . GLY A 1 343 ? -8.642 -3.600 45.812 1.00 78.06 343 GLY A O 1
ATOM 2526 N N . GLY A 1 344 ? -6.959 -3.638 47.288 1.00 84.81 344 GLY A N 1
ATOM 2527 C CA . GLY A 1 344 ? -6.045 -4.442 46.465 1.00 84.81 344 GLY A CA 1
ATOM 2528 C C . GLY A 1 344 ? -5.678 -3.823 45.107 1.00 84.81 344 GLY A C 1
ATOM 2529 O O . GLY A 1 344 ? -5.846 -2.630 44.861 1.00 84.81 344 GLY A O 1
ATOM 2530 N N . SER A 1 345 ? -5.156 -4.650 44.196 1.00 86.00 345 SER A N 1
ATOM 2531 C CA . SER A 1 345 ? -4.792 -4.207 42.839 1.00 86.00 345 SER A CA 1
ATOM 2532 C C . SER A 1 345 ? -6.004 -3.966 41.934 1.00 86.00 345 SER A C 1
ATOM 2534 O O . SER A 1 345 ? -5.863 -3.324 40.899 1.00 86.00 345 SER A O 1
ATOM 2536 N N . ILE A 1 346 ? -7.189 -4.461 42.306 1.00 87.31 346 ILE A N 1
ATOM 2537 C CA . ILE A 1 346 ? -8.415 -4.243 41.532 1.00 87.31 346 ILE A CA 1
ATOM 2538 C C . ILE A 1 346 ? -8.930 -2.809 41.684 1.00 87.31 346 ILE A C 1
ATOM 2540 O O . ILE A 1 346 ? -9.298 -2.216 40.677 1.00 87.31 346 ILE A O 1
ATOM 2544 N N . GLY A 1 347 ? -8.879 -2.215 42.886 1.00 87.25 347 GLY A N 1
ATOM 2545 C CA . GLY A 1 347 ? -9.254 -0.808 43.088 1.00 87.25 347 GLY A CA 1
ATOM 2546 C C . GLY A 1 347 ? -8.438 0.119 42.190 1.00 87.25 347 GLY A C 1
ATOM 2547 O O . GLY A 1 347 ? -8.993 0.907 41.442 1.00 87.25 347 GLY A O 1
ATOM 2548 N N . LYS A 1 348 ? -7.132 -0.134 42.122 1.00 86.75 348 LYS A N 1
ATOM 2549 C CA . LYS A 1 348 ? -6.185 0.521 41.214 1.00 86.75 348 LYS A CA 1
ATOM 2550 C C . LYS A 1 348 ? -6.558 0.442 39.719 1.00 86.75 348 LYS A C 1
ATOM 2552 O O . LYS A 1 348 ? -6.347 1.405 38.991 1.00 86.75 348 LYS A O 1
ATOM 2557 N N . VAL A 1 349 ? -7.100 -0.688 39.253 1.00 89.81 349 VAL A N 1
ATOM 2558 C CA . VAL A 1 349 ? -7.621 -0.818 37.876 1.00 89.81 349 VAL A CA 1
ATOM 2559 C C . VAL A 1 349 ? -8.867 0.044 37.692 1.00 89.81 349 VAL A C 1
ATOM 2561 O O . VAL A 1 349 ? -9.014 0.699 36.666 1.00 89.81 349 VAL A O 1
ATOM 2564 N N . LEU A 1 350 ? -9.773 0.045 38.672 1.00 92.50 350 LEU A N 1
ATOM 2565 C CA . LEU A 1 350 ? -11.003 0.831 38.597 1.00 92.50 350 LEU A CA 1
ATOM 2566 C C . LEU A 1 350 ? -10.721 2.338 38.673 1.00 92.50 350 LEU A C 1
ATOM 2568 O O . LEU A 1 350 ? -11.366 3.087 37.939 1.00 92.50 350 LEU A O 1
ATOM 2572 N N . ASP A 1 351 ? -9.746 2.753 39.489 1.00 91.19 351 ASP A N 1
ATOM 2573 C CA . ASP A 1 351 ? -9.269 4.135 39.629 1.00 91.19 351 ASP A CA 1
ATOM 2574 C C . ASP A 1 351 ? -8.839 4.714 38.269 1.00 91.19 351 ASP A C 1
ATOM 2576 O O . ASP A 1 351 ? -9.203 5.838 37.933 1.00 91.19 351 ASP A O 1
ATOM 2580 N N . ASP A 1 352 ? -8.151 3.924 37.433 1.00 91.50 352 ASP A N 1
ATOM 2581 C CA . ASP A 1 352 ? -7.692 4.334 36.091 1.00 91.50 352 ASP A CA 1
ATOM 2582 C C . ASP A 1 352 ? -8.842 4.695 35.131 1.00 91.50 352 ASP A C 1
ATOM 2584 O O . ASP A 1 352 ? -8.652 5.465 34.181 1.00 91.50 352 ASP A O 1
ATOM 2588 N N . ILE A 1 353 ? -10.035 4.151 35.405 1.00 95.56 353 ILE A N 1
ATOM 2589 C CA . ILE A 1 353 ? -11.264 4.273 34.609 1.00 95.56 353 ILE A CA 1
ATOM 2590 C C . ILE A 1 353 ? -12.187 5.377 35.164 1.00 95.56 353 ILE A C 1
ATOM 2592 O O . ILE A 1 353 ? -13.098 5.830 34.467 1.00 95.56 353 ILE A O 1
ATOM 2596 N N . VAL A 1 354 ? -11.977 5.838 36.406 1.00 95.38 354 VAL A N 1
ATOM 2597 C CA . VAL A 1 354 ? -12.868 6.792 37.097 1.00 95.38 354 VAL A CA 1
ATOM 2598 C C . VAL A 1 354 ? -13.114 8.053 36.276 1.00 95.38 354 VAL A C 1
ATOM 2600 O O . VAL A 1 354 ? -14.262 8.486 36.162 1.00 95.38 354 VAL A O 1
ATOM 2603 N N . ASP A 1 355 ? -12.072 8.616 35.666 1.00 95.06 355 ASP A N 1
ATOM 2604 C CA . ASP A 1 355 ? -12.196 9.835 34.861 1.00 95.06 355 ASP A CA 1
ATOM 2605 C C . ASP A 1 355 ? -13.109 9.627 33.650 1.00 95.06 355 ASP A C 1
ATOM 2607 O O . ASP A 1 355 ? -13.963 10.466 33.364 1.00 95.06 355 ASP A O 1
ATOM 2611 N N . ALA A 1 356 ? -13.003 8.470 32.990 1.00 96.62 356 ALA A N 1
ATOM 2612 C CA . ALA A 1 356 ? -13.864 8.125 31.865 1.00 96.62 356 ALA A CA 1
ATOM 2613 C C . ALA A 1 356 ? -15.329 7.957 32.295 1.00 96.62 356 ALA A C 1
ATOM 2615 O O . ALA A 1 356 ? -16.237 8.437 31.615 1.00 96.62 356 ALA A O 1
ATOM 2616 N N . ALA A 1 357 ? -15.566 7.323 33.447 1.00 97.12 357 ALA A N 1
ATOM 2617 C CA . ALA A 1 357 ? -16.906 7.163 34.006 1.00 97.12 357 ALA A CA 1
ATOM 2618 C C . ALA A 1 357 ? -17.531 8.512 34.402 1.00 97.12 357 ALA A C 1
ATOM 2620 O O . ALA A 1 357 ? -18.674 8.792 34.041 1.00 97.12 357 ALA A O 1
ATOM 2621 N N . LYS A 1 358 ? -16.779 9.373 35.100 1.00 97.00 358 LYS A N 1
ATOM 2622 C CA . LYS A 1 358 ? -17.229 10.720 35.485 1.00 97.00 358 LYS A CA 1
ATOM 2623 C C . LYS A 1 358 ? -17.534 11.585 34.267 1.00 97.00 358 LYS A C 1
ATOM 2625 O O . LYS A 1 358 ? -18.549 12.279 34.256 1.00 97.00 358 LYS A O 1
ATOM 2630 N N . GLN A 1 359 ? -16.684 11.537 33.241 1.00 97.19 359 GLN A N 1
ATOM 2631 C CA . GLN A 1 359 ? -16.908 12.273 32.002 1.00 97.19 359 GLN A CA 1
ATOM 2632 C C . GLN A 1 359 ? -18.170 11.786 31.280 1.00 97.19 359 GLN A C 1
ATOM 2634 O O . GLN A 1 359 ? -18.991 12.614 30.898 1.00 97.19 359 GLN A O 1
ATOM 2639 N N . ALA A 1 360 ? -18.385 10.471 31.176 1.00 97.44 360 ALA A N 1
ATOM 2640 C CA . ALA A 1 360 ? -19.601 9.922 30.576 1.00 97.44 360 ALA A CA 1
ATOM 2641 C C . ALA A 1 360 ? -20.876 10.372 31.310 1.00 97.44 360 ALA A C 1
ATOM 2643 O O . ALA A 1 360 ? -21.829 10.803 30.667 1.00 97.44 360 ALA A O 1
ATOM 2644 N N . ILE A 1 361 ? -20.877 10.331 32.649 1.00 97.12 361 ILE A N 1
ATOM 2645 C CA . ILE A 1 361 ? -22.002 10.804 33.478 1.00 97.12 361 ILE A CA 1
ATOM 2646 C C . ILE A 1 361 ? -22.247 12.300 33.264 1.00 97.12 361 ILE A C 1
ATOM 2648 O O . ILE A 1 361 ? -23.389 12.739 33.190 1.00 97.12 361 ILE A O 1
ATOM 2652 N N . LYS A 1 362 ? -21.184 13.097 33.136 1.00 97.38 362 LYS A N 1
ATOM 2653 C CA . LYS A 1 362 ? -21.301 14.536 32.881 1.00 97.38 362 LYS A CA 1
ATOM 2654 C C . LYS A 1 362 ? -21.864 14.843 31.489 1.00 97.38 362 LYS A C 1
ATOM 2656 O O . LYS A 1 362 ? -22.648 15.776 31.354 1.00 97.38 362 LYS A O 1
ATOM 2661 N N . GLU A 1 363 ? -21.436 14.110 30.464 1.00 97.06 363 GLU A N 1
ATOM 2662 C CA . GLU A 1 363 ? -21.888 14.298 29.078 1.00 97.06 363 GLU A CA 1
ATOM 2663 C C . GLU A 1 363 ? -23.307 13.765 28.842 1.00 97.06 363 GLU A C 1
ATOM 2665 O O . GLU A 1 363 ? -24.015 14.268 27.971 1.00 97.06 363 GLU A O 1
ATOM 2670 N N . MET A 1 364 ? -23.734 12.773 29.627 1.00 96.75 364 MET A N 1
ATOM 2671 C CA . MET A 1 364 ? -25.048 12.145 29.517 1.00 96.75 364 MET A CA 1
ATOM 2672 C C . MET A 1 364 ? -25.688 11.940 30.903 1.00 96.75 364 MET A C 1
ATOM 2674 O O . MET A 1 364 ? -25.844 10.802 31.344 1.00 96.75 364 MET A O 1
ATOM 2678 N N . PRO A 1 365 ? -26.077 13.020 31.607 1.00 93.75 365 PRO A N 1
ATOM 2679 C CA . PRO A 1 365 ? -26.555 12.945 32.993 1.00 93.75 365 PRO A CA 1
ATOM 2680 C C . PRO A 1 365 ? -27.823 12.101 33.163 1.00 93.75 365 PRO A C 1
ATOM 2682 O O . PRO A 1 365 ? -27.970 11.421 34.175 1.00 93.75 365 PRO A O 1
ATOM 2685 N N . ASP A 1 366 ? -28.695 12.093 32.152 1.00 94.94 366 ASP A N 1
ATOM 2686 C CA . ASP A 1 366 ? -29.938 11.310 32.132 1.00 94.94 366 ASP A CA 1
ATOM 2687 C C . ASP A 1 366 ? -29.771 9.938 31.446 1.00 94.94 366 ASP A C 1
ATOM 2689 O O . ASP A 1 366 ? -30.751 9.241 31.179 1.00 94.94 366 ASP A O 1
ATOM 2693 N N . GLY A 1 367 ? -28.533 9.551 31.119 1.00 94.00 367 GLY A N 1
ATOM 2694 C CA . GLY A 1 367 ? -28.227 8.301 30.435 1.00 94.00 367 GLY A CA 1
ATOM 2695 C C . GLY A 1 367 ? -28.484 7.080 31.309 1.00 94.00 367 GLY A C 1
ATOM 2696 O O . GLY A 1 367 ? -28.170 7.047 32.501 1.00 94.00 367 GLY A O 1
ATOM 2697 N N . THR A 1 368 ? -29.005 6.017 30.706 1.00 96.62 368 THR A N 1
ATOM 2698 C CA . THR A 1 368 ? -29.098 4.716 31.371 1.00 96.62 368 THR A CA 1
ATOM 2699 C C . THR A 1 368 ? -27.700 4.146 31.638 1.00 96.62 368 THR A C 1
ATOM 2701 O O . THR A 1 368 ? -26.732 4.466 30.947 1.00 96.62 368 THR A O 1
ATOM 2704 N N . VAL A 1 369 ? -27.567 3.236 32.612 1.00 95.31 369 VAL A N 1
ATOM 2705 C CA . VAL A 1 369 ? -26.273 2.584 32.904 1.00 95.31 369 VAL A CA 1
ATOM 2706 C C . VAL A 1 369 ? -25.623 1.974 31.647 1.00 95.31 369 VAL A C 1
ATOM 2708 O O . VAL A 1 369 ? -24.429 2.191 31.459 1.00 95.31 369 VAL A O 1
ATOM 2711 N N . PRO A 1 370 ? -26.340 1.258 30.754 1.00 96.25 370 PRO A N 1
ATOM 2712 C CA . PRO A 1 370 ? -25.750 0.761 29.510 1.00 96.25 370 PRO A CA 1
ATOM 2713 C C . PRO A 1 370 ? -25.218 1.859 28.578 1.00 96.25 370 PRO A C 1
ATOM 2715 O O . PRO A 1 370 ? -24.139 1.698 28.006 1.00 96.25 370 PRO A O 1
ATOM 2718 N N . GLU A 1 371 ? -25.934 2.976 28.434 1.00 96.50 371 GLU A N 1
ATOM 2719 C CA . GLU A 1 371 ? -25.501 4.104 27.597 1.00 96.50 371 GLU A CA 1
ATOM 2720 C C . GLU A 1 371 ? -24.257 4.780 28.180 1.00 96.50 371 GLU A C 1
ATOM 2722 O O . GLU A 1 371 ? -23.279 5.011 27.464 1.00 96.50 371 GLU A O 1
ATOM 2727 N N . LEU A 1 372 ? -24.250 4.988 29.499 1.00 97.75 372 LEU A N 1
ATOM 2728 C CA . LEU A 1 372 ? -23.103 5.506 30.238 1.00 97.75 372 LEU A CA 1
ATOM 2729 C C . LEU A 1 372 ? -21.886 4.588 30.122 1.00 97.75 372 LEU A C 1
ATOM 2731 O O . LEU A 1 372 ? -20.786 5.068 29.878 1.00 97.75 372 LEU A O 1
ATOM 2735 N N . VAL A 1 373 ? -22.059 3.269 30.244 1.00 97.56 373 VAL A N 1
ATOM 2736 C CA . VAL A 1 373 ? -20.967 2.293 30.086 1.00 97.56 373 VAL A CA 1
ATOM 2737 C C . VAL A 1 373 ? -20.422 2.296 28.661 1.00 97.56 373 VAL A C 1
ATOM 2739 O O . VAL A 1 373 ? -19.205 2.222 28.477 1.00 97.56 373 VAL A O 1
ATOM 2742 N N . LYS A 1 374 ? -21.287 2.404 27.648 1.00 96.62 374 LYS A N 1
ATOM 2743 C CA . LYS A 1 374 ? -20.866 2.512 26.246 1.00 96.62 374 LYS A CA 1
ATOM 2744 C C . LYS A 1 374 ? -20.008 3.761 26.028 1.00 96.62 374 LYS A C 1
ATOM 2746 O O . LYS A 1 374 ? -18.911 3.656 25.478 1.00 96.62 374 LYS A O 1
ATOM 2751 N N . LEU A 1 375 ? -20.470 4.919 26.502 1.00 97.25 375 LEU A N 1
ATOM 2752 C CA . LEU A 1 375 ? -19.732 6.177 26.390 1.00 97.25 375 LEU A CA 1
ATOM 2753 C C . LEU A 1 375 ? -18.428 6.150 27.206 1.00 97.25 375 LEU A C 1
ATOM 2755 O O . LEU A 1 375 ? -17.368 6.469 26.671 1.00 97.25 375 LEU A O 1
ATOM 2759 N N . ALA A 1 376 ? -18.475 5.679 28.454 1.00 98.06 376 ALA A N 1
ATOM 2760 C CA . ALA A 1 376 ? -17.305 5.551 29.322 1.00 98.06 376 ALA A CA 1
ATOM 2761 C C . ALA A 1 376 ? -16.255 4.603 28.735 1.00 98.06 376 ALA A C 1
ATOM 2763 O O . ALA A 1 376 ? -15.066 4.859 28.868 1.00 98.06 376 ALA A O 1
ATOM 2764 N N . THR A 1 377 ? -16.664 3.538 28.042 1.00 98.19 377 THR A N 1
ATOM 2765 C CA . THR A 1 377 ? -15.736 2.622 27.365 1.00 98.19 377 THR A CA 1
ATOM 2766 C C . THR A 1 377 ? -15.003 3.336 26.230 1.00 98.19 377 THR A C 1
ATOM 2768 O O . THR A 1 377 ? -13.781 3.238 26.140 1.00 98.19 377 THR A O 1
ATOM 2771 N N . LYS A 1 378 ? -15.720 4.103 25.398 1.00 97.50 378 LYS A N 1
ATOM 2772 C CA . LYS A 1 378 ? -15.109 4.916 24.336 1.00 97.50 378 LYS A CA 1
ATOM 2773 C C . LYS A 1 378 ? -14.139 5.958 24.905 1.00 97.50 378 LYS A C 1
ATOM 2775 O O . LYS A 1 378 ? -13.028 6.092 24.399 1.00 97.50 378 LYS A O 1
ATOM 2780 N N . ILE A 1 379 ? -14.536 6.668 25.962 1.00 97.69 379 ILE A N 1
ATOM 2781 C CA . ILE A 1 379 ? -13.674 7.656 26.627 1.00 97.69 379 ILE A CA 1
ATOM 2782 C C . ILE A 1 379 ? -12.446 6.970 27.236 1.00 97.69 379 ILE A C 1
ATOM 2784 O O . ILE A 1 379 ? -11.334 7.455 27.066 1.00 97.69 379 ILE A O 1
ATOM 2788 N N . ASN A 1 380 ? -12.618 5.813 27.881 1.00 97.81 380 ASN A N 1
ATOM 2789 C CA . ASN A 1 380 ? -11.522 5.048 28.471 1.00 97.81 380 ASN A CA 1
ATOM 2790 C C . ASN A 1 380 ? -10.490 4.626 27.417 1.00 97.81 380 ASN A C 1
ATOM 2792 O O . ASN A 1 380 ? -9.298 4.801 27.637 1.00 97.81 380 ASN A O 1
ATOM 2796 N N . VAL A 1 381 ? -10.934 4.151 26.247 1.00 97.88 381 VAL A N 1
ATOM 2797 C CA . VAL A 1 381 ? -10.041 3.848 25.116 1.00 97.88 381 VAL A CA 1
ATOM 2798 C C . VAL A 1 381 ? -9.198 5.067 24.743 1.00 97.88 381 VAL A C 1
ATOM 2800 O O . VAL A 1 381 ? -7.977 4.958 24.655 1.00 97.88 381 VAL A O 1
ATOM 2803 N N . PHE A 1 382 ? -9.811 6.241 24.580 1.00 97.38 382 PHE A N 1
ATOM 2804 C CA . PHE A 1 382 ? -9.061 7.450 24.240 1.00 97.38 382 PHE A CA 1
ATOM 2805 C C . PHE A 1 382 ? -8.177 7.968 25.380 1.00 97.38 382 PHE A C 1
ATOM 2807 O O . PHE A 1 382 ? -7.085 8.463 25.108 1.00 97.38 382 PHE A O 1
ATOM 2814 N N . ASN A 1 383 ? -8.569 7.787 26.641 1.00 96.31 383 ASN A N 1
ATOM 2815 C CA . ASN A 1 383 ? -7.706 8.077 27.785 1.00 96.31 383 ASN A CA 1
ATOM 2816 C C . ASN A 1 383 ? -6.462 7.180 27.776 1.00 96.31 383 ASN A C 1
ATOM 2818 O O . ASN A 1 383 ? -5.354 7.677 27.961 1.00 96.31 383 ASN A O 1
ATOM 2822 N N . SER A 1 384 ? -6.612 5.885 27.493 1.00 96.12 384 SER A N 1
ATOM 2823 C CA . SER A 1 384 ? -5.483 4.963 27.337 1.00 96.12 384 SER A CA 1
ATOM 2824 C C . SER A 1 384 ? -4.597 5.340 26.147 1.00 96.12 384 SER A C 1
ATOM 2826 O O . SER A 1 384 ? -3.378 5.349 26.292 1.00 96.12 384 SER A O 1
ATOM 2828 N N . VAL A 1 385 ? -5.181 5.717 25.001 1.00 96.56 385 VAL A N 1
ATOM 2829 C CA . VAL A 1 385 ? -4.429 6.252 23.848 1.00 96.56 385 VAL A CA 1
ATOM 2830 C C . VAL A 1 385 ? -3.615 7.480 24.262 1.00 96.56 385 VAL A C 1
ATOM 2832 O O . VAL A 1 385 ? -2.410 7.513 24.032 1.00 96.56 385 VAL A O 1
ATOM 2835 N N . ARG A 1 386 ? -4.240 8.463 24.923 1.00 95.88 386 ARG A N 1
ATOM 2836 C CA . ARG A 1 386 ? -3.559 9.666 25.422 1.00 95.88 386 ARG A CA 1
ATOM 2837 C C . ARG A 1 386 ? -2.397 9.303 26.346 1.00 95.88 386 ARG A C 1
ATOM 2839 O O . ARG A 1 386 ? -1.287 9.768 26.115 1.00 95.88 386 ARG A O 1
ATOM 2846 N N . ARG A 1 387 ? -2.624 8.439 27.338 1.00 95.19 387 ARG A N 1
ATOM 2847 C CA . ARG A 1 387 ? -1.592 8.023 28.301 1.00 95.19 387 ARG A CA 1
ATOM 2848 C C . ARG A 1 387 ? -0.422 7.307 27.624 1.00 95.19 387 ARG A C 1
ATOM 2850 O O . ARG A 1 387 ? 0.717 7.562 27.991 1.00 95.19 387 ARG A O 1
ATOM 2857 N N . ILE A 1 388 ? -0.667 6.461 26.618 1.00 95.69 388 ILE A N 1
ATOM 2858 C CA . ILE A 1 388 ? 0.408 5.820 25.835 1.00 95.69 388 ILE A CA 1
ATOM 2859 C C . ILE A 1 388 ? 1.309 6.882 25.198 1.00 95.69 388 ILE A C 1
ATOM 2861 O O . ILE A 1 388 ? 2.531 6.782 25.283 1.00 95.69 388 ILE A O 1
ATOM 2865 N N . ILE A 1 389 ? 0.705 7.905 24.594 1.00 95.00 389 ILE A N 1
ATOM 2866 C CA . ILE A 1 389 ? 1.420 8.985 23.903 1.00 95.00 389 ILE A CA 1
ATOM 2867 C C . ILE A 1 389 ? 2.170 9.880 24.897 1.00 95.00 389 ILE A C 1
ATOM 2869 O O . ILE A 1 389 ? 3.291 10.301 24.633 1.00 95.00 389 ILE A O 1
ATOM 2873 N N . GLU A 1 390 ? 1.561 10.195 26.038 1.00 94.44 390 GLU A N 1
ATOM 2874 C CA . GLU A 1 390 ? 2.164 11.064 27.051 1.00 94.44 390 GLU A CA 1
ATOM 2875 C C . GLU A 1 390 ? 3.295 10.373 27.816 1.00 94.44 390 GLU A C 1
ATOM 2877 O O . GLU A 1 390 ? 4.293 11.014 28.144 1.00 94.44 390 GLU A O 1
ATOM 2882 N N . PHE A 1 391 ? 3.149 9.079 28.107 1.00 95.56 391 PHE A N 1
ATOM 2883 C CA . PHE A 1 391 ? 4.103 8.345 28.933 1.00 95.56 391 PHE A CA 1
ATOM 2884 C C . PHE A 1 391 ? 5.255 7.732 28.136 1.00 95.56 391 PHE A C 1
ATOM 2886 O O . PHE A 1 391 ? 6.337 7.577 28.697 1.00 95.56 391 PHE A O 1
ATOM 2893 N N . SER A 1 392 ? 5.057 7.394 26.856 1.00 96.12 392 SER A N 1
ATOM 2894 C CA . SER A 1 392 ? 6.113 6.805 26.027 1.00 96.12 392 SER A CA 1
ATOM 2895 C C . SER A 1 392 ? 6.756 7.826 25.099 1.00 96.12 392 SER A C 1
ATOM 2897 O O . SER A 1 392 ? 6.173 8.252 24.101 1.00 96.12 392 SER A O 1
ATOM 2899 N N . HIS A 1 393 ? 8.024 8.137 25.367 1.00 94.31 393 HIS A N 1
ATOM 2900 C CA . HIS A 1 393 ? 8.841 8.938 24.457 1.00 94.31 393 HIS A CA 1
ATOM 2901 C C . HIS A 1 393 ? 9.025 8.246 23.095 1.00 94.31 393 HIS A C 1
ATOM 2903 O O . HIS A 1 393 ? 8.967 8.903 22.062 1.00 94.31 393 HIS A O 1
ATOM 2909 N N . ILE A 1 394 ? 9.202 6.918 23.073 1.00 95.44 394 ILE A N 1
ATOM 2910 C CA . ILE A 1 394 ? 9.412 6.142 21.837 1.00 95.44 394 ILE A CA 1
ATOM 2911 C C . ILE A 1 394 ? 8.196 6.262 20.914 1.00 95.44 394 ILE A C 1
ATOM 2913 O O . ILE A 1 394 ? 8.337 6.568 19.730 1.00 95.44 394 ILE A O 1
ATOM 2917 N N . ILE A 1 395 ? 6.995 6.057 21.459 1.00 95.81 395 ILE A N 1
ATOM 2918 C CA . ILE A 1 395 ? 5.760 6.125 20.674 1.00 95.81 395 ILE A CA 1
ATOM 2919 C C . ILE A 1 395 ? 5.471 7.571 20.265 1.00 95.81 395 ILE A C 1
ATOM 2921 O O . ILE A 1 395 ? 5.117 7.812 19.112 1.00 95.81 395 ILE A O 1
ATOM 2925 N N . LYS A 1 396 ? 5.680 8.546 21.159 1.00 95.06 396 LYS A N 1
ATOM 2926 C CA . LYS A 1 396 ? 5.496 9.969 20.845 1.00 95.06 396 LYS A CA 1
ATOM 2927 C C . LYS A 1 396 ? 6.390 10.441 19.696 1.00 95.06 396 LYS A C 1
ATOM 2929 O O . LYS A 1 396 ? 5.889 11.084 18.778 1.00 95.06 396 LYS A O 1
ATOM 2934 N N . GLU A 1 397 ? 7.678 10.102 19.702 1.00 93.00 397 GLU A N 1
ATOM 2935 C CA . GLU A 1 397 ? 8.594 10.442 18.601 1.00 93.00 397 GLU A CA 1
ATOM 2936 C C . GLU A 1 397 ? 8.244 9.689 17.305 1.00 93.00 397 GLU A C 1
ATOM 2938 O O . GLU A 1 397 ? 8.306 10.251 16.207 1.00 93.00 397 GLU A O 1
ATOM 2943 N N . GLY A 1 398 ? 7.788 8.437 17.414 1.00 92.06 398 GLY A N 1
ATOM 2944 C CA . GLY A 1 398 ? 7.244 7.685 16.280 1.00 92.06 398 GLY A CA 1
ATOM 2945 C C . GLY A 1 398 ? 6.037 8.377 15.636 1.00 92.06 398 GLY A C 1
ATOM 2946 O O . GLY A 1 398 ? 5.945 8.443 14.413 1.00 92.06 398 GLY A O 1
ATOM 2947 N N . ILE A 1 399 ? 5.145 8.951 16.443 1.00 91.25 399 ILE A N 1
ATOM 2948 C CA . ILE A 1 399 ? 4.000 9.742 15.972 1.00 91.25 399 ILE A CA 1
ATOM 2949 C C . ILE A 1 399 ? 4.461 11.056 15.336 1.00 91.25 399 ILE A C 1
ATOM 2951 O O . ILE A 1 399 ? 4.000 11.403 14.250 1.00 91.25 399 ILE A O 1
ATOM 2955 N N . LEU A 1 400 ? 5.377 11.784 15.984 1.00 87.31 400 LEU A N 1
ATOM 2956 C CA . LEU A 1 400 ? 5.894 13.068 15.493 1.00 87.31 400 LEU A CA 1
ATOM 2957 C C . LEU A 1 400 ? 6.603 12.936 14.138 1.00 87.31 400 LEU A C 1
ATOM 2959 O O . LEU A 1 400 ? 6.501 13.829 13.300 1.00 87.31 400 LEU A O 1
ATOM 2963 N N . SER A 1 401 ? 7.291 11.816 13.912 1.00 84.25 401 SER A N 1
ATOM 2964 C CA . SER A 1 401 ? 7.934 11.488 12.632 1.00 84.25 401 SER A CA 1
ATOM 2965 C C . SER A 1 401 ? 6.977 10.897 11.586 1.00 84.25 401 SER A C 1
ATOM 2967 O O . SER A 1 401 ? 7.368 10.724 10.433 1.00 84.25 401 SER A O 1
ATOM 2969 N N . GLY A 1 402 ? 5.737 10.570 11.967 1.00 82.00 402 GLY A N 1
ATOM 2970 C CA . GLY A 1 402 ? 4.760 9.889 11.113 1.00 82.00 402 GLY A CA 1
ATOM 2971 C C . GLY A 1 402 ? 5.039 8.396 10.892 1.00 82.00 402 GLY A C 1
ATOM 2972 O O . GLY A 1 402 ? 4.373 7.767 10.072 1.00 82.00 402 GLY A O 1
ATOM 2973 N N . ALA A 1 403 ? 6.008 7.818 11.606 1.00 85.19 403 ALA A N 1
ATOM 2974 C CA . ALA A 1 403 ? 6.361 6.406 11.509 1.00 85.19 403 ALA A CA 1
ATOM 2975 C C . ALA A 1 403 ? 5.373 5.490 12.251 1.00 85.19 403 ALA A C 1
ATOM 2977 O O . ALA A 1 403 ? 5.224 4.331 11.872 1.00 85.19 403 ALA A O 1
ATOM 2978 N N . VAL A 1 404 ? 4.719 5.986 13.306 1.00 92.88 404 VAL A N 1
ATOM 2979 C CA . VAL A 1 404 ? 3.818 5.207 14.169 1.00 92.88 404 VAL A CA 1
ATOM 2980 C C . VAL A 1 404 ? 2.461 5.890 14.270 1.00 92.88 404 VAL A C 1
ATOM 2982 O O . VAL A 1 404 ? 2.392 7.109 14.400 1.00 92.88 404 VAL A O 1
ATOM 2985 N N . GLN A 1 405 ? 1.384 5.103 14.269 1.00 93.56 405 GLN A N 1
ATOM 2986 C CA . GLN A 1 405 ? 0.037 5.586 14.584 1.00 93.56 405 GLN A CA 1
ATOM 2987 C C . GLN A 1 405 ? -0.539 4.859 15.800 1.00 93.56 405 GLN A C 1
ATOM 2989 O O . GLN A 1 405 ? -0.295 3.665 15.997 1.00 93.56 405 GLN A O 1
ATOM 2994 N N . VAL A 1 406 ? -1.344 5.572 16.593 1.00 95.44 406 VAL A N 1
ATOM 2995 C CA . VAL A 1 406 ? -2.053 5.013 17.754 1.00 95.44 406 VAL A CA 1
ATOM 2996 C C . VAL A 1 406 ? -3.550 5.239 17.590 1.00 95.44 406 VAL A C 1
ATOM 2998 O O . VAL A 1 406 ? -4.019 6.375 17.582 1.00 95.44 406 VAL A O 1
ATOM 3001 N N . HIS A 1 407 ? -4.301 4.149 17.462 1.00 95.69 407 HIS A N 1
ATOM 3002 C CA . HIS A 1 407 ? -5.730 4.159 17.157 1.00 95.69 407 HIS A CA 1
ATOM 3003 C C . HIS A 1 407 ? -6.551 3.581 18.305 1.00 95.69 407 HIS A C 1
ATOM 3005 O O . HIS A 1 407 ? -6.099 2.694 19.026 1.00 95.69 407 HIS A O 1
ATOM 3011 N N . GLY A 1 408 ? -7.777 4.074 18.454 1.00 96.06 408 GLY A N 1
ATOM 3012 C CA . GLY A 1 408 ? -8.790 3.526 19.344 1.00 96.06 408 GLY A CA 1
ATOM 3013 C C . GLY A 1 408 ? -9.842 2.717 18.586 1.00 96.06 408 GLY A C 1
ATOM 3014 O O . GLY A 1 408 ? -10.251 3.081 17.481 1.00 96.06 408 GLY A O 1
ATOM 3015 N N . SER A 1 409 ? -10.334 1.647 19.201 1.00 96.69 409 SER A N 1
ATOM 3016 C CA . SER A 1 409 ? -11.490 0.889 18.723 1.00 96.69 409 SER A CA 1
ATOM 3017 C C . SER A 1 409 ? -12.293 0.280 19.873 1.00 96.69 409 SER A C 1
ATOM 3019 O O . SER A 1 409 ? -11.816 0.180 21.007 1.00 96.69 409 SER A O 1
ATOM 3021 N N . VAL A 1 410 ? -13.531 -0.123 19.593 1.00 96.94 410 VAL A N 1
ATOM 3022 C CA . VAL A 1 410 ? -14.372 -0.897 20.516 1.00 96.94 410 VAL A CA 1
ATOM 3023 C C . VAL A 1 410 ? -15.032 -2.032 19.754 1.00 96.94 410 VAL A C 1
ATOM 3025 O O . VAL A 1 410 ? -15.676 -1.784 18.739 1.00 96.94 410 VAL A O 1
ATOM 3028 N N . TYR A 1 411 ? -14.926 -3.266 20.249 1.00 95.44 411 TYR A N 1
ATOM 3029 C CA . TYR A 1 411 ? -15.705 -4.375 19.697 1.00 95.44 411 TYR A CA 1
ATOM 3030 C C . TYR A 1 411 ? -16.984 -4.642 20.482 1.00 95.44 411 TYR A C 1
ATOM 3032 O O . TYR A 1 411 ? -17.049 -4.501 21.706 1.00 95.44 411 TYR A O 1
ATOM 3040 N N . ASP A 1 412 ? -18.016 -5.070 19.769 1.00 94.75 412 ASP A N 1
ATOM 3041 C CA . ASP A 1 412 ? -19.201 -5.632 20.391 1.00 94.75 412 ASP A CA 1
ATOM 3042 C C . ASP A 1 412 ? -18.934 -7.079 20.820 1.00 94.75 412 ASP A C 1
ATOM 3044 O O . ASP A 1 412 ? -18.588 -7.923 20.001 1.00 94.75 412 ASP A O 1
ATOM 3048 N N . ILE A 1 413 ? -19.097 -7.386 22.107 1.00 91.69 413 ILE A N 1
ATOM 3049 C CA . ILE A 1 413 ? -18.741 -8.701 22.656 1.00 91.69 413 ILE A CA 1
ATOM 3050 C C . ILE A 1 413 ? -19.644 -9.849 22.181 1.00 91.69 413 ILE A C 1
ATOM 3052 O O . ILE A 1 413 ? -19.255 -11.008 22.287 1.00 91.69 413 ILE A O 1
ATOM 3056 N N . ASN A 1 414 ? -20.843 -9.553 21.672 1.00 90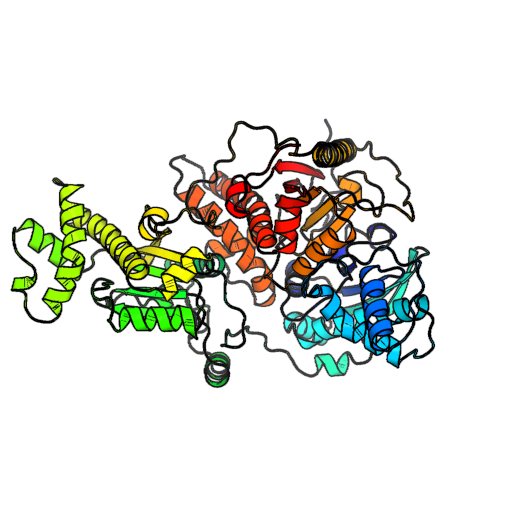.69 414 ASN A N 1
ATOM 3057 C CA . ASN A 1 414 ? -21.774 -10.581 21.204 1.00 90.69 414 ASN A CA 1
ATOM 3058 C C . ASN A 1 414 ? -21.502 -10.963 19.748 1.00 90.69 414 ASN A C 1
ATOM 3060 O O . ASN A 1 414 ? -21.691 -12.113 19.364 1.00 90.69 414 ASN A O 1
ATOM 3064 N N . THR A 1 415 ? -21.094 -9.989 18.935 1.00 91.81 415 THR A N 1
ATOM 3065 C CA . THR A 1 415 ? -20.905 -10.155 17.486 1.00 91.81 415 THR A CA 1
ATOM 3066 C C . THR A 1 415 ? -19.437 -10.198 17.066 1.00 91.81 415 THR A C 1
ATOM 3068 O O . THR A 1 415 ? -19.127 -10.654 15.972 1.00 91.81 415 THR A O 1
ATOM 3071 N N . GLY A 1 416 ? -18.531 -9.687 17.901 1.00 92.19 416 GLY A N 1
ATOM 3072 C CA . GLY A 1 416 ? -17.124 -9.449 17.578 1.00 92.19 416 GLY A CA 1
ATOM 3073 C C . GLY A 1 416 ? -16.885 -8.319 16.578 1.00 92.19 416 GLY A C 1
ATOM 3074 O O . GLY A 1 416 ? -15.747 -8.115 16.164 1.00 92.19 416 GLY A O 1
ATOM 3075 N N . LYS A 1 417 ? -17.922 -7.572 16.175 1.00 94.12 417 LYS A N 1
ATOM 3076 C CA . LYS A 1 417 ? -17.773 -6.443 15.252 1.00 94.12 417 LYS A CA 1
ATOM 3077 C C . LYS A 1 417 ? -16.985 -5.322 15.916 1.00 94.12 417 LYS A C 1
ATOM 3079 O O . LYS A 1 417 ? -17.410 -4.816 16.953 1.00 94.12 417 LYS A O 1
ATOM 3084 N N . VAL A 1 418 ? -15.889 -4.907 15.287 1.00 95.06 418 VAL A N 1
ATOM 3085 C CA . VAL A 1 418 ? -15.058 -3.788 15.737 1.00 95.06 418 VAL A CA 1
ATOM 3086 C C . VAL A 1 418 ? -15.560 -2.483 15.119 1.00 95.06 418 VAL A C 1
ATOM 3088 O O . VAL A 1 418 ? -15.732 -2.359 13.906 1.00 95.06 418 VAL A O 1
ATOM 3091 N N . GLU A 1 419 ? -15.783 -1.487 15.968 1.00 94.06 419 GLU A N 1
ATOM 3092 C CA . GLU A 1 419 ? -15.949 -0.091 15.590 1.00 94.06 419 GLU A CA 1
ATOM 3093 C C . GLU A 1 419 ? -14.593 0.614 15.733 1.00 94.06 419 GLU A C 1
ATOM 3095 O O . GLU A 1 419 ? -14.080 0.790 16.839 1.00 94.06 419 GLU A O 1
ATOM 3100 N N . PHE A 1 420 ? -13.989 0.986 14.604 1.00 92.62 420 PHE A N 1
ATOM 3101 C CA . PHE A 1 420 ? -12.702 1.680 14.560 1.00 92.62 420 PHE A CA 1
ATOM 3102 C C . PHE A 1 420 ? -12.924 3.189 14.696 1.00 92.62 420 PHE A C 1
ATOM 3104 O O . PHE A 1 420 ? -13.590 3.792 13.856 1.00 92.62 420 PHE A O 1
ATOM 3111 N N . TYR A 1 421 ? -12.357 3.811 15.731 1.00 90.62 421 TYR A N 1
ATOM 3112 C CA . TYR A 1 421 ? -12.499 5.251 15.966 1.00 90.62 421 TYR A CA 1
ATOM 3113 C C . TYR A 1 421 ? -11.380 6.086 15.340 1.00 90.62 421 TYR A C 1
ATOM 3115 O O . TYR A 1 421 ? -11.588 7.267 15.064 1.00 90.62 421 TYR A O 1
ATOM 3123 N N . GLY A 1 422 ? -10.233 5.472 15.050 1.00 89.75 422 GLY A N 1
ATOM 3124 C CA . GLY A 1 422 ? -9.059 6.172 14.537 1.00 89.75 422 GLY A CA 1
ATOM 3125 C C . GLY A 1 422 ? -8.189 6.739 15.656 1.00 89.75 422 GLY A C 1
ATOM 3126 O O . GLY A 1 422 ? -8.261 6.297 16.804 1.00 89.75 422 GLY A O 1
ATOM 3127 N N . GLU A 1 423 ? -7.365 7.721 15.316 1.00 91.00 423 GLU A N 1
ATOM 3128 C CA . GLU A 1 423 ? -6.488 8.412 16.259 1.00 91.00 423 GLU A CA 1
ATOM 3129 C C . GLU A 1 423 ? -7.256 9.270 17.280 1.00 91.00 423 GLU A C 1
ATOM 3131 O O . GLU A 1 423 ? -8.454 9.534 17.144 1.00 91.00 423 GLU A O 1
ATOM 3136 N N . HIS A 1 424 ? -6.562 9.722 18.328 1.00 92.50 424 HIS A N 1
ATOM 3137 C CA . HIS A 1 424 ? -7.162 10.591 19.338 1.00 92.50 424 HIS A CA 1
ATOM 3138 C C . HIS A 1 424 ? -7.661 11.918 18.713 1.00 92.50 424 HIS A C 1
ATOM 3140 O O . HIS A 1 424 ? -6.882 12.590 18.040 1.00 92.50 424 HIS A O 1
ATOM 3146 N N . PRO A 1 425 ? -8.900 12.380 18.985 1.00 89.31 425 PRO A N 1
ATOM 3147 C CA . PRO A 1 425 ? -9.443 13.607 18.381 1.00 89.31 425 PRO A CA 1
ATOM 3148 C C . PRO A 1 425 ? -8.616 14.880 18.635 1.00 89.31 425 PRO A C 1
ATOM 3150 O O . PRO A 1 425 ? -8.575 15.776 17.804 1.00 89.31 425 PRO A O 1
ATOM 3153 N N . GLU A 1 426 ? -7.952 14.960 19.790 1.00 90.38 426 GLU A N 1
ATOM 3154 C CA . GLU A 1 426 ? -7.031 16.046 20.172 1.00 90.38 426 GLU A CA 1
ATOM 3155 C C . GLU A 1 426 ? -5.533 15.673 20.029 1.00 90.38 426 GLU A C 1
ATOM 3157 O O . GLU A 1 426 ? -4.715 16.129 20.827 1.00 90.38 426 GLU A O 1
ATOM 3162 N N . LEU A 1 427 ? -5.153 14.804 19.082 1.00 89.25 427 LEU A N 1
ATOM 3163 C CA . LEU A 1 427 ? -3.778 14.281 18.963 1.00 89.25 427 LEU A CA 1
ATOM 3164 C C . LEU A 1 427 ? -2.697 15.380 18.894 1.00 89.25 427 LEU A C 1
ATOM 3166 O O . LEU A 1 427 ? -1.761 15.351 19.690 1.00 89.25 427 LEU A O 1
ATOM 3170 N N . GLU A 1 428 ? -2.861 16.382 18.024 1.00 87.25 428 GLU A N 1
ATOM 3171 C CA . GLU A 1 428 ? -1.921 17.513 17.859 1.00 87.25 428 GLU A CA 1
ATOM 3172 C C . GLU A 1 428 ? -1.711 18.300 19.162 1.00 87.25 428 GLU A C 1
ATOM 3174 O O . GLU A 1 428 ? -0.590 18.667 19.525 1.00 87.25 428 GLU A O 1
ATOM 3179 N N . LYS A 1 429 ? -2.779 18.467 19.949 1.00 90.06 429 LYS A N 1
ATOM 3180 C CA . LYS A 1 429 ? -2.714 19.109 21.265 1.00 90.06 429 LYS A CA 1
ATOM 3181 C C . LYS A 1 429 ? -1.961 18.258 22.289 1.00 90.06 429 LYS A C 1
ATOM 3183 O O . LYS A 1 429 ? -1.216 18.815 23.088 1.00 90.06 429 LYS A O 1
ATOM 3188 N N . ILE A 1 430 ? -2.142 16.935 22.274 1.00 90.69 430 ILE A N 1
ATOM 3189 C CA . ILE A 1 430 ? -1.463 16.009 23.200 1.00 90.69 430 ILE A CA 1
ATOM 3190 C C . ILE A 1 430 ? 0.046 15.995 22.939 1.00 90.69 430 ILE A C 1
ATOM 3192 O O . ILE A 1 430 ? 0.852 16.048 23.868 1.00 90.69 430 ILE A O 1
ATOM 3196 N N . VAL A 1 431 ? 0.453 15.938 21.671 1.00 90.06 431 VAL A N 1
ATOM 3197 C CA . VAL A 1 431 ? 1.881 15.924 21.325 1.00 90.06 431 VAL A CA 1
ATOM 3198 C C . VAL A 1 431 ? 2.520 17.311 21.398 1.00 90.06 431 VAL A C 1
ATOM 3200 O O . VAL A 1 431 ? 3.735 17.397 21.589 1.00 90.06 431 VAL A O 1
ATOM 3203 N N . GLY A 1 432 ? 1.713 18.375 21.333 1.00 86.94 432 GLY A N 1
ATOM 3204 C CA . GLY A 1 432 ? 2.137 19.768 21.479 1.00 86.94 432 GLY A CA 1
ATOM 3205 C C . GLY A 1 432 ? 2.743 20.370 20.211 1.00 86.94 432 GLY A C 1
ATOM 3206 O O . GLY A 1 432 ? 3.490 21.344 20.302 1.00 86.94 432 GLY A O 1
ATOM 3207 N N . LYS A 1 433 ? 2.471 19.776 19.046 1.00 82.56 433 LYS A N 1
ATOM 3208 C CA . LYS A 1 433 ? 2.934 20.239 17.735 1.00 82.56 433 LYS A CA 1
ATOM 3209 C C . LYS A 1 433 ? 1.866 19.948 16.688 1.00 82.56 433 LYS A C 1
ATOM 3211 O O . LYS A 1 433 ? 1.195 18.919 16.773 1.00 82.56 433 LYS A O 1
ATOM 3216 N N . ASP A 1 434 ? 1.776 20.822 15.692 1.00 76.00 434 ASP A N 1
ATOM 3217 C CA . ASP A 1 434 ? 1.091 20.490 14.449 1.00 76.00 434 ASP A CA 1
ATOM 3218 C C . ASP A 1 434 ? 1.819 19.305 13.833 1.00 76.00 434 ASP A C 1
ATOM 3220 O O . ASP A 1 434 ? 3.050 19.307 13.705 1.00 76.00 434 ASP A O 1
ATOM 3224 N N . LEU A 1 435 ? 1.065 18.268 13.508 1.00 70.44 435 LEU A N 1
ATOM 3225 C CA . LEU A 1 435 ? 1.647 17.113 12.870 1.00 70.44 435 LEU A CA 1
ATOM 3226 C C . LEU A 1 435 ? 1.703 17.302 11.364 1.00 70.44 435 LEU A C 1
ATOM 3228 O O . LEU A 1 435 ? 0.853 18.001 10.802 1.00 70.44 435 LEU A O 1
ATOM 3232 N N . PRO A 1 436 ? 2.679 16.659 10.690 1.00 61.28 436 PRO A N 1
ATOM 3233 C CA . PRO A 1 436 ? 2.566 16.484 9.249 1.00 61.28 436 PRO A CA 1
ATOM 3234 C C . PRO A 1 436 ? 1.181 15.904 8.983 1.00 61.28 436 PRO A C 1
ATOM 3236 O O . PRO A 1 436 ? 0.735 15.052 9.756 1.00 61.28 436 PRO A O 1
ATOM 3239 N N . VAL A 1 437 ? 0.472 16.386 7.954 1.00 56.75 437 VAL A N 1
ATOM 3240 C CA . VAL A 1 437 ? -0.883 15.883 7.705 1.00 56.75 437 VAL A CA 1
ATOM 3241 C C . VAL A 1 437 ? -0.776 14.382 7.526 1.00 56.75 437 VAL A C 1
ATOM 3243 O O . VAL A 1 437 ? -0.224 13.892 6.541 1.00 56.75 437 VAL A O 1
ATOM 3246 N N . TYR A 1 438 ? -1.243 13.662 8.543 1.00 52.25 438 TYR A N 1
ATOM 3247 C CA . TYR A 1 438 ? -1.101 12.231 8.568 1.00 52.25 438 TYR A CA 1
ATOM 3248 C C . TYR A 1 438 ? -1.832 11.661 7.378 1.00 52.25 438 TYR A C 1
ATOM 3250 O O . TYR A 1 438 ? -2.937 12.090 7.033 1.00 52.25 438 TYR A O 1
ATOM 3258 N N . LYS A 1 439 ? -1.234 10.619 6.819 1.00 54.81 439 LYS A N 1
ATOM 3259 C CA . LYS A 1 439 ? -1.761 9.805 5.725 1.00 54.81 439 LYS A CA 1
ATOM 3260 C C . LYS A 1 439 ? -3.060 9.076 6.067 1.00 54.81 439 LYS A C 1
ATOM 3262 O O . LYS A 1 439 ? -3.425 8.122 5.397 1.00 54.81 439 LYS A O 1
ATOM 3267 N N . PHE A 1 440 ? -3.752 9.470 7.128 1.00 48.41 440 PHE A N 1
ATOM 3268 C CA . PHE A 1 440 ? -4.992 8.889 7.593 1.00 48.41 440 PHE A CA 1
ATOM 3269 C C . PHE A 1 440 ? -5.750 9.923 8.434 1.00 48.41 440 PHE A C 1
ATOM 3271 O O . PHE A 1 440 ? -5.474 10.107 9.614 1.00 48.41 440 PHE A O 1
ATOM 3278 N N . ARG A 1 441 ? -6.741 10.598 7.847 1.00 52.91 441 ARG A N 1
ATOM 3279 C CA . ARG A 1 441 ? -7.811 11.233 8.625 1.00 52.91 441 ARG A CA 1
ATOM 3280 C C . ARG A 1 441 ? -9.102 10.483 8.316 1.00 52.91 441 ARG A C 1
ATOM 3282 O O . ARG A 1 441 ? -9.475 10.360 7.154 1.00 52.91 441 ARG A O 1
ATOM 3289 N N . ASN A 1 442 ? -9.799 10.021 9.357 1.00 47.97 442 ASN A N 1
ATOM 3290 C CA . ASN A 1 442 ? -11.156 9.455 9.258 1.00 47.97 442 ASN A CA 1
ATOM 3291 C C . ASN A 1 442 ? -12.202 10.487 8.787 1.00 47.97 442 ASN A C 1
ATOM 3293 O O . ASN A 1 442 ? -13.387 10.176 8.688 1.00 47.97 442 ASN A O 1
ATOM 3297 N N . THR A 1 443 ? -11.786 11.726 8.519 1.00 53.47 443 THR A N 1
ATOM 3298 C CA . THR A 1 443 ? -12.628 12.748 7.914 1.00 53.47 443 THR A CA 1
ATOM 3299 C C . THR A 1 443 ? -13.082 12.288 6.532 1.00 53.47 443 THR A C 1
ATOM 3301 O O . THR A 1 443 ? -12.288 11.769 5.746 1.00 53.47 443 THR A O 1
ATOM 3304 N N . GLU A 1 444 ? -14.368 12.487 6.232 1.00 54.94 444 GLU A N 1
ATOM 3305 C CA . GLU A 1 444 ? -14.906 12.236 4.899 1.00 54.94 444 GLU A CA 1
ATOM 3306 C C . GLU A 1 444 ? -14.033 12.963 3.875 1.00 54.94 444 GLU A C 1
ATOM 3308 O O . GLU A 1 444 ? -13.789 14.172 3.993 1.00 54.94 444 GLU A O 1
ATOM 3313 N N . TYR A 1 445 ? -13.548 12.217 2.881 1.00 53.47 445 TYR A N 1
ATOM 3314 C CA . TYR A 1 445 ? -12.865 12.798 1.742 1.00 53.47 445 TYR A CA 1
ATOM 3315 C C . TYR A 1 445 ? -13.918 13.527 0.920 1.00 53.47 445 TYR A C 1
ATOM 3317 O O . TYR A 1 445 ? -14.510 13.012 -0.030 1.00 53.47 445 TYR A O 1
ATOM 3325 N N . THR A 1 446 ? -14.216 14.743 1.355 1.00 46.78 446 THR A N 1
ATOM 3326 C CA . THR A 1 446 ? -15.026 15.657 0.585 1.00 46.78 446 THR A CA 1
ATOM 3327 C C . THR A 1 446 ? -14.142 16.082 -0.573 1.00 46.78 446 THR A C 1
ATOM 3329 O O . THR A 1 446 ? -13.295 16.964 -0.447 1.00 46.78 446 THR A O 1
ATOM 3332 N N . LEU A 1 447 ? -14.345 15.452 -1.738 1.00 47.62 447 LEU A N 1
ATOM 3333 C CA . LEU A 1 447 ? -14.207 16.184 -2.992 1.00 47.62 447 LEU A CA 1
ATOM 3334 C C . LEU A 1 447 ? -14.900 17.511 -2.703 1.00 47.62 447 LEU A C 1
ATOM 3336 O O . LEU A 1 447 ? -16.117 17.510 -2.501 1.00 47.62 447 LEU A O 1
ATOM 3340 N N . ARG A 1 448 ? -14.163 18.619 -2.561 1.00 41.28 448 ARG A N 1
ATOM 3341 C CA . ARG A 1 448 ? -14.814 19.924 -2.553 1.00 41.28 448 ARG A CA 1
ATOM 3342 C C . ARG A 1 448 ? -15.622 19.923 -3.842 1.00 41.28 448 ARG A C 1
ATOM 3344 O O . ARG A 1 448 ? -15.050 20.023 -4.920 1.00 41.28 448 ARG A O 1
ATOM 3351 N N . MET A 1 449 ? -16.943 19.758 -3.744 1.00 35.06 449 MET A N 1
ATOM 3352 C CA . MET A 1 449 ? -17.884 19.717 -4.872 1.00 35.06 449 MET A CA 1
ATOM 3353 C C . MET A 1 449 ? -17.961 21.081 -5.594 1.00 35.06 449 MET A C 1
ATOM 3355 O O . MET A 1 449 ? -18.916 21.371 -6.303 1.00 35.06 449 MET A O 1
ATOM 3359 N N . SER A 1 450 ? -16.956 21.933 -5.407 1.00 34.97 450 SER A N 1
ATOM 3360 C CA . SER A 1 450 ? -16.837 23.293 -5.894 1.00 34.97 450 SER A CA 1
ATOM 3361 C C . SER A 1 450 ? -15.367 23.612 -6.197 1.00 34.97 450 SER A C 1
ATOM 3363 O O . SER A 1 450 ? -14.770 24.485 -5.575 1.00 34.97 450 SER A O 1
ATOM 3365 N N . ALA A 1 451 ? -14.747 22.881 -7.113 1.00 36.19 451 ALA A N 1
ATOM 3366 C CA . ALA A 1 451 ? -13.639 23.406 -7.901 1.00 36.19 451 ALA A CA 1
ATOM 3367 C C . ALA A 1 451 ? -13.489 22.509 -9.125 1.00 36.19 451 ALA A C 1
ATOM 3369 O O . ALA A 1 451 ? -13.349 21.295 -9.000 1.00 36.19 451 ALA A O 1
ATOM 3370 N N . SER A 1 452 ? -13.527 23.100 -10.315 1.00 47.94 452 SER A N 1
ATOM 3371 C CA . SER A 1 452 ? -12.808 22.558 -11.468 1.00 47.94 452 SER A CA 1
ATOM 3372 C C . SER A 1 452 ? -11.460 21.989 -11.011 1.00 47.94 452 SER A C 1
ATOM 3374 O O . SER A 1 452 ? -10.837 22.605 -10.142 1.00 47.94 452 SER A O 1
ATOM 3376 N N . ALA A 1 453 ? -11.018 20.853 -11.570 1.00 53.84 453 ALA A N 1
ATOM 3377 C CA . ALA A 1 453 ? -9.664 20.341 -11.337 1.00 53.84 453 ALA A CA 1
ATOM 3378 C C . ALA A 1 453 ? -8.673 21.517 -11.322 1.00 53.84 453 ALA A C 1
ATOM 3380 O O . ALA A 1 453 ? -8.775 22.392 -12.189 1.00 53.84 453 ALA A O 1
ATOM 3381 N N . SER A 1 454 ? -7.817 21.590 -10.293 1.00 60.12 454 SER A N 1
ATOM 3382 C CA . SER A 1 454 ? -6.867 22.699 -10.142 1.00 60.12 454 SER A CA 1
ATOM 3383 C C . SER A 1 454 ? -6.160 22.912 -11.484 1.00 60.12 454 SER A C 1
ATOM 3385 O O . SER A 1 454 ? -5.651 21.930 -12.030 1.00 60.12 454 SER A O 1
ATOM 3387 N N . PRO A 1 455 ? -6.154 24.134 -12.053 1.00 63.59 455 PRO A N 1
ATOM 3388 C CA . PRO A 1 455 ? -5.573 24.364 -13.374 1.00 63.59 455 PRO A CA 1
ATOM 3389 C C . PRO A 1 455 ? -4.074 24.033 -13.409 1.00 63.59 455 PRO A C 1
ATOM 3391 O O . PRO A 1 455 ? -3.535 23.822 -14.487 1.00 63.59 455 PRO A O 1
ATOM 3394 N N . GLY A 1 456 ? -3.439 23.946 -12.240 1.00 70.06 456 GLY A N 1
ATOM 3395 C CA . GLY A 1 456 ? -2.010 23.799 -12.019 1.00 70.06 456 GLY A CA 1
ATOM 3396 C C . GLY A 1 456 ? -1.477 25.034 -11.293 1.00 70.06 456 GLY A C 1
ATOM 3397 O O . GLY A 1 456 ? -2.015 26.132 -11.465 1.00 70.06 456 GLY A O 1
ATOM 3398 N N . ARG A 1 457 ? -0.461 24.866 -10.449 1.00 81.31 457 ARG A N 1
ATOM 3399 C CA . ARG A 1 457 ? 0.189 25.947 -9.689 1.00 81.31 457 ARG A CA 1
ATOM 3400 C C . ARG A 1 457 ? 1.135 26.789 -10.538 1.00 81.31 457 ARG A C 1
ATOM 3402 O O . ARG A 1 457 ? 1.227 27.980 -10.275 1.00 81.31 457 ARG A O 1
ATOM 3409 N N . SER A 1 458 ? 1.819 26.195 -11.516 1.00 81.56 458 SER A N 1
ATOM 3410 C CA . SER A 1 458 ? 2.753 26.896 -12.411 1.00 81.56 458 SER A CA 1
ATOM 3411 C C . SER A 1 458 ? 2.229 26.975 -13.845 1.00 81.56 458 SER A C 1
ATOM 3413 O O . SER A 1 458 ? 1.542 26.066 -14.319 1.00 81.56 458 SER A O 1
ATOM 3415 N N . ALA A 1 459 ? 2.617 28.013 -14.590 1.00 83.94 459 ALA A N 1
ATOM 3416 C CA . ALA A 1 459 ? 2.274 28.143 -16.012 1.00 83.94 459 ALA A CA 1
ATOM 3417 C C . ALA A 1 459 ? 2.716 26.923 -16.852 1.00 83.94 459 ALA A C 1
ATOM 3419 O O . ALA A 1 459 ? 2.017 26.502 -17.775 1.00 83.94 459 ALA A O 1
ATOM 3420 N N . THR A 1 460 ? 3.856 26.311 -16.512 1.00 85.81 460 THR A N 1
ATOM 3421 C CA . THR A 1 460 ? 4.385 25.130 -17.216 1.00 85.81 460 THR A CA 1
ATOM 3422 C C . THR A 1 460 ? 3.552 23.878 -16.943 1.00 85.81 460 THR A C 1
ATOM 3424 O O . THR A 1 460 ? 3.243 23.118 -17.868 1.00 85.81 460 THR A O 1
ATOM 3427 N N . ALA A 1 461 ? 3.154 23.655 -15.690 1.00 86.31 461 ALA A N 1
ATOM 3428 C CA . ALA A 1 461 ? 2.272 22.548 -15.343 1.00 86.31 461 ALA A CA 1
ATOM 3429 C C . ALA A 1 461 ? 0.862 22.757 -15.913 1.00 86.31 461 ALA A C 1
ATOM 3431 O O . ALA A 1 461 ? 0.302 21.818 -16.475 1.00 86.31 461 ALA A O 1
ATOM 3432 N N . GLN A 1 462 ? 0.338 23.989 -15.882 1.00 88.06 462 GLN A N 1
ATOM 3433 C CA . GLN A 1 462 ? -0.919 24.368 -16.541 1.00 88.06 462 GLN A CA 1
ATOM 3434 C C . GLN A 1 462 ? -0.887 24.038 -18.037 1.00 88.06 462 GLN A C 1
ATOM 3436 O O . GLN A 1 462 ? -1.792 23.378 -18.548 1.00 88.06 462 GLN A O 1
ATOM 3441 N N . ALA A 1 463 ? 0.181 24.427 -18.740 1.00 89.81 463 ALA A N 1
ATOM 3442 C CA . ALA A 1 463 ? 0.357 24.110 -20.154 1.00 89.81 463 ALA A CA 1
ATOM 3443 C C . ALA A 1 463 ? 0.434 22.593 -20.402 1.00 89.81 463 ALA A C 1
ATOM 3445 O O . ALA A 1 463 ? -0.151 22.088 -21.362 1.00 89.81 463 ALA A O 1
ATOM 3446 N N . SER A 1 464 ? 1.105 21.851 -19.518 1.00 92.44 464 SER A N 1
ATOM 3447 C CA . SER A 1 464 ? 1.222 20.389 -19.596 1.00 92.44 464 SER A CA 1
ATOM 3448 C C . SER A 1 464 ? -0.125 19.691 -19.377 1.00 92.44 464 SER A C 1
ATOM 3450 O O . SER A 1 464 ? -0.506 18.824 -20.162 1.00 92.44 464 SER A O 1
ATOM 3452 N N . LEU A 1 465 ? -0.891 20.109 -18.367 1.00 91.81 465 LEU A N 1
ATOM 3453 C CA . LEU A 1 465 ? -2.245 19.625 -18.090 1.00 91.81 465 LEU A CA 1
ATOM 3454 C C . LEU A 1 465 ? -3.193 19.935 -19.247 1.00 91.81 465 LEU A C 1
ATOM 3456 O O . LEU A 1 465 ? -3.937 19.063 -19.696 1.00 91.81 465 LEU A O 1
ATOM 3460 N N . GLN A 1 466 ? -3.134 21.158 -19.774 1.00 91.75 466 GLN A N 1
ATOM 3461 C CA . GLN A 1 466 ? -3.931 21.565 -20.923 1.00 91.75 466 GLN A CA 1
ATOM 3462 C C . GLN A 1 466 ? -3.574 20.741 -22.165 1.00 91.75 466 GLN A C 1
ATOM 3464 O O . GLN A 1 466 ? -4.470 20.315 -22.895 1.00 91.75 466 GLN A O 1
ATOM 3469 N N . ARG A 1 467 ? -2.283 20.465 -22.388 1.00 93.00 467 ARG A N 1
ATOM 3470 C CA . ARG A 1 467 ? -1.809 19.605 -23.477 1.00 93.00 467 ARG A CA 1
ATOM 3471 C C . ARG A 1 467 ? -2.384 18.192 -23.367 1.00 93.00 467 ARG A C 1
ATOM 3473 O O . ARG A 1 467 ? -2.916 17.696 -24.361 1.00 93.00 467 ARG A O 1
ATOM 3480 N N . LEU A 1 468 ? -2.335 17.578 -22.180 1.00 94.31 468 LEU A N 1
ATOM 3481 C CA . LEU A 1 468 ? -2.941 16.264 -21.927 1.00 94.31 468 LEU A CA 1
ATOM 3482 C C . LEU A 1 468 ? -4.459 16.292 -22.154 1.00 94.31 468 LEU A C 1
ATOM 3484 O O . LEU A 1 468 ? -4.987 15.446 -22.872 1.00 94.31 468 LEU A O 1
ATOM 3488 N N . ALA A 1 469 ? -5.161 17.287 -21.605 1.00 92.75 469 ALA A N 1
ATOM 3489 C CA . ALA A 1 469 ? -6.614 17.407 -21.723 1.00 92.75 469 ALA A CA 1
ATOM 3490 C C . ALA A 1 469 ? -7.073 17.568 -23.182 1.00 92.75 469 ALA A C 1
ATOM 3492 O O . ALA A 1 469 ? -7.974 16.863 -23.631 1.00 92.75 469 ALA A O 1
ATOM 3493 N N . GLN A 1 470 ? -6.418 18.442 -23.954 1.00 93.38 470 GLN A N 1
ATOM 3494 C CA . GLN A 1 470 ? -6.704 18.615 -25.382 1.00 93.38 470 GLN A CA 1
ATOM 3495 C C . GLN A 1 470 ? -6.399 17.348 -26.185 1.00 93.38 470 GLN A C 1
ATOM 3497 O O . GLN A 1 470 ? -7.084 17.048 -27.162 1.00 93.38 470 GLN A O 1
ATOM 3502 N N . GLY A 1 471 ? -5.341 16.628 -25.813 1.00 92.94 471 GLY A N 1
ATOM 3503 C CA . GLY A 1 471 ? -4.993 15.349 -26.411 1.00 92.94 471 GLY A CA 1
ATOM 3504 C C . GLY A 1 471 ? -6.054 14.280 -26.173 1.00 92.94 471 GLY A C 1
ATOM 3505 O O . GLY A 1 471 ? -6.523 13.656 -27.123 1.00 92.94 471 GLY A O 1
ATOM 3506 N N . ASN A 1 472 ? -6.518 14.161 -24.928 1.00 94.31 472 ASN A N 1
ATOM 3507 C CA . ASN A 1 472 ? -7.605 13.261 -24.565 1.00 94.31 472 ASN A CA 1
ATOM 3508 C C . ASN A 1 472 ? -8.922 13.613 -25.252 1.00 94.31 472 ASN A C 1
ATOM 3510 O O . ASN A 1 472 ? -9.609 12.735 -25.767 1.00 94.31 472 ASN A O 1
ATOM 3514 N N . GLU A 1 473 ? -9.235 14.901 -25.364 1.00 93.44 473 GLU A N 1
ATOM 3515 C CA . GLU A 1 473 ? -10.400 15.358 -26.114 1.00 93.44 473 GLU A CA 1
ATOM 3516 C C . GLU A 1 473 ? -10.332 14.938 -27.593 1.00 93.44 473 GLU A C 1
ATOM 3518 O O . GLU A 1 473 ? -11.334 14.482 -28.149 1.00 93.44 473 GLU A O 1
ATOM 3523 N N . ARG A 1 474 ? -9.160 15.046 -28.237 1.00 93.25 474 ARG A N 1
ATOM 3524 C CA . ARG A 1 474 ? -8.965 14.565 -29.616 1.00 93.25 474 ARG A CA 1
ATOM 3525 C C . ARG A 1 474 ? -9.078 13.050 -29.715 1.00 93.25 474 ARG A C 1
ATOM 3527 O O . ARG A 1 474 ? -9.701 12.564 -30.657 1.00 93.25 474 ARG A O 1
ATOM 3534 N N . PHE A 1 475 ? -8.526 12.316 -28.751 1.00 90.19 475 PHE A N 1
ATOM 3535 C CA . PHE A 1 475 ? -8.653 10.863 -28.680 1.00 90.19 475 PHE A CA 1
ATOM 3536 C C . PHE A 1 475 ? -10.120 10.425 -28.620 1.00 90.19 475 PHE A C 1
ATOM 3538 O O . PHE A 1 475 ? -10.578 9.699 -29.501 1.00 90.19 475 PHE A O 1
ATOM 3545 N N . VAL A 1 476 ? -10.880 10.957 -27.661 1.00 89.81 476 VAL A N 1
ATOM 3546 C CA . VAL A 1 476 ? -12.305 10.646 -27.461 1.00 89.81 476 VAL A CA 1
ATOM 3547 C C . VAL A 1 476 ? -13.150 11.033 -28.682 1.00 89.81 476 VAL A C 1
ATOM 3549 O O . VAL A 1 476 ? -14.108 10.345 -29.029 1.00 89.81 476 VAL A O 1
ATOM 3552 N N . LYS A 1 477 ? -12.793 12.120 -29.379 1.00 90.81 477 LYS A N 1
ATOM 3553 C CA . LYS A 1 477 ? -13.475 12.559 -30.610 1.00 90.81 477 LYS A CA 1
ATOM 3554 C C . LYS A 1 477 ? -13.029 11.810 -31.873 1.00 90.81 477 LYS A C 1
ATOM 3556 O O . LYS A 1 477 ? -13.591 12.067 -32.937 1.00 90.81 477 LYS A O 1
ATOM 3561 N N . GLY A 1 478 ? -12.028 10.930 -31.794 1.00 87.12 478 GLY A N 1
ATOM 3562 C CA . GLY A 1 478 ? -11.464 10.235 -32.955 1.00 87.12 478 GLY A CA 1
ATOM 3563 C C . GLY A 1 478 ? -10.703 11.151 -33.923 1.00 87.12 478 GLY A C 1
ATOM 3564 O O . GLY A 1 478 ? -10.594 10.843 -35.107 1.00 87.12 478 GLY A O 1
ATOM 3565 N N . THR A 1 479 ? -10.187 12.287 -33.445 1.00 89.00 479 THR A N 1
ATOM 3566 C CA . THR A 1 479 ? -9.473 13.306 -34.238 1.00 89.00 479 THR A CA 1
ATOM 3567 C C . THR A 1 479 ? -7.971 13.361 -33.926 1.00 89.00 479 THR A C 1
ATOM 3569 O O . THR A 1 479 ? -7.327 14.400 -34.102 1.00 89.00 479 THR A O 1
ATOM 3572 N N . THR A 1 480 ? -7.402 12.241 -33.463 1.00 84.75 480 THR A N 1
ATOM 3573 C CA . THR A 1 480 ? -5.970 12.082 -33.145 1.00 84.75 480 THR A CA 1
ATOM 3574 C C . THR A 1 480 ? -5.072 12.367 -34.342 1.00 84.75 480 THR A C 1
ATOM 3576 O O . THR A 1 480 ? -5.407 12.032 -35.483 1.00 84.75 480 THR A O 1
ATOM 3579 N N . LYS A 1 481 ? -3.892 12.929 -34.086 1.00 79.94 481 LYS A N 1
ATOM 3580 C CA . LYS A 1 481 ? -2.898 13.236 -35.116 1.00 79.94 481 LYS A CA 1
ATOM 3581 C C . LYS A 1 481 ? -1.928 12.064 -35.276 1.00 79.94 481 LYS A C 1
ATOM 3583 O O . LYS A 1 481 ? -1.574 11.392 -34.316 1.00 79.94 481 LYS A O 1
ATOM 3588 N N . LYS A 1 482 ? -1.427 11.838 -36.496 1.00 68.81 482 LYS A N 1
ATOM 3589 C CA . LYS A 1 482 ? -0.244 10.982 -36.685 1.00 68.81 482 LYS A CA 1
ATOM 3590 C C . LYS A 1 482 ? 0.989 11.760 -36.234 1.00 68.81 482 LYS A C 1
ATOM 3592 O O . LYS A 1 482 ? 1.474 12.613 -36.972 1.00 68.81 482 LYS A O 1
ATOM 3597 N N . LEU A 1 483 ? 1.463 11.481 -35.027 1.00 68.38 483 LEU A N 1
ATOM 3598 C CA . LEU A 1 483 ? 2.675 12.074 -34.472 1.00 68.38 483 LEU A CA 1
ATOM 3599 C C . LEU A 1 483 ? 3.856 11.125 -34.706 1.00 68.38 483 LEU A C 1
ATOM 3601 O O . LEU A 1 483 ? 3.794 9.946 -34.365 1.00 68.38 483 LEU A O 1
ATOM 3605 N N . SER A 1 484 ? 4.920 11.624 -35.333 1.00 64.44 484 SER A N 1
ATOM 3606 C CA . SER A 1 484 ? 6.173 10.883 -35.505 1.00 64.44 484 SER A CA 1
ATOM 3607 C C . SER A 1 484 ? 7.067 11.066 -34.283 1.00 64.44 484 SER A C 1
ATOM 3609 O O . SER A 1 484 ? 7.161 12.174 -33.757 1.00 64.44 484 SER A O 1
ATOM 3611 N N . ALA A 1 485 ? 7.762 10.007 -33.868 1.00 62.38 485 ALA A N 1
ATOM 3612 C CA . ALA A 1 485 ? 8.770 10.095 -32.817 1.00 62.38 485 ALA A CA 1
ATOM 3613 C C . ALA A 1 485 ? 9.891 11.072 -33.216 1.00 62.38 485 ALA A C 1
ATOM 3615 O O . ALA A 1 485 ? 10.415 11.001 -34.330 1.00 62.38 485 ALA A O 1
ATOM 3616 N N . SER A 1 486 ? 10.268 11.964 -32.300 1.00 60.78 486 SER A N 1
ATOM 3617 C CA . SER A 1 486 ? 11.518 12.723 -32.387 1.00 60.78 486 SER A CA 1
ATOM 3618 C C . SER A 1 486 ? 12.589 11.983 -31.591 1.00 60.78 486 SER A C 1
ATOM 3620 O O . SER A 1 486 ? 12.327 11.551 -30.470 1.00 60.78 486 SER A O 1
ATOM 3622 N N . LYS A 1 487 ? 13.804 11.862 -32.141 1.00 54.00 487 LYS A N 1
ATOM 3623 C CA . LYS A 1 487 ? 14.948 11.272 -31.421 1.00 54.00 487 LYS A CA 1
ATOM 3624 C C . LYS A 1 487 ? 15.350 12.074 -30.171 1.00 54.00 487 LYS A C 1
ATOM 3626 O O . LYS A 1 487 ? 15.991 11.514 -29.292 1.00 54.00 487 LYS A O 1
ATOM 3631 N N . GLU A 1 488 ? 14.943 13.340 -30.079 1.00 59.19 488 GLU A N 1
ATOM 3632 C CA . GLU A 1 488 ? 15.333 14.285 -29.019 1.00 59.19 488 GLU A CA 1
ATOM 3633 C C . GLU A 1 488 ? 14.161 14.705 -28.114 1.00 59.19 488 GLU A C 1
ATOM 3635 O O . GLU A 1 488 ? 14.275 15.668 -27.363 1.00 59.19 488 GLU A O 1
ATOM 3640 N N . ALA A 1 489 ? 13.008 14.026 -28.174 1.00 67.69 489 ALA A N 1
ATOM 3641 C CA . ALA A 1 489 ? 11.872 14.395 -27.330 1.00 67.69 489 ALA A CA 1
ATOM 3642 C C . ALA A 1 489 ? 12.190 14.167 -25.840 1.00 67.69 489 ALA A C 1
ATOM 3644 O O . ALA A 1 489 ? 12.313 13.022 -25.383 1.00 67.69 489 ALA A O 1
ATOM 3645 N N . GLU A 1 490 ? 12.310 15.261 -25.088 1.00 80.62 490 GLU A N 1
ATOM 3646 C CA . GLU A 1 490 ? 12.320 15.233 -23.629 1.00 80.62 490 GLU A CA 1
ATOM 3647 C C . GLU A 1 490 ? 10.886 15.091 -23.099 1.00 80.62 490 GLU A C 1
ATOM 3649 O O . GLU A 1 490 ? 9.970 15.768 -23.581 1.00 80.62 490 GLU A O 1
ATOM 3654 N N . PRO A 1 491 ? 10.655 14.197 -22.125 1.00 89.31 491 PRO A N 1
ATOM 3655 C CA . PRO A 1 491 ? 9.322 13.967 -21.606 1.00 89.31 491 PRO A CA 1
ATOM 3656 C C . PRO A 1 491 ? 8.854 15.147 -20.753 1.00 89.31 491 PRO A C 1
ATOM 3658 O O . PRO A 1 491 ? 9.522 15.540 -19.799 1.00 89.31 491 PRO A O 1
ATOM 3661 N N . PHE A 1 492 ? 7.669 15.678 -21.053 1.00 91.94 492 PHE A N 1
ATOM 3662 C CA . PHE A 1 492 ? 7.105 16.806 -20.303 1.00 91.94 492 PHE A CA 1
ATOM 3663 C C . PHE A 1 492 ? 6.293 16.359 -19.078 1.00 91.94 492 PHE A C 1
ATOM 3665 O O . PHE A 1 492 ? 6.060 17.160 -18.169 1.00 91.94 492 PHE A O 1
ATOM 3672 N N . ALA A 1 493 ? 5.862 15.091 -19.042 1.00 94.25 493 ALA A N 1
ATOM 3673 C CA . ALA A 1 493 ? 5.103 14.535 -17.929 1.00 94.25 493 ALA A CA 1
ATOM 3674 C C . ALA A 1 493 ? 5.400 13.050 -17.661 1.00 94.25 493 ALA A C 1
ATOM 3676 O O . ALA A 1 493 ? 5.717 12.272 -18.567 1.00 94.25 493 ALA A O 1
ATOM 3677 N N . ILE A 1 494 ? 5.239 12.656 -16.397 1.00 94.94 494 ILE A N 1
ATOM 3678 C CA . ILE A 1 494 ? 5.220 11.256 -15.956 1.00 94.94 494 ILE A CA 1
ATOM 3679 C C . ILE A 1 494 ? 3.767 10.808 -15.828 1.00 94.94 494 ILE A C 1
ATOM 3681 O O . ILE A 1 494 ? 2.967 11.468 -15.169 1.00 94.94 494 ILE A O 1
ATOM 3685 N N . ILE A 1 495 ? 3.431 9.661 -16.410 1.00 93.94 495 ILE A N 1
ATOM 3686 C CA . ILE A 1 495 ? 2.137 9.008 -16.233 1.00 93.94 495 ILE A CA 1
ATOM 3687 C C . ILE A 1 495 ? 2.359 7.705 -15.472 1.00 93.94 495 ILE A C 1
ATOM 3689 O O . ILE A 1 495 ? 2.965 6.776 -16.005 1.00 93.94 495 ILE A O 1
ATOM 3693 N N . LEU A 1 496 ? 1.848 7.626 -14.245 1.00 93.50 496 LEU A N 1
ATOM 3694 C CA . LEU A 1 496 ? 1.770 6.382 -13.486 1.00 93.50 496 LEU A CA 1
ATOM 3695 C C . LEU A 1 496 ? 0.368 5.800 -13.652 1.00 93.50 496 LEU A C 1
ATOM 3697 O O . LEU A 1 496 ? -0.589 6.318 -13.085 1.00 93.50 496 LEU A O 1
ATOM 3701 N N . GLY A 1 497 ? 0.241 4.749 -14.455 1.00 89.00 497 GLY A N 1
ATOM 3702 C CA . GLY A 1 497 ? -1.041 4.126 -14.771 1.00 89.00 497 GLY A CA 1
ATOM 3703 C C . GLY A 1 497 ? -1.124 2.664 -14.358 1.00 89.00 497 GLY A C 1
ATOM 3704 O O . GLY A 1 497 ? -0.126 2.015 -14.041 1.00 89.00 497 GLY A O 1
ATOM 3705 N N . MET A 1 498 ? -2.335 2.117 -14.425 1.00 82.81 498 MET A N 1
ATOM 3706 C CA . MET A 1 498 ? -2.565 0.718 -14.096 1.00 82.81 498 MET A CA 1
ATOM 3707 C C . MET A 1 498 ? -2.090 -0.180 -15.240 1.00 82.81 498 MET A C 1
ATOM 3709 O O . MET A 1 498 ? -2.253 0.143 -16.420 1.00 82.81 498 MET A O 1
ATOM 3713 N N . ALA A 1 499 ? -1.512 -1.328 -14.901 1.00 76.94 499 ALA A N 1
ATOM 3714 C CA . ALA A 1 499 ? -1.297 -2.429 -15.828 1.00 76.94 499 ALA A CA 1
ATOM 3715 C C . ALA A 1 499 ? -2.650 -3.039 -16.220 1.00 76.94 499 ALA A C 1
ATOM 3717 O O . ALA A 1 499 ? -3.208 -3.863 -15.497 1.00 76.94 499 ALA A O 1
ATOM 3718 N N . ALA A 1 500 ? -3.192 -2.584 -17.344 1.00 66.94 500 ALA A N 1
ATOM 3719 C CA . ALA A 1 500 ? -4.515 -2.949 -17.823 1.00 66.94 500 ALA A CA 1
ATOM 3720 C C . ALA A 1 500 ? -4.515 -3.147 -19.340 1.00 66.94 500 ALA A C 1
ATOM 3722 O O . ALA A 1 500 ? -3.645 -2.632 -20.055 1.00 66.94 500 ALA A O 1
ATOM 3723 N N . LYS A 1 501 ? -5.490 -3.926 -19.808 1.00 64.25 501 LYS A N 1
ATOM 3724 C CA . LYS A 1 501 ? -5.682 -4.298 -21.213 1.00 64.25 501 LYS A CA 1
ATOM 3725 C C . LYS A 1 501 ? -6.091 -3.058 -22.030 1.00 64.25 501 LYS A C 1
ATOM 3727 O O . LYS A 1 501 ? -6.716 -2.153 -21.497 1.00 64.25 501 LYS A O 1
ATOM 3732 N N . CYS A 1 502 ? -5.764 -3.011 -23.322 1.00 61.75 502 CYS A N 1
ATOM 3733 C CA . CYS A 1 502 ? -6.359 -2.080 -24.299 1.00 61.75 502 CYS A CA 1
ATOM 3734 C C . CYS A 1 502 ? -6.110 -0.562 -24.138 1.00 61.75 502 CYS A C 1
ATOM 3736 O O . CYS A 1 502 ? -6.645 0.208 -24.935 1.00 61.75 502 CYS A O 1
ATOM 3738 N N . VAL A 1 503 ? -5.280 -0.100 -23.197 1.00 68.94 503 VAL A N 1
ATOM 3739 C CA . VAL A 1 503 ? -5.008 1.342 -23.035 1.00 68.94 503 VAL A CA 1
ATOM 3740 C C . VAL A 1 503 ? -3.550 1.673 -23.320 1.00 68.94 503 VAL A C 1
ATOM 3742 O O . VAL A 1 503 ? -2.652 1.254 -22.589 1.00 68.94 503 VAL A O 1
ATOM 3745 N N . VAL A 1 504 ? -3.322 2.484 -24.352 1.00 78.94 504 VAL A N 1
ATOM 3746 C CA . VAL A 1 504 ? -2.019 3.084 -24.664 1.00 78.94 504 VAL A CA 1
ATOM 3747 C C . VAL A 1 504 ? -2.064 4.558 -24.279 1.00 78.94 504 VAL A C 1
ATOM 3749 O O . VAL A 1 504 ? -2.792 5.331 -24.901 1.00 78.94 504 VAL A O 1
ATOM 3752 N N . MET A 1 505 ? -1.285 4.962 -23.275 1.00 86.00 505 MET A N 1
ATOM 3753 C CA . MET A 1 505 ? -1.354 6.320 -22.716 1.00 86.00 505 MET A CA 1
ATOM 3754 C C . MET A 1 505 ? -0.929 7.386 -23.723 1.00 86.00 505 MET A C 1
ATOM 3756 O O . MET A 1 505 ? -1.558 8.436 -23.818 1.00 86.00 505 MET A O 1
ATOM 3760 N N . GLU A 1 506 ? 0.086 7.092 -24.528 1.00 86.69 506 GLU A N 1
ATOM 3761 C CA . GLU A 1 506 ? 0.570 7.970 -25.587 1.00 86.69 506 GLU A CA 1
ATOM 3762 C C . GLU A 1 506 ? -0.546 8.281 -26.605 1.00 86.69 506 GLU A C 1
ATOM 3764 O O . GLU A 1 506 ? -0.703 9.419 -27.046 1.00 86.69 506 GLU A O 1
ATOM 3769 N N . ARG A 1 507 ? -1.399 7.291 -26.902 1.00 85.12 507 ARG A N 1
ATOM 3770 C CA . ARG A 1 507 ? -2.569 7.447 -27.774 1.00 85.12 507 ARG A CA 1
ATOM 3771 C C . ARG A 1 507 ? -3.725 8.157 -27.069 1.00 85.12 507 ARG A C 1
ATOM 3773 O O . ARG A 1 507 ? -4.322 9.052 -27.661 1.00 85.12 507 ARG A O 1
ATOM 3780 N N . VAL A 1 508 ? -4.016 7.790 -25.817 1.00 88.50 508 VAL A N 1
ATOM 3781 C CA . VAL A 1 508 ? -5.068 8.408 -24.984 1.00 88.50 508 VAL A CA 1
ATOM 3782 C C . VAL A 1 508 ? -4.849 9.906 -24.825 1.00 88.50 508 VAL A C 1
ATOM 3784 O O . VAL A 1 508 ? -5.822 10.649 -24.775 1.00 88.50 508 VAL A O 1
ATOM 3787 N N . PHE A 1 509 ? -3.597 10.357 -24.770 1.00 91.88 509 PHE A N 1
ATOM 3788 C CA . PHE A 1 509 ? -3.247 11.772 -24.682 1.00 91.88 509 PHE A CA 1
ATOM 3789 C C . PHE A 1 509 ? -2.797 12.383 -26.015 1.00 91.88 509 PHE A C 1
ATOM 3791 O O . PHE A 1 509 ? -2.389 13.539 -26.022 1.00 91.88 509 PHE A O 1
ATOM 3798 N N . ASP A 1 510 ? -2.885 11.653 -27.133 1.00 90.38 510 ASP A N 1
ATOM 3799 C CA . ASP A 1 510 ? -2.483 12.110 -28.473 1.00 90.38 510 ASP A CA 1
ATOM 3800 C C . ASP A 1 510 ? -1.130 12.853 -28.463 1.00 90.38 510 ASP A C 1
ATOM 3802 O O . ASP A 1 510 ? -1.028 14.014 -28.877 1.00 90.38 510 ASP A O 1
ATOM 3806 N N . VAL A 1 511 ? -0.105 12.187 -27.922 1.00 88.25 511 VAL A N 1
ATOM 3807 C CA . VAL A 1 511 ? 1.281 12.672 -27.806 1.00 88.25 511 VAL A CA 1
ATOM 3808 C C . VAL A 1 511 ? 2.240 11.809 -28.628 1.00 88.25 511 VAL A C 1
ATOM 3810 O O . VAL A 1 511 ? 1.948 10.654 -28.943 1.00 88.25 511 VAL A O 1
ATOM 3813 N N . ALA A 1 512 ? 3.401 12.360 -28.985 1.00 84.31 512 ALA A N 1
ATOM 3814 C CA . ALA A 1 512 ? 4.411 11.604 -29.710 1.00 84.31 512 ALA A CA 1
ATOM 3815 C C . ALA A 1 512 ? 5.127 10.601 -28.779 1.00 84.31 512 ALA A C 1
ATOM 3817 O O . ALA A 1 512 ? 5.254 10.845 -27.573 1.00 84.31 512 ALA A O 1
ATOM 3818 N N . PRO A 1 513 ? 5.645 9.482 -29.317 1.00 78.56 513 PRO A N 1
ATOM 3819 C CA . PRO A 1 513 ? 6.441 8.539 -28.535 1.00 78.56 513 PRO A CA 1
ATOM 3820 C C . PRO A 1 513 ? 7.652 9.242 -27.906 1.00 78.56 513 PRO A C 1
ATOM 3822 O O . PRO A 1 513 ? 8.351 9.995 -28.583 1.00 78.56 513 PRO A O 1
ATOM 3825 N N . GLY A 1 514 ? 7.889 9.002 -26.614 1.00 80.19 514 GLY A N 1
ATOM 3826 C CA . GLY A 1 514 ? 8.982 9.617 -25.851 1.00 80.19 514 GLY A CA 1
ATOM 3827 C C . GLY A 1 514 ? 8.636 10.937 -25.147 1.00 80.19 514 GLY A C 1
ATOM 3828 O O . GLY A 1 514 ? 9.381 11.332 -24.256 1.00 80.19 514 GLY A O 1
ATOM 3829 N N . GLU A 1 515 ? 7.503 11.578 -25.464 1.00 87.19 515 GLU A N 1
ATOM 3830 C CA . GLU A 1 515 ? 7.058 12.814 -24.789 1.00 87.19 515 GLU A CA 1
ATOM 3831 C C . GLU A 1 515 ? 6.418 12.569 -23.410 1.00 87.19 515 GLU A C 1
ATOM 3833 O O . GLU A 1 515 ? 6.271 13.503 -22.620 1.00 87.19 515 GLU A O 1
ATOM 3838 N N . LEU A 1 516 ? 6.052 11.318 -23.110 1.00 90.38 516 LEU A N 1
ATOM 3839 C CA . LEU A 1 516 ? 5.586 10.874 -21.796 1.00 90.38 516 LEU A CA 1
ATOM 3840 C C . LEU A 1 516 ? 6.478 9.759 -21.259 1.00 90.38 516 LEU A C 1
ATOM 3842 O O . LEU A 1 516 ? 6.874 8.850 -21.991 1.00 90.38 516 LEU A O 1
ATOM 3846 N N . LEU A 1 517 ? 6.713 9.785 -19.950 1.00 91.12 517 LEU A N 1
ATOM 3847 C CA . LEU A 1 517 ? 7.267 8.651 -19.216 1.00 91.12 517 LEU A CA 1
ATOM 3848 C C . LEU A 1 517 ? 6.116 7.830 -18.653 1.00 91.12 517 LEU A C 1
ATOM 3850 O O . LEU A 1 517 ? 5.531 8.188 -17.632 1.00 91.12 517 LEU A O 1
ATOM 3854 N N . VAL A 1 518 ? 5.781 6.736 -19.331 1.00 90.56 518 VAL A N 1
ATOM 3855 C CA . VAL A 1 518 ? 4.647 5.888 -18.956 1.00 90.56 518 VAL A CA 1
ATOM 3856 C C . VAL A 1 518 ? 5.139 4.731 -18.097 1.00 90.56 518 VAL A C 1
ATOM 3858 O O . VAL A 1 518 ? 5.776 3.797 -18.587 1.00 90.56 518 VAL A O 1
ATOM 3861 N N . GLN A 1 519 ? 4.814 4.790 -16.811 1.00 91.50 519 GLN A N 1
ATOM 3862 C CA . GLN A 1 519 ? 5.092 3.744 -15.836 1.00 91.50 519 GLN A CA 1
ATOM 3863 C C . GLN A 1 519 ? 3.797 2.987 -15.532 1.00 91.50 519 GLN A C 1
ATOM 3865 O O . GLN A 1 519 ? 2.748 3.601 -15.332 1.00 91.50 519 GLN A O 1
ATOM 3870 N N . ARG A 1 520 ? 3.844 1.652 -15.545 1.00 90.06 520 ARG A N 1
ATOM 3871 C CA . ARG A 1 520 ? 2.663 0.799 -15.361 1.00 90.06 520 ARG A CA 1
ATOM 3872 C C . ARG A 1 520 ? 2.943 -0.360 -14.427 1.00 90.06 520 ARG A C 1
ATOM 3874 O O . ARG A 1 520 ? 3.808 -1.188 -14.708 1.00 90.06 520 ARG A O 1
ATOM 3881 N N . VAL A 1 521 ? 2.136 -0.442 -13.377 1.00 89.12 521 VAL A N 1
ATOM 3882 C CA . VAL A 1 521 ? 2.102 -1.537 -12.401 1.00 89.12 521 VAL A CA 1
ATOM 3883 C C . VAL A 1 521 ? 0.650 -1.884 -12.074 1.00 89.12 521 VAL A C 1
ATOM 3885 O O . VAL A 1 521 ? -0.265 -1.096 -12.334 1.00 89.12 521 VAL A O 1
ATOM 3888 N N . ALA A 1 522 ? 0.397 -3.069 -11.527 1.00 88.12 522 ALA A N 1
ATOM 3889 C CA . ALA A 1 522 ? -0.948 -3.461 -11.126 1.00 88.12 522 ALA A CA 1
ATOM 3890 C C . ALA A 1 522 ? -1.469 -2.525 -10.017 1.00 88.12 522 ALA A C 1
ATOM 3892 O O . ALA A 1 522 ? -0.764 -2.219 -9.060 1.00 88.12 522 ALA A O 1
ATOM 3893 N N . GLY A 1 523 ? -2.699 -2.026 -10.172 1.00 84.62 523 GLY A N 1
ATOM 3894 C CA . GLY A 1 523 ? -3.325 -1.101 -9.220 1.00 84.62 523 GLY A CA 1
ATOM 3895 C C . GLY A 1 523 ? -2.718 0.305 -9.157 1.00 84.62 523 GLY A C 1
ATOM 3896 O O . GLY A 1 523 ? -3.092 1.058 -8.264 1.00 84.62 523 GLY A O 1
ATOM 3897 N N . SER A 1 524 ? -1.790 0.662 -10.058 1.00 86.31 524 SER A N 1
ATOM 3898 C CA . SER A 1 524 ? -1.049 1.939 -10.026 1.00 86.31 524 SER A CA 1
ATOM 3899 C C . SER A 1 524 ? -0.347 2.208 -8.685 1.00 86.31 524 SER A C 1
ATOM 3901 O O . SER A 1 524 ? -0.136 3.360 -8.328 1.00 86.31 524 SER A O 1
ATOM 3903 N N . ILE A 1 525 ? -0.011 1.162 -7.924 1.00 84.50 525 ILE A N 1
ATOM 3904 C CA . ILE A 1 525 ? 0.532 1.288 -6.566 1.00 84.50 525 ILE A CA 1
ATOM 3905 C C . ILE A 1 525 ? 1.973 1.800 -6.587 1.00 84.50 525 ILE A C 1
ATOM 3907 O O . ILE A 1 525 ? 2.781 1.303 -7.355 1.00 84.50 525 ILE A O 1
ATOM 3911 N N . ALA A 1 526 ? 2.336 2.717 -5.688 1.00 76.50 526 ALA A N 1
ATOM 3912 C CA . ALA A 1 526 ? 3.712 3.221 -5.581 1.00 76.50 526 ALA A CA 1
ATOM 3913 C C . ALA A 1 526 ? 4.730 2.162 -5.097 1.00 76.50 526 ALA A C 1
ATOM 3915 O O . ALA A 1 526 ? 5.929 2.327 -5.303 1.00 76.50 526 ALA A O 1
ATOM 3916 N N . GLY A 1 527 ? 4.264 1.092 -4.441 1.00 75.94 527 GLY A N 1
ATOM 3917 C CA . GLY A 1 527 ? 5.123 0.140 -3.732 1.00 75.94 527 GLY A CA 1
ATOM 3918 C C . GLY A 1 527 ? 5.561 0.653 -2.353 1.00 75.94 527 GLY A C 1
ATOM 3919 O O . GLY A 1 527 ? 4.912 1.517 -1.770 1.00 75.94 527 GLY A O 1
ATOM 3920 N N . ARG A 1 528 ? 6.630 0.074 -1.788 1.00 74.19 528 ARG A N 1
ATOM 3921 C CA . ARG A 1 528 ? 7.281 0.565 -0.552 1.00 74.19 528 ARG A CA 1
ATOM 3922 C C . ARG A 1 528 ? 8.407 1.546 -0.895 1.00 74.19 528 ARG A C 1
ATOM 3924 O O . ARG A 1 528 ? 8.868 1.571 -2.037 1.00 74.19 528 ARG A O 1
ATOM 3931 N N . LYS A 1 529 ? 8.872 2.323 0.092 1.00 67.56 529 LYS A N 1
ATOM 3932 C CA . LYS A 1 529 ? 10.149 3.051 -0.013 1.00 67.56 529 LYS A CA 1
ATOM 3933 C C . LYS A 1 529 ? 11.235 2.020 -0.369 1.00 67.56 529 LYS A C 1
ATOM 3935 O O . LYS A 1 529 ? 11.223 0.934 0.200 1.00 67.56 529 LYS A O 1
ATOM 3940 N N . ASP A 1 530 ? 12.063 2.327 -1.367 1.00 67.62 530 ASP A N 1
ATOM 3941 C CA . ASP A 1 530 ? 13.053 1.430 -2.002 1.00 67.62 530 ASP A CA 1
ATOM 3942 C C . ASP A 1 530 ? 12.514 0.399 -3.024 1.00 67.62 530 ASP A C 1
ATOM 3944 O O . ASP A 1 530 ? 13.289 -0.383 -3.569 1.00 67.62 530 ASP A O 1
ATOM 3948 N N . SER A 1 531 ? 11.216 0.410 -3.353 1.00 78.62 531 SER A N 1
ATOM 3949 C CA . SER A 1 531 ? 10.686 -0.395 -4.470 1.00 78.62 531 SER A CA 1
ATOM 3950 C C . SER A 1 531 ? 11.180 0.107 -5.834 1.00 78.62 531 SER A C 1
ATOM 3952 O O . SER A 1 531 ? 11.508 1.285 -6.005 1.00 78.62 531 SER A O 1
ATOM 3954 N N . THR A 1 532 ? 11.200 -0.767 -6.840 1.00 83.25 532 THR A N 1
ATOM 3955 C CA . THR A 1 532 ? 11.707 -0.443 -8.178 1.00 83.25 532 THR A CA 1
ATOM 3956 C C . THR A 1 532 ? 10.874 0.645 -8.850 1.00 83.25 532 THR A C 1
ATOM 3958 O O . THR A 1 532 ? 11.434 1.513 -9.518 1.00 83.25 532 THR A O 1
ATOM 3961 N N . LEU A 1 533 ? 9.551 0.672 -8.640 1.00 86.25 533 LEU A N 1
ATOM 3962 C CA . LEU A 1 533 ? 8.721 1.770 -9.142 1.00 86.25 533 LEU A CA 1
ATOM 3963 C C . LEU A 1 533 ? 9.098 3.102 -8.485 1.00 86.25 533 LEU A C 1
ATOM 3965 O O . LEU A 1 533 ? 9.224 4.115 -9.170 1.00 86.25 533 LEU A O 1
ATOM 3969 N N . PHE A 1 534 ? 9.297 3.098 -7.171 1.00 85.38 534 PHE A N 1
ATOM 3970 C CA . PHE A 1 534 ? 9.687 4.287 -6.425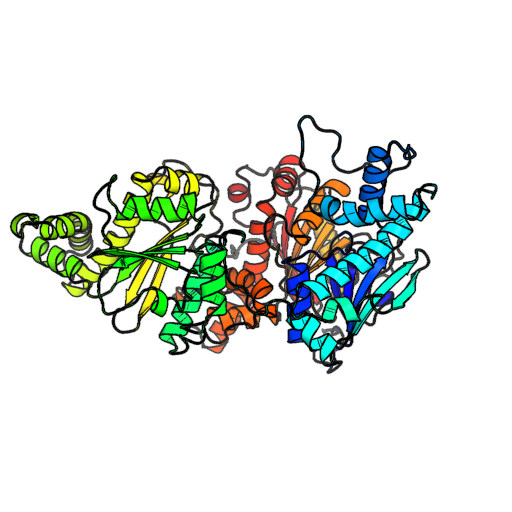 1.00 85.38 534 PHE A CA 1
ATOM 3971 C C . PHE A 1 534 ? 11.006 4.854 -6.955 1.00 85.38 534 PHE A C 1
ATOM 3973 O O . PHE A 1 534 ? 11.071 6.015 -7.355 1.00 85.38 534 PHE A O 1
ATOM 3980 N N . ALA A 1 535 ? 12.020 3.996 -7.083 1.00 85.81 535 ALA A N 1
ATOM 3981 C CA . ALA A 1 535 ? 13.320 4.368 -7.626 1.00 85.81 535 ALA A CA 1
ATOM 3982 C C . ALA A 1 535 ? 13.250 4.788 -9.108 1.00 85.81 535 ALA A C 1
ATOM 3984 O O . ALA A 1 535 ? 14.001 5.656 -9.548 1.00 85.81 535 ALA A O 1
ATOM 3985 N N . SER A 1 536 ? 12.319 4.212 -9.874 1.00 89.50 536 SER A N 1
ATOM 3986 C CA . SER A 1 536 ? 12.008 4.600 -11.253 1.00 89.50 536 SER A CA 1
ATOM 3987 C C . SER A 1 536 ? 11.415 6.007 -11.348 1.00 89.50 536 SER A C 1
ATOM 3989 O O . SER A 1 536 ? 11.821 6.785 -12.212 1.00 89.50 536 SER A O 1
ATOM 3991 N N . VAL A 1 537 ? 10.502 6.382 -10.449 1.00 90.62 537 VAL A N 1
ATOM 3992 C CA . VAL A 1 537 ? 9.962 7.750 -10.370 1.00 90.62 537 VAL A CA 1
ATOM 3993 C C . VAL A 1 537 ? 11.035 8.742 -9.907 1.00 90.62 537 VAL A C 1
ATOM 3995 O O . VAL A 1 537 ? 11.175 9.798 -10.519 1.00 90.62 537 VAL A O 1
ATOM 3998 N N . GLU A 1 538 ? 11.843 8.395 -8.901 1.00 88.56 538 GLU A N 1
ATOM 3999 C CA . GLU A 1 538 ? 12.965 9.227 -8.438 1.00 88.56 538 GLU A CA 1
ATOM 4000 C C . GLU A 1 538 ? 13.987 9.483 -9.548 1.00 88.56 538 GLU A C 1
ATOM 4002 O O . GLU A 1 538 ? 14.361 10.631 -9.797 1.00 88.56 538 GLU A O 1
ATOM 4007 N N . TYR A 1 539 ? 14.398 8.425 -10.257 1.00 87.12 539 TYR A N 1
ATOM 4008 C CA . TYR A 1 539 ? 15.294 8.546 -11.403 1.00 87.12 539 TYR A CA 1
ATOM 4009 C C . TYR A 1 539 ? 14.673 9.439 -12.477 1.00 87.12 539 TYR A C 1
ATOM 4011 O O . TYR A 1 539 ? 15.348 10.314 -13.015 1.00 87.12 539 TYR A O 1
ATOM 4019 N N . ALA A 1 540 ? 13.381 9.260 -12.769 1.00 89.12 540 ALA A N 1
ATOM 4020 C CA . ALA A 1 540 ? 12.700 10.046 -13.783 1.00 89.12 540 ALA A CA 1
ATOM 4021 C C . ALA A 1 540 ? 12.650 11.544 -13.462 1.00 89.12 540 ALA A C 1
ATOM 4023 O O . ALA A 1 540 ? 12.941 12.378 -14.325 1.00 89.12 540 ALA A O 1
ATOM 4024 N N . ILE A 1 541 ? 12.320 11.883 -12.218 1.00 88.81 541 ILE A N 1
ATOM 4025 C CA . ILE A 1 541 ? 12.287 13.266 -11.743 1.00 88.81 541 ILE A CA 1
ATOM 4026 C C . ILE A 1 541 ? 13.687 13.870 -11.768 1.00 88.81 541 ILE A C 1
ATOM 4028 O O . ILE A 1 541 ? 13.869 14.949 -12.327 1.00 88.81 541 ILE A O 1
ATOM 4032 N N . GLY A 1 542 ? 14.686 13.150 -11.254 1.00 84.56 542 GLY A N 1
ATOM 4033 C CA . GLY A 1 542 ? 16.071 13.606 -11.291 1.00 84.56 542 GLY A CA 1
ATOM 4034 C C . GLY A 1 542 ? 16.557 13.849 -12.722 1.00 84.56 542 GLY A C 1
ATOM 4035 O O . GLY A 1 542 ? 17.170 14.882 -12.989 1.00 84.56 542 GLY A O 1
ATOM 4036 N N . ARG A 1 543 ? 16.267 12.912 -13.642 1.00 83.56 543 ARG A N 1
ATOM 4037 C CA . ARG A 1 543 ? 16.759 12.904 -15.030 1.00 83.56 543 ARG A CA 1
ATOM 4038 C C . ARG A 1 543 ? 16.170 13.979 -15.906 1.00 83.56 543 ARG A C 1
ATOM 4040 O O . ARG A 1 543 ? 16.923 14.652 -16.609 1.00 83.56 543 ARG A O 1
ATOM 4047 N N . TRP A 1 544 ? 14.849 14.054 -15.932 1.00 85.38 544 TRP A N 1
ATOM 4048 C CA . TRP A 1 544 ? 14.132 14.844 -16.926 1.00 85.38 544 TRP A CA 1
ATOM 4049 C C . TRP A 1 544 ? 13.463 16.077 -16.319 1.00 85.38 544 TRP A C 1
ATOM 4051 O O . TRP A 1 544 ? 12.989 16.923 -17.067 1.00 85.38 544 TRP A O 1
ATOM 4061 N N . LYS A 1 545 ? 13.426 16.192 -14.982 1.00 88.00 545 LYS A N 1
ATOM 4062 C CA . LYS A 1 545 ? 12.792 17.298 -14.246 1.00 88.00 545 LYS A CA 1
ATOM 4063 C C . LYS A 1 545 ? 11.417 17.715 -14.813 1.00 88.00 545 LYS A C 1
ATOM 4065 O O . LYS A 1 545 ? 11.173 18.914 -14.993 1.00 88.00 545 LYS A O 1
ATOM 4070 N N . PRO A 1 546 ? 10.513 16.759 -15.117 1.00 89.81 546 PRO A N 1
ATOM 4071 C CA . PRO A 1 546 ? 9.186 17.092 -15.616 1.00 89.81 546 PRO A CA 1
ATOM 4072 C C . PRO A 1 546 ? 8.437 17.914 -14.565 1.00 89.81 546 PRO A C 1
ATOM 4074 O O . PRO A 1 546 ? 8.604 17.701 -13.367 1.00 89.81 546 PRO A O 1
ATOM 4077 N N . LYS A 1 547 ? 7.585 18.843 -15.005 1.00 91.12 547 LYS A N 1
ATOM 4078 C CA . LYS A 1 547 ? 6.781 19.680 -14.092 1.00 91.12 547 LYS A CA 1
ATOM 4079 C C . LYS A 1 547 ? 5.435 19.058 -13.732 1.00 91.12 547 LYS A C 1
ATOM 4081 O O . LYS A 1 547 ? 4.732 19.574 -12.871 1.00 91.12 547 LYS A O 1
ATOM 4086 N N . LEU A 1 548 ? 5.081 17.945 -14.371 1.00 94.75 548 LEU A N 1
ATOM 4087 C CA . LEU A 1 548 ? 3.809 17.270 -14.167 1.00 94.75 548 LEU A CA 1
ATOM 4088 C C . LEU A 1 548 ? 3.993 15.760 -14.002 1.00 94.75 548 LEU A C 1
ATOM 4090 O O . LEU A 1 548 ? 4.623 15.094 -14.824 1.00 94.75 548 LEU A O 1
ATOM 4094 N N . MET A 1 549 ? 3.355 15.210 -12.976 1.00 95.69 549 MET A N 1
ATOM 4095 C CA . MET A 1 549 ? 3.127 13.784 -12.813 1.00 95.69 549 MET A CA 1
ATOM 4096 C C . MET A 1 549 ? 1.633 13.527 -12.620 1.00 95.69 549 MET A C 1
ATOM 4098 O O . MET A 1 549 ? 0.985 14.178 -11.803 1.00 95.69 549 MET A O 1
ATOM 4102 N N . VAL A 1 550 ? 1.083 12.559 -13.352 1.00 95.31 550 VAL A N 1
ATOM 4103 C CA . VAL A 1 550 ? -0.316 12.141 -13.221 1.00 95.31 550 VAL A CA 1
ATOM 4104 C C . VAL A 1 550 ? -0.382 10.688 -12.764 1.00 95.31 550 VAL A C 1
ATOM 4106 O O . VAL A 1 550 ? 0.129 9.795 -13.441 1.00 95.31 550 VAL A O 1
ATOM 4109 N N . VAL A 1 551 ? -1.042 10.450 -11.632 1.00 94.44 551 VAL A N 1
ATOM 4110 C CA . VAL A 1 551 ? -1.416 9.113 -11.165 1.00 94.44 551 VAL A CA 1
ATOM 4111 C C . VAL A 1 551 ? -2.814 8.793 -11.685 1.00 94.44 551 VAL A C 1
ATOM 4113 O O . VAL A 1 551 ? -3.806 9.376 -11.246 1.00 94.44 551 VAL A O 1
ATOM 4116 N N . LEU A 1 552 ? -2.882 7.868 -12.639 1.00 91.38 552 LEU A N 1
ATOM 4117 C CA . LEU A 1 552 ? -4.116 7.400 -13.256 1.00 91.38 552 LEU A CA 1
ATOM 4118 C C . LEU A 1 552 ? -4.620 6.143 -12.553 1.00 91.38 552 LEU A C 1
ATOM 4120 O O . LEU A 1 552 ? -3.973 5.091 -12.582 1.00 91.38 552 LEU A O 1
ATOM 4124 N N . ALA A 1 553 ? -5.808 6.244 -11.970 1.00 89.81 553 ALA A N 1
ATOM 4125 C CA . ALA A 1 553 ? -6.592 5.093 -11.554 1.00 89.81 553 ALA A CA 1
ATOM 4126 C C . ALA A 1 553 ? -7.601 4.705 -12.642 1.00 89.81 553 ALA A C 1
ATOM 4128 O O . ALA A 1 553 ? -8.011 5.532 -13.453 1.00 89.81 553 ALA A O 1
ATOM 4129 N N . ASP A 1 554 ? -8.013 3.444 -12.644 1.00 86.31 554 ASP A N 1
ATOM 4130 C CA . ASP A 1 554 ? -8.998 2.911 -13.583 1.00 86.31 554 ASP A CA 1
ATOM 4131 C C . ASP A 1 554 ? -10.361 2.731 -12.889 1.00 86.31 554 ASP A C 1
ATOM 4133 O O . ASP A 1 554 ? -10.475 2.144 -11.806 1.00 86.31 554 ASP A O 1
ATOM 4137 N N . SER A 1 555 ? -11.405 3.265 -13.523 1.00 82.75 555 SER A N 1
ATOM 4138 C CA . SER A 1 555 ? -12.800 3.184 -13.075 1.00 82.75 555 SER A CA 1
ATOM 4139 C C . SER A 1 555 ? -13.376 1.759 -13.030 1.00 82.75 555 SER A C 1
ATOM 4141 O O . SER A 1 555 ? -14.249 1.486 -12.201 1.00 82.75 555 SER A O 1
ATOM 4143 N N . SER A 1 556 ? -12.878 0.843 -13.864 1.00 79.25 556 SER A N 1
ATOM 4144 C CA . SER A 1 556 ? -13.363 -0.541 -14.000 1.00 79.25 556 SER A CA 1
ATOM 4145 C C . SER A 1 556 ? -12.348 -1.588 -13.527 1.00 79.25 556 SER A C 1
ATOM 4147 O O . SER A 1 556 ? -12.458 -2.774 -13.847 1.00 79.25 556 SER A O 1
ATOM 4149 N N . SER A 1 557 ? -11.402 -1.158 -12.694 1.00 81.25 557 SER A N 1
ATOM 4150 C CA . SER A 1 557 ? -10.266 -1.960 -12.260 1.00 81.25 557 SER A CA 1
ATOM 4151 C C . SER A 1 557 ? -10.669 -3.243 -11.530 1.00 81.25 557 SER A C 1
ATOM 4153 O O . SER A 1 557 ? -11.257 -3.228 -10.443 1.00 81.25 557 SER A O 1
ATOM 4155 N N . LYS A 1 558 ? -10.244 -4.385 -12.085 1.00 84.81 558 LYS A N 1
ATOM 4156 C CA . LYS A 1 558 ? -10.340 -5.689 -11.411 1.00 84.81 558 LYS A CA 1
ATOM 4157 C C . LYS A 1 558 ? -9.523 -5.746 -10.118 1.00 84.81 558 LYS A C 1
ATOM 4159 O O . LYS A 1 558 ? -9.929 -6.421 -9.178 1.00 84.81 558 LYS A O 1
ATOM 4164 N N . VAL A 1 559 ? -8.403 -5.019 -10.058 1.00 88.19 559 VAL A N 1
ATOM 4165 C CA . VAL A 1 559 ? -7.572 -4.901 -8.848 1.00 88.19 559 VAL A CA 1
ATOM 4166 C C . VAL A 1 559 ? -8.364 -4.204 -7.743 1.00 88.19 559 VAL A C 1
ATOM 4168 O O . VAL A 1 559 ? -8.422 -4.705 -6.625 1.00 88.19 559 VAL A O 1
ATOM 4171 N N . VAL A 1 560 ? -9.023 -3.084 -8.064 1.00 89.88 560 VAL A N 1
ATOM 4172 C CA . VAL A 1 560 ? -9.880 -2.353 -7.116 1.00 89.88 560 VAL A CA 1
ATOM 4173 C C . VAL A 1 560 ? -11.022 -3.235 -6.624 1.00 89.88 560 VAL A C 1
ATOM 4175 O O . VAL A 1 560 ? -11.257 -3.301 -5.421 1.00 89.88 560 VAL A O 1
ATOM 4178 N N . ARG A 1 561 ? -11.698 -3.958 -7.525 1.00 89.62 561 ARG A N 1
ATOM 4179 C CA . ARG A 1 561 ? -12.776 -4.880 -7.140 1.00 89.62 561 ARG A CA 1
ATOM 4180 C C . ARG A 1 561 ? -12.279 -5.971 -6.187 1.00 89.62 561 ARG A C 1
ATOM 4182 O O . ARG A 1 561 ? -12.843 -6.127 -5.112 1.00 89.62 561 ARG A O 1
ATOM 4189 N N . ALA A 1 562 ? -11.174 -6.637 -6.521 1.00 89.81 562 ALA A N 1
ATOM 4190 C CA . ALA A 1 562 ? -10.581 -7.659 -5.661 1.00 89.81 562 ALA A CA 1
ATOM 4191 C C . ALA A 1 562 ? -10.143 -7.104 -4.289 1.00 89.81 562 ALA A C 1
ATOM 4193 O O . ALA A 1 562 ? -10.284 -7.784 -3.274 1.00 89.81 562 ALA A O 1
ATOM 4194 N N . ALA A 1 563 ? -9.655 -5.860 -4.233 1.00 91.62 563 ALA A N 1
ATOM 4195 C CA . ALA A 1 563 ? -9.309 -5.199 -2.975 1.00 91.62 563 ALA A CA 1
ATOM 4196 C C . ALA A 1 563 ? -10.548 -4.868 -2.121 1.00 91.62 563 ALA A C 1
ATOM 4198 O O . ALA A 1 563 ? -10.483 -4.946 -0.895 1.00 91.62 563 ALA A O 1
ATOM 4199 N N . ILE A 1 564 ? -11.683 -4.531 -2.744 1.00 92.44 564 ILE A N 1
ATOM 4200 C CA . ILE A 1 564 ? -12.969 -4.324 -2.053 1.00 92.44 564 ILE A CA 1
ATOM 4201 C C . ILE A 1 564 ? -13.500 -5.640 -1.481 1.00 92.44 564 ILE A C 1
ATOM 4203 O O . ILE A 1 564 ? -13.958 -5.662 -0.334 1.00 92.44 564 ILE A O 1
ATOM 4207 N N . ASP A 1 565 ? -13.394 -6.733 -2.237 1.00 90.31 565 ASP A N 1
ATOM 4208 C CA . ASP A 1 565 ? -13.782 -8.070 -1.779 1.00 90.31 565 ASP A CA 1
ATOM 4209 C C . ASP A 1 565 ? -12.912 -8.504 -0.586 1.00 90.31 565 ASP A C 1
ATOM 4211 O O . ASP A 1 565 ? -13.422 -8.972 0.436 1.00 90.31 565 ASP A O 1
ATOM 4215 N N . GLN A 1 566 ? -11.597 -8.263 -0.658 1.00 88.62 566 GLN A N 1
ATOM 4216 C CA . GLN A 1 566 ? -10.675 -8.501 0.456 1.00 88.62 566 GLN A CA 1
ATOM 4217 C C . GLN A 1 566 ? -11.020 -7.643 1.680 1.00 88.62 566 GLN A C 1
ATOM 4219 O O . GLN A 1 566 ? -11.120 -8.168 2.790 1.00 88.62 566 GLN A O 1
ATOM 4224 N N . ALA A 1 567 ? -11.238 -6.337 1.493 1.00 88.81 567 ALA A N 1
ATOM 4225 C CA . ALA A 1 567 ? -11.611 -5.424 2.573 1.00 88.81 567 ALA A CA 1
ATOM 4226 C C . ALA A 1 567 ? -12.952 -5.808 3.213 1.00 88.81 567 ALA A C 1
ATOM 4228 O O . ALA A 1 567 ? -13.168 -5.547 4.391 1.00 88.81 567 ALA A O 1
ATOM 4229 N N . SER A 1 568 ? -13.849 -6.447 2.460 1.00 87.44 568 SER A N 1
ATOM 4230 C CA . SER A 1 568 ? -15.128 -6.964 2.955 1.00 87.44 568 SER A CA 1
ATOM 4231 C C . SER A 1 568 ? -15.014 -8.315 3.659 1.00 87.44 568 SER A C 1
ATOM 4233 O O . SER A 1 568 ? -16.004 -8.790 4.206 1.00 87.44 568 SER A O 1
ATOM 4235 N N . GLY A 1 569 ? -13.817 -8.906 3.692 1.00 82.38 569 GLY A N 1
ATOM 4236 C CA . GLY A 1 569 ? -13.585 -10.232 4.250 1.00 82.38 569 GLY A CA 1
ATOM 4237 C C . GLY A 1 569 ? -14.159 -11.356 3.386 1.00 82.38 569 GLY A C 1
ATOM 4238 O O . GLY A 1 569 ? -14.349 -12.468 3.875 1.00 82.38 569 GLY A O 1
ATOM 4239 N N . ASP A 1 570 ? -14.455 -11.093 2.111 1.00 79.25 570 ASP A N 1
ATOM 4240 C CA . ASP A 1 570 ? -15.086 -12.077 1.239 1.00 79.25 570 ASP A CA 1
ATOM 4241 C C . ASP A 1 570 ? -14.102 -13.068 0.634 1.00 79.25 570 ASP A C 1
ATOM 4243 O O . ASP A 1 570 ? -14.458 -14.233 0.440 1.00 79.25 570 ASP A O 1
ATOM 4247 N N . VAL A 1 571 ? -12.873 -12.612 0.396 1.00 79.00 571 VAL A N 1
ATOM 4248 C CA . VAL A 1 571 ? -11.802 -13.364 -0.255 1.00 79.00 571 VAL A CA 1
ATOM 4249 C C . VAL A 1 571 ? -10.498 -13.143 0.509 1.00 79.00 571 VAL A C 1
ATOM 4251 O O . VAL A 1 571 ? -10.146 -12.007 0.825 1.00 79.00 571 VAL A O 1
ATOM 4254 N N . ILE A 1 572 ? -9.752 -14.217 0.776 1.00 77.44 572 ILE A N 1
ATOM 4255 C CA . ILE A 1 572 ? -8.334 -14.111 1.135 1.00 77.44 572 ILE A CA 1
ATOM 4256 C C . ILE A 1 572 ? -7.529 -14.200 -0.156 1.00 77.44 572 ILE A C 1
ATOM 4258 O O . ILE A 1 572 ? -7.592 -15.230 -0.833 1.00 77.44 572 ILE A O 1
ATOM 4262 N N . PRO A 1 573 ? -6.769 -13.155 -0.522 1.00 77.31 573 PRO A N 1
ATOM 4263 C CA . PRO A 1 573 ? -5.957 -13.220 -1.716 1.00 77.31 573 PRO A CA 1
ATOM 4264 C C . PRO A 1 573 ? -4.924 -14.336 -1.630 1.00 77.31 573 PRO A C 1
ATOM 4266 O O . PRO A 1 573 ? -4.280 -14.557 -0.591 1.00 77.31 573 PRO A O 1
ATOM 4269 N N . THR A 1 574 ? -4.715 -14.991 -2.768 1.00 76.25 574 THR A N 1
ATOM 4270 C CA . THR A 1 574 ? -3.571 -15.876 -2.956 1.00 76.25 574 THR A CA 1
ATOM 4271 C C . THR A 1 574 ? -2.276 -15.087 -2.708 1.00 76.25 574 THR A C 1
ATOM 4273 O O . THR A 1 574 ? -2.250 -13.875 -2.955 1.00 76.25 574 THR A O 1
ATOM 4276 N N . PRO A 1 575 ? -1.194 -15.725 -2.221 1.00 75.19 575 PRO A N 1
ATOM 4277 C CA . PRO A 1 575 ? 0.084 -15.043 -1.997 1.00 75.19 575 PRO A CA 1
ATOM 4278 C C . PRO A 1 575 ? 0.546 -14.146 -3.171 1.00 75.19 575 PRO A C 1
ATOM 4280 O O . PRO A 1 575 ? 0.882 -12.995 -2.897 1.00 75.19 575 PRO A O 1
ATOM 4283 N N . PRO A 1 576 ? 0.423 -14.568 -4.453 1.00 73.75 576 PRO A N 1
ATOM 4284 C CA . PRO A 1 576 ? 0.757 -13.740 -5.625 1.00 73.75 576 PRO A CA 1
ATOM 4285 C C . PRO A 1 576 ? -0.037 -12.427 -5.730 1.00 73.75 576 PRO A C 1
ATOM 4287 O O . PRO A 1 576 ? 0.452 -11.430 -6.252 1.00 73.75 576 PRO A O 1
ATOM 4290 N N . LYS A 1 577 ? -1.287 -12.397 -5.245 1.00 81.25 577 LYS A N 1
ATOM 4291 C CA . LYS A 1 577 ? -2.141 -11.200 -5.315 1.00 81.25 577 LYS A CA 1
ATOM 4292 C C . LYS A 1 577 ? -1.959 -10.264 -4.115 1.00 81.25 577 LYS A C 1
ATOM 4294 O O . LYS A 1 577 ? -2.214 -9.067 -4.257 1.00 81.25 577 LYS A O 1
ATOM 4299 N N . ARG A 1 578 ? -1.506 -10.762 -2.954 1.00 79.31 578 ARG A N 1
ATOM 4300 C CA . ARG A 1 578 ? -1.391 -9.966 -1.708 1.00 79.31 578 ARG A CA 1
ATOM 4301 C C . ARG A 1 578 ? -0.486 -8.751 -1.859 1.00 79.31 578 ARG A C 1
ATOM 4303 O O . ARG A 1 578 ? -0.858 -7.668 -1.422 1.00 79.31 578 ARG A O 1
ATOM 4310 N N . GLY A 1 579 ? 0.648 -8.900 -2.550 1.00 76.81 579 GLY A N 1
ATOM 4311 C CA . GLY A 1 579 ? 1.589 -7.799 -2.765 1.00 76.81 579 GLY A CA 1
ATOM 4312 C C . GLY A 1 579 ? 0.928 -6.560 -3.381 1.00 76.81 579 GLY A C 1
ATOM 4313 O O . GLY A 1 579 ? 1.243 -5.435 -3.002 1.00 76.81 579 GLY A O 1
ATOM 4314 N N . VAL A 1 580 ? -0.036 -6.740 -4.282 1.00 86.06 580 VAL A N 1
ATOM 4315 C CA . VAL A 1 580 ? -0.775 -5.620 -4.877 1.00 86.06 580 VAL A CA 1
ATOM 4316 C C . VAL A 1 580 ? -1.974 -5.236 -4.017 1.00 86.06 580 VAL A C 1
ATOM 4318 O O . VAL A 1 580 ? -2.172 -4.058 -3.712 1.00 86.06 580 VAL A O 1
ATOM 4321 N N . LEU A 1 581 ? -2.777 -6.225 -3.624 1.00 88.00 581 LEU A N 1
ATOM 4322 C CA . LEU A 1 581 ? -4.077 -5.970 -3.019 1.00 88.00 581 LEU A CA 1
ATOM 4323 C C . LEU A 1 581 ? -3.989 -5.388 -1.611 1.00 88.00 581 LEU A C 1
ATOM 4325 O O . LEU A 1 581 ? -4.790 -4.513 -1.307 1.00 88.00 581 LEU A O 1
ATOM 4329 N N . ASP A 1 582 ? -2.991 -5.748 -0.800 1.00 84.44 582 ASP A N 1
ATOM 4330 C CA . ASP A 1 582 ? -2.858 -5.217 0.565 1.00 84.44 582 ASP A CA 1
ATOM 4331 C C . ASP A 1 582 ? -2.691 -3.686 0.580 1.00 84.44 582 ASP A C 1
ATOM 4333 O O . ASP A 1 582 ? -3.160 -3.004 1.491 1.00 84.44 582 ASP A O 1
ATOM 4337 N N . ARG A 1 583 ? -2.091 -3.122 -0.476 1.00 86.81 583 ARG A N 1
ATOM 4338 C CA . ARG A 1 583 ? -1.900 -1.673 -0.636 1.00 86.81 583 ARG A CA 1
ATOM 4339 C C . ARG A 1 583 ? -3.173 -0.971 -1.096 1.00 86.81 583 ARG A C 1
ATOM 4341 O O . ARG A 1 583 ? -3.531 0.066 -0.547 1.00 86.81 583 ARG A O 1
ATOM 4348 N N . VAL A 1 584 ? -3.885 -1.550 -2.063 1.00 90.88 584 VAL A N 1
ATOM 4349 C CA . VAL A 1 584 ? -5.168 -1.006 -2.553 1.00 90.88 584 VAL A CA 1
ATOM 4350 C C . VAL A 1 584 ? -6.276 -1.180 -1.503 1.00 90.88 584 VAL A C 1
ATOM 4352 O O . VAL A 1 584 ? -7.197 -0.365 -1.413 1.00 90.88 584 VAL A O 1
ATOM 4355 N N . MET A 1 585 ? -6.165 -2.204 -0.651 1.00 90.38 585 MET A N 1
ATOM 4356 C CA . MET A 1 585 ? -7.082 -2.489 0.452 1.00 90.38 585 MET A CA 1
ATOM 4357 C C . MET A 1 585 ? -7.177 -1.317 1.433 1.00 90.38 585 MET A C 1
ATOM 4359 O O . MET A 1 585 ? -8.254 -1.076 1.972 1.00 90.38 585 MET A O 1
ATOM 4363 N N . VAL A 1 586 ? -6.103 -0.540 1.618 1.00 90.12 586 VAL A N 1
ATOM 4364 C CA . VAL A 1 586 ? -6.133 0.689 2.427 1.00 90.12 586 VAL A CA 1
ATOM 4365 C C . VAL A 1 586 ? -7.195 1.657 1.897 1.00 90.12 586 VAL A C 1
ATOM 4367 O O . VAL A 1 586 ? -8.038 2.138 2.657 1.00 90.12 586 VAL A O 1
ATOM 4370 N N . SER A 1 587 ? -7.211 1.902 0.586 1.00 91.12 587 SER A N 1
ATOM 4371 C CA . SER A 1 587 ? -8.201 2.766 -0.065 1.00 91.12 587 SER A CA 1
ATOM 4372 C C . SER A 1 587 ? -9.601 2.150 -0.057 1.00 91.12 587 SER A C 1
ATOM 4374 O O . SER A 1 587 ? -10.576 2.871 0.159 1.00 91.12 587 SER A O 1
ATOM 4376 N N . ALA A 1 588 ? -9.711 0.827 -0.218 1.00 92.69 588 ALA A N 1
ATOM 4377 C CA . ALA A 1 588 ? -10.992 0.117 -0.192 1.00 92.69 588 ALA A CA 1
ATOM 4378 C C . ALA A 1 588 ? -11.655 0.155 1.194 1.00 92.69 588 ALA A C 1
ATOM 4380 O O . ALA A 1 588 ? -12.840 0.475 1.320 1.00 92.69 588 ALA A O 1
ATOM 4381 N N . MET A 1 589 ? -10.873 -0.093 2.250 1.00 92.06 589 MET A N 1
ATOM 4382 C CA . MET A 1 589 ? -11.302 0.058 3.639 1.00 92.06 589 MET A CA 1
ATOM 4383 C C . MET A 1 589 ? -11.812 1.481 3.891 1.00 92.06 589 MET A C 1
ATOM 4385 O O . MET A 1 589 ? -12.912 1.652 4.417 1.00 92.06 589 MET A O 1
ATOM 4389 N N . ARG A 1 590 ? -11.052 2.508 3.485 1.00 88.12 590 ARG A N 1
ATOM 4390 C CA . ARG A 1 590 ? -11.442 3.918 3.674 1.00 88.12 590 ARG A CA 1
ATOM 4391 C C . ARG A 1 590 ? -12.746 4.250 2.960 1.00 88.12 590 ARG A C 1
ATOM 4393 O O . ARG A 1 590 ? -13.636 4.840 3.570 1.00 88.12 590 ARG A O 1
ATOM 4400 N N . ALA A 1 591 ? -12.878 3.846 1.698 1.00 90.56 591 ALA A N 1
ATOM 4401 C CA . ALA A 1 591 ? -14.099 4.047 0.926 1.00 90.56 591 ALA A CA 1
ATOM 4402 C C . ALA A 1 591 ? -15.308 3.424 1.635 1.00 90.56 591 ALA A C 1
ATOM 4404 O O . ALA A 1 591 ? -16.342 4.073 1.787 1.00 90.56 591 ALA A O 1
ATOM 4405 N N . LYS A 1 592 ? -15.159 2.192 2.134 1.00 89.69 592 LYS A N 1
ATOM 4406 C CA . LYS A 1 592 ? -16.213 1.494 2.871 1.00 89.69 592 LYS A CA 1
ATOM 4407 C C . LYS A 1 592 ? -16.572 2.202 4.175 1.00 89.69 592 LYS A C 1
ATOM 4409 O O . LYS A 1 592 ? -17.746 2.457 4.414 1.00 89.69 592 LYS A O 1
ATOM 4414 N N . MET A 1 593 ? -15.587 2.600 4.981 1.00 86.31 593 MET A N 1
ATOM 4415 C CA . MET A 1 593 ? -15.823 3.347 6.224 1.00 86.31 593 MET A CA 1
ATOM 4416 C C . MET A 1 593 ? -16.544 4.683 5.979 1.00 86.31 593 MET A C 1
ATOM 4418 O O . MET A 1 593 ? -17.463 5.033 6.721 1.00 86.31 593 MET A O 1
ATOM 4422 N N . GLN A 1 594 ? -16.174 5.422 4.930 1.00 86.19 594 GLN A N 1
ATOM 4423 C CA . GLN A 1 594 ? -16.838 6.678 4.558 1.00 86.19 594 GLN A CA 1
ATOM 4424 C C . GLN A 1 594 ? -18.281 6.465 4.091 1.00 86.19 594 GLN A C 1
ATOM 4426 O O . GLN A 1 594 ? -19.177 7.215 4.469 1.00 86.19 594 GLN A O 1
ATOM 4431 N N . VAL A 1 595 ? -18.528 5.431 3.287 1.00 87.81 595 VAL A N 1
ATOM 4432 C CA . VAL A 1 595 ? -19.886 5.110 2.833 1.00 87.81 595 VAL A CA 1
ATOM 4433 C C . VAL A 1 595 ? -20.756 4.633 3.997 1.00 87.81 595 VAL A C 1
ATOM 4435 O O . VAL A 1 595 ? -21.903 5.059 4.108 1.00 87.81 595 VAL A O 1
ATOM 4438 N N . ASP A 1 596 ? -20.207 3.820 4.897 1.00 84.50 596 ASP A N 1
ATOM 4439 C CA . ASP A 1 596 ? -20.937 3.236 6.028 1.00 84.50 596 ASP A CA 1
ATOM 4440 C C . ASP A 1 596 ? -21.250 4.254 7.131 1.00 84.50 596 ASP A C 1
ATOM 4442 O O . ASP A 1 596 ? -22.235 4.100 7.852 1.00 84.50 596 ASP A O 1
ATOM 4446 N N . SER A 1 597 ? -20.437 5.305 7.251 1.00 81.62 597 SER A N 1
ATOM 4447 C CA . SER A 1 597 ? -20.684 6.432 8.159 1.00 81.62 597 SER A CA 1
ATOM 4448 C C . SER A 1 597 ? -21.629 7.488 7.574 1.00 81.62 597 SER A C 1
ATOM 4450 O O . SER A 1 597 ? -22.097 8.365 8.304 1.00 81.62 597 SER A O 1
ATOM 4452 N N . SER A 1 598 ? -21.953 7.413 6.278 1.00 79.88 598 SER A N 1
ATOM 4453 C CA . SER A 1 598 ? -22.841 8.372 5.627 1.00 79.88 598 SER A CA 1
ATOM 4454 C C . SER A 1 598 ? -24.283 8.229 6.117 1.00 79.88 598 SER A C 1
ATOM 4456 O O . SER A 1 598 ? -24.849 7.141 6.171 1.00 79.88 598 SER A O 1
ATOM 4458 N N . THR A 1 599 ? -24.938 9.355 6.399 1.00 74.31 599 THR A N 1
ATOM 4459 C CA . THR A 1 599 ? -26.367 9.395 6.763 1.00 74.31 599 THR A CA 1
ATOM 4460 C C . THR A 1 599 ? -27.292 9.279 5.545 1.00 74.31 599 THR A C 1
ATOM 4462 O O . THR A 1 599 ? -28.516 9.192 5.691 1.00 74.31 599 THR A O 1
ATOM 4465 N N . LYS A 1 600 ? -26.735 9.285 4.325 1.00 81.56 600 LYS A N 1
ATOM 4466 C CA . LYS A 1 600 ? -27.498 9.203 3.076 1.00 81.56 600 LYS A CA 1
ATOM 4467 C C . LYS A 1 600 ? -28.041 7.788 2.876 1.00 81.56 600 LYS A C 1
ATOM 4469 O O . LYS A 1 600 ? -27.292 6.820 2.825 1.00 81.56 600 LYS A O 1
ATOM 4474 N N . LYS A 1 601 ? -29.359 7.668 2.684 1.00 82.50 601 LYS A N 1
ATOM 4475 C CA . LYS A 1 601 ? -29.983 6.397 2.289 1.00 82.50 601 LYS A CA 1
ATOM 4476 C C . LYS A 1 601 ? -29.577 6.042 0.859 1.00 82.50 601 LYS A C 1
ATOM 4478 O O . LYS A 1 601 ? -29.783 6.835 -0.056 1.00 82.50 601 LYS A O 1
ATOM 4483 N N . MET A 1 602 ? -29.050 4.838 0.672 1.00 88.38 602 MET A N 1
ATOM 4484 C CA . MET A 1 602 ? -28.632 4.300 -0.622 1.00 88.38 602 MET A CA 1
ATOM 4485 C C . MET A 1 602 ? -29.211 2.896 -0.809 1.00 88.38 602 MET A C 1
ATOM 4487 O O . MET A 1 602 ? -29.441 2.177 0.163 1.00 88.38 602 MET A O 1
ATOM 4491 N N . THR A 1 603 ? -29.454 2.495 -2.057 1.00 92.06 603 THR A N 1
ATOM 4492 C CA . THR A 1 603 ? -29.709 1.083 -2.386 1.00 92.06 603 THR A CA 1
ATOM 4493 C C . THR A 1 603 ? -28.408 0.282 -2.264 1.00 92.06 603 THR A C 1
ATOM 4495 O O . THR A 1 603 ? -27.329 0.871 -2.299 1.00 92.06 603 THR A O 1
ATOM 4498 N N . ALA A 1 604 ? -28.483 -1.051 -2.166 1.00 88.25 604 ALA A N 1
ATOM 4499 C CA . ALA A 1 604 ? -27.288 -1.906 -2.132 1.00 88.25 604 ALA A CA 1
ATOM 4500 C C . ALA A 1 604 ? -26.384 -1.675 -3.359 1.00 88.25 604 ALA A C 1
ATOM 4502 O O . ALA A 1 604 ? -25.224 -1.317 -3.207 1.00 88.25 604 ALA A O 1
ATOM 4503 N N . ALA A 1 605 ? -26.955 -1.710 -4.568 1.00 88.62 605 ALA A N 1
ATOM 4504 C CA . ALA A 1 605 ? -26.210 -1.429 -5.797 1.00 88.62 605 ALA A CA 1
ATOM 4505 C C . ALA A 1 605 ? -25.606 -0.012 -5.826 1.00 88.62 605 ALA A C 1
ATOM 4507 O O . ALA A 1 605 ? -24.481 0.183 -6.280 1.00 88.62 605 ALA A O 1
ATOM 4508 N N . GLY A 1 606 ? -26.334 0.992 -5.322 1.00 90.56 606 GLY A N 1
ATOM 4509 C CA . GLY A 1 606 ? -25.817 2.357 -5.223 1.00 90.56 606 GLY A CA 1
ATOM 4510 C C . GLY A 1 606 ? -24.651 2.473 -4.239 1.00 90.56 606 GLY A C 1
ATOM 4511 O O . GLY A 1 606 ? -23.701 3.209 -4.500 1.00 90.56 606 GLY A O 1
ATOM 4512 N N . ARG A 1 607 ? -24.711 1.733 -3.126 1.00 91.06 607 ARG A N 1
ATOM 4513 C CA . ARG A 1 607 ? -23.632 1.634 -2.136 1.00 91.06 607 ARG A CA 1
ATOM 4514 C C . ARG A 1 607 ? -22.384 1.017 -2.762 1.00 91.06 607 ARG A C 1
ATOM 4516 O O . ARG A 1 607 ? -21.323 1.627 -2.679 1.00 91.06 607 ARG A O 1
ATOM 4523 N N . ASP A 1 608 ? -22.523 -0.117 -3.442 1.00 90.50 608 ASP A N 1
ATOM 4524 C CA . ASP A 1 608 ? -21.398 -0.839 -4.050 1.00 90.50 608 ASP A CA 1
ATOM 4525 C C . ASP A 1 608 ? -20.707 0.002 -5.130 1.00 90.50 608 ASP A C 1
ATOM 4527 O O . ASP A 1 608 ? -19.485 0.160 -5.115 1.00 90.50 608 ASP A O 1
ATOM 4531 N N . LEU A 1 609 ? -21.488 0.651 -6.005 1.00 90.31 609 LEU A N 1
ATOM 4532 C CA . LEU A 1 609 ? -20.958 1.582 -7.007 1.00 90.31 609 LEU A CA 1
ATOM 4533 C C . LEU A 1 609 ? -20.207 2.752 -6.366 1.00 90.31 609 LEU A C 1
ATOM 4535 O O . LEU A 1 609 ? -19.153 3.157 -6.859 1.00 90.31 609 LEU A O 1
ATOM 4539 N N . ARG A 1 610 ? -20.721 3.298 -5.258 1.00 91.12 610 ARG A N 1
ATOM 4540 C CA . ARG A 1 610 ? -20.060 4.403 -4.558 1.00 91.12 610 ARG A CA 1
ATOM 4541 C C . ARG A 1 610 ? -18.764 3.963 -3.885 1.00 91.12 610 ARG A C 1
ATOM 4543 O O . ARG A 1 610 ? -17.799 4.720 -3.943 1.00 91.12 610 ARG A O 1
ATOM 4550 N N . ILE A 1 611 ? -18.728 2.770 -3.285 1.00 91.69 611 ILE A N 1
ATOM 4551 C CA . ILE A 1 611 ? -17.506 2.189 -2.710 1.00 91.69 611 ILE A CA 1
ATOM 4552 C C . ILE A 1 611 ? -16.468 1.982 -3.811 1.00 91.69 611 ILE A C 1
ATOM 4554 O O . ILE A 1 611 ? -15.324 2.388 -3.628 1.00 91.69 611 ILE A O 1
ATOM 4558 N N . GLN A 1 612 ? -16.854 1.432 -4.967 1.00 92.38 612 GLN A N 1
ATOM 4559 C CA . GLN A 1 612 ? -15.941 1.255 -6.099 1.00 92.38 612 GLN A CA 1
ATOM 4560 C C . GLN A 1 612 ? -15.362 2.595 -6.570 1.00 92.38 612 GLN A C 1
ATOM 4562 O O . GLN A 1 612 ? -14.145 2.746 -6.624 1.00 92.38 612 GLN A O 1
ATOM 4567 N N . GLN A 1 613 ? -16.215 3.592 -6.827 1.00 90.81 613 GLN A N 1
ATOM 4568 C CA . GLN A 1 613 ? -15.778 4.926 -7.257 1.00 90.81 613 GLN A CA 1
ATOM 4569 C C . GLN A 1 613 ? -14.827 5.580 -6.251 1.00 90.81 613 GLN A C 1
ATOM 4571 O O . GLN A 1 613 ? -13.760 6.055 -6.633 1.00 90.81 613 GLN A O 1
ATOM 4576 N N . LEU A 1 614 ? -15.194 5.581 -4.965 1.00 90.69 614 LEU A N 1
ATOM 4577 C CA . LEU A 1 614 ? -14.352 6.149 -3.915 1.00 90.69 614 LEU A CA 1
ATOM 4578 C C . LEU A 1 614 ? -13.039 5.388 -3.771 1.00 90.69 614 LEU A C 1
ATOM 4580 O O . LEU A 1 614 ? -12.008 6.018 -3.590 1.00 90.69 614 LEU A O 1
ATOM 4584 N N . THR A 1 615 ? -13.049 4.059 -3.878 1.00 92.38 615 THR A N 1
ATOM 4585 C CA . THR A 1 615 ? -11.822 3.258 -3.793 1.00 92.38 615 THR A CA 1
ATOM 4586 C C . THR A 1 615 ? -10.865 3.623 -4.922 1.00 92.38 615 THR A C 1
ATOM 4588 O O . THR A 1 615 ? -9.688 3.853 -4.659 1.00 92.38 615 THR A O 1
ATOM 4591 N N . THR A 1 616 ? -11.362 3.738 -6.158 1.00 91.56 616 THR A N 1
ATOM 4592 C CA . THR A 1 616 ? -10.569 4.163 -7.320 1.00 91.56 616 THR A CA 1
ATOM 4593 C C . THR A 1 616 ? -9.954 5.549 -7.103 1.00 91.56 616 THR A C 1
ATOM 4595 O O . THR A 1 616 ? -8.745 5.714 -7.267 1.00 91.56 616 THR A O 1
ATOM 4598 N N . GLU A 1 617 ? -10.758 6.539 -6.701 1.00 90.50 617 GLU A N 1
ATOM 4599 C CA . GLU A 1 617 ? -10.286 7.911 -6.466 1.00 90.50 617 GLU A CA 1
ATOM 4600 C C . GLU A 1 617 ? -9.267 7.962 -5.312 1.00 90.50 617 GLU A C 1
ATOM 4602 O O . GLU A 1 617 ? -8.170 8.503 -5.467 1.00 90.50 617 GLU A O 1
ATOM 4607 N N . LEU A 1 618 ? -9.586 7.339 -4.174 1.00 89.19 618 LEU A N 1
ATOM 4608 C CA . LEU A 1 618 ? -8.715 7.291 -2.998 1.00 89.19 618 LEU A CA 1
ATOM 4609 C C . LEU A 1 618 ? -7.417 6.528 -3.261 1.00 89.19 618 LEU A C 1
ATOM 4611 O O . LEU A 1 618 ? -6.411 6.854 -2.645 1.00 89.19 618 LEU A O 1
ATOM 4615 N N . ASN A 1 619 ? -7.397 5.531 -4.146 1.00 91.44 619 ASN A N 1
ATOM 4616 C CA . ASN A 1 619 ? -6.174 4.802 -4.491 1.00 91.44 619 ASN A CA 1
ATOM 4617 C C . ASN A 1 619 ? -5.183 5.668 -5.285 1.00 91.44 619 ASN A C 1
ATOM 4619 O O . ASN A 1 619 ? -3.978 5.602 -5.034 1.00 91.44 619 ASN A O 1
ATOM 4623 N N . ALA A 1 620 ? -5.670 6.532 -6.185 1.00 90.56 620 ALA A N 1
ATOM 4624 C CA . ALA A 1 620 ? -4.810 7.492 -6.881 1.00 90.56 620 ALA A CA 1
ATOM 4625 C C . ALA A 1 620 ? -4.168 8.483 -5.897 1.00 90.56 620 ALA A C 1
ATOM 4627 O O . ALA A 1 620 ? -2.956 8.694 -5.918 1.00 90.56 620 ALA A O 1
ATOM 4628 N N . PHE A 1 621 ? -4.968 9.044 -4.988 1.00 89.44 621 PHE A N 1
ATOM 4629 C CA . PHE A 1 621 ? -4.471 9.961 -3.963 1.00 89.44 621 PHE A CA 1
ATOM 4630 C C . PHE A 1 621 ? -3.534 9.277 -2.971 1.00 89.44 621 PHE A C 1
ATOM 4632 O O . PHE A 1 621 ? -2.459 9.799 -2.696 1.00 89.44 621 PHE A O 1
ATOM 4639 N N . TYR A 1 622 ? -3.885 8.081 -2.505 1.00 88.06 622 TYR A N 1
ATOM 4640 C CA . TYR A 1 622 ? -3.039 7.294 -1.616 1.00 88.06 622 TYR A CA 1
ATOM 4641 C C . TYR A 1 622 ? -1.682 6.981 -2.255 1.00 88.06 622 TYR A C 1
ATOM 4643 O O . TYR A 1 622 ? -0.645 7.087 -1.611 1.00 88.06 622 TYR A O 1
ATOM 4651 N N . THR A 1 623 ? -1.654 6.682 -3.553 1.00 89.75 623 THR A N 1
ATOM 4652 C CA . THR A 1 623 ? -0.402 6.494 -4.296 1.00 89.75 623 THR A CA 1
ATOM 4653 C C . THR A 1 623 ? 0.453 7.765 -4.301 1.00 89.75 623 THR A C 1
ATOM 4655 O O . THR A 1 623 ? 1.658 7.682 -4.067 1.00 89.75 623 THR A O 1
ATOM 4658 N N . ILE A 1 624 ? -0.153 8.942 -4.502 1.00 90.50 624 ILE A N 1
ATOM 4659 C CA . ILE A 1 624 ? 0.540 10.237 -4.384 1.00 90.50 624 ILE A CA 1
ATOM 4660 C C . ILE A 1 624 ? 1.102 10.417 -2.969 1.00 90.50 624 ILE A C 1
ATOM 4662 O O . ILE A 1 624 ? 2.277 10.750 -2.821 1.00 90.50 624 ILE A O 1
ATOM 4666 N N . GLU A 1 625 ? 0.312 10.134 -1.927 1.00 86.94 625 GLU A N 1
ATOM 4667 C CA . GLU A 1 625 ? 0.783 10.177 -0.537 1.00 86.94 625 GLU A CA 1
ATOM 4668 C C . GLU A 1 625 ? 2.008 9.272 -0.341 1.00 86.94 625 GLU A C 1
ATOM 4670 O O . GLU A 1 625 ? 2.975 9.668 0.314 1.00 86.94 625 GLU A O 1
ATOM 4675 N N . GLN A 1 626 ? 1.998 8.055 -0.895 1.00 86.62 626 GLN A N 1
ATOM 4676 C CA . GLN A 1 626 ? 3.124 7.125 -0.802 1.00 86.62 626 GLN A CA 1
ATOM 4677 C C . GLN A 1 626 ? 4.375 7.648 -1.515 1.00 86.62 626 GLN A C 1
ATOM 4679 O O . GLN A 1 626 ? 5.446 7.625 -0.915 1.00 86.62 626 GLN A O 1
ATOM 4684 N N . LEU A 1 627 ? 4.255 8.193 -2.727 1.00 88.44 627 LEU A N 1
ATOM 4685 C CA . LEU A 1 627 ? 5.385 8.778 -3.461 1.00 88.44 627 LEU A CA 1
ATOM 4686 C C . LEU A 1 627 ? 6.030 9.954 -2.710 1.00 88.44 627 LEU A C 1
ATOM 4688 O O . LEU A 1 627 ? 7.252 10.075 -2.674 1.00 88.44 627 LEU A O 1
ATOM 4692 N N . LEU A 1 628 ? 5.233 10.770 -2.017 1.00 87.44 628 LEU A N 1
ATOM 4693 C CA . LEU A 1 628 ? 5.723 11.902 -1.220 1.00 87.44 628 LEU A CA 1
ATOM 4694 C C . LEU A 1 628 ? 6.546 11.496 0.024 1.00 87.44 628 LEU A C 1
ATOM 4696 O O . LEU A 1 628 ? 7.075 12.369 0.707 1.00 87.44 628 LEU A O 1
ATOM 4700 N N . GLN A 1 629 ? 6.707 10.195 0.320 1.00 83.00 629 GLN A N 1
ATOM 4701 C CA . GLN A 1 629 ? 7.705 9.720 1.301 1.00 83.00 629 GLN A CA 1
ATOM 4702 C C . GLN A 1 629 ? 9.153 9.821 0.798 1.00 83.00 629 GLN A C 1
ATOM 4704 O O . GLN A 1 629 ? 10.095 9.623 1.578 1.00 83.00 629 GLN A O 1
ATOM 4709 N N . SER A 1 630 ? 9.336 10.035 -0.507 1.00 84.06 630 SER A N 1
ATOM 4710 C CA . SER A 1 630 ? 10.645 10.254 -1.104 1.00 84.06 630 SER A CA 1
ATOM 4711 C C . SER A 1 630 ? 11.079 11.672 -0.802 1.00 84.06 630 SER A C 1
ATOM 4713 O O . SER A 1 630 ? 10.368 12.625 -1.128 1.00 84.06 630 SER A O 1
ATOM 4715 N N . ASP A 1 631 ? 12.279 11.816 -0.252 1.00 83.19 631 ASP A N 1
ATOM 4716 C CA . ASP A 1 631 ? 12.879 13.131 -0.085 1.00 83.19 631 ASP A CA 1
ATOM 4717 C C . ASP A 1 631 ? 13.126 13.784 -1.456 1.00 83.19 631 ASP A C 1
ATOM 4719 O O . ASP A 1 631 ? 12.870 14.971 -1.601 1.00 83.19 631 ASP A O 1
ATOM 4723 N N . ILE A 1 632 ? 13.477 13.002 -2.489 1.00 84.44 632 ILE A N 1
ATOM 4724 C CA . ILE A 1 632 ? 13.691 13.484 -3.866 1.00 84.44 632 ILE A CA 1
ATOM 4725 C C . ILE A 1 632 ? 12.388 14.015 -4.470 1.00 84.44 632 ILE A C 1
ATOM 4727 O O . ILE A 1 632 ? 12.363 15.108 -5.030 1.00 84.44 632 ILE A O 1
ATOM 4731 N N . ILE A 1 633 ? 11.292 13.257 -4.360 1.00 88.12 633 ILE A N 1
ATOM 4732 C CA . ILE A 1 633 ? 9.997 13.681 -4.920 1.00 88.12 633 ILE A CA 1
ATOM 4733 C C . ILE A 1 633 ? 9.473 14.894 -4.151 1.00 88.12 633 ILE A C 1
ATOM 4735 O O . ILE A 1 633 ? 8.990 15.841 -4.764 1.00 88.12 633 ILE A O 1
ATOM 4739 N N . ARG A 1 634 ? 9.593 14.902 -2.819 1.00 87.81 634 ARG A N 1
ATOM 4740 C CA . ARG A 1 634 ? 9.166 16.036 -1.992 1.00 87.81 634 ARG A CA 1
ATOM 4741 C C . ARG A 1 634 ? 9.982 17.298 -2.289 1.00 87.81 634 ARG A C 1
ATOM 4743 O O . ARG A 1 634 ? 9.377 18.353 -2.448 1.00 87.81 634 ARG A O 1
ATOM 4750 N N . GLU A 1 635 ? 11.308 17.191 -2.400 1.00 86.06 635 GLU A N 1
ATOM 4751 C CA . GLU A 1 635 ? 12.185 18.290 -2.840 1.00 86.06 635 GLU A CA 1
ATOM 4752 C C . GLU A 1 635 ? 11.731 18.808 -4.212 1.00 86.06 635 GLU A C 1
ATOM 4754 O O . GLU A 1 635 ? 11.496 20.001 -4.361 1.00 86.06 635 GLU A O 1
ATOM 4759 N N . ALA A 1 636 ? 11.468 17.926 -5.181 1.00 88.31 636 ALA A N 1
ATOM 4760 C CA . ALA A 1 636 ? 11.008 18.347 -6.504 1.00 88.31 636 ALA A CA 1
ATOM 4761 C C . ALA A 1 636 ? 9.647 19.072 -6.483 1.00 88.31 636 ALA A C 1
ATOM 4763 O O . ALA A 1 636 ? 9.410 19.982 -7.276 1.00 88.31 636 ALA A O 1
ATOM 4764 N N . VAL A 1 637 ? 8.737 18.698 -5.580 1.00 90.00 637 VAL A N 1
ATOM 4765 C CA . VAL A 1 637 ? 7.434 19.371 -5.418 1.00 90.00 637 VAL A CA 1
ATOM 4766 C C . VAL A 1 637 ? 7.581 20.765 -4.824 1.00 90.00 637 VAL A C 1
ATOM 4768 O O . VAL A 1 637 ? 6.896 21.691 -5.260 1.00 90.00 637 VAL A O 1
ATOM 4771 N N . VAL A 1 638 ? 8.441 20.898 -3.813 1.00 86.94 638 VAL A N 1
ATOM 4772 C CA . VAL A 1 638 ? 8.610 22.136 -3.043 1.00 86.94 638 VAL A CA 1
ATOM 4773 C C . VAL A 1 638 ? 9.532 23.121 -3.759 1.00 86.94 638 VAL A C 1
ATOM 4775 O O . VAL A 1 638 ? 9.233 24.310 -3.795 1.00 86.94 638 VAL A O 1
ATOM 4778 N N . GLU A 1 639 ? 10.634 22.637 -4.327 1.00 84.88 639 GLU A N 1
ATOM 4779 C CA . GLU A 1 639 ? 11.716 23.462 -4.874 1.00 84.88 639 GLU A CA 1
ATOM 4780 C C . GLU A 1 639 ? 11.690 23.520 -6.406 1.00 84.88 639 GLU A C 1
ATOM 4782 O O . GLU A 1 639 ? 11.877 24.588 -6.983 1.00 84.88 639 GLU A O 1
ATOM 4787 N N . ASP A 1 640 ? 11.414 22.396 -7.077 1.00 83.88 640 ASP A N 1
ATOM 4788 C CA . ASP A 1 640 ? 11.426 22.326 -8.545 1.00 83.88 640 ASP A CA 1
ATOM 4789 C C . ASP A 1 640 ? 10.039 22.546 -9.178 1.00 83.88 640 ASP A C 1
ATOM 4791 O O . ASP A 1 640 ? 9.912 22.483 -10.402 1.00 83.88 640 ASP A O 1
ATOM 4795 N N . GLY A 1 641 ? 8.985 22.799 -8.400 1.00 86.25 641 GLY A N 1
ATOM 4796 C CA . GLY A 1 641 ? 7.639 23.061 -8.923 1.00 86.25 641 GLY A CA 1
ATOM 4797 C C . GLY A 1 641 ? 6.980 21.867 -9.630 1.00 86.25 641 GLY A C 1
ATOM 4798 O O . GLY A 1 641 ? 6.151 22.068 -10.518 1.00 86.25 641 GLY A O 1
ATOM 4799 N N . LEU A 1 642 ? 7.348 20.631 -9.275 1.00 91.06 642 LEU A N 1
ATOM 4800 C CA . LEU A 1 642 ? 6.650 19.422 -9.722 1.00 91.06 642 LEU A CA 1
ATOM 4801 C C . LEU A 1 642 ? 5.229 19.377 -9.137 1.00 91.06 642 LEU A C 1
ATOM 4803 O O . LEU A 1 642 ? 5.026 19.529 -7.931 1.00 91.06 642 LEU A O 1
ATOM 4807 N N . GLU A 1 643 ? 4.243 19.088 -9.982 1.00 92.88 643 GLU A N 1
ATOM 4808 C CA . GLU A 1 643 ? 2.854 18.891 -9.562 1.00 92.88 643 GLU A CA 1
ATOM 4809 C C . GLU A 1 643 ? 2.414 17.436 -9.719 1.00 92.88 643 GLU A C 1
ATOM 4811 O O . GLU A 1 643 ? 2.612 16.828 -10.774 1.00 92.88 643 GLU A O 1
ATOM 4816 N N . LEU A 1 644 ? 1.783 16.883 -8.676 1.00 92.50 644 LEU A N 1
ATOM 4817 C CA . LEU A 1 644 ? 1.280 15.508 -8.651 1.00 92.50 644 LEU A CA 1
ATOM 4818 C C . LEU A 1 644 ? -0.244 15.538 -8.678 1.00 92.50 644 LEU A C 1
ATOM 4820 O O . LEU A 1 644 ? -0.885 15.887 -7.687 1.00 92.50 644 LEU A O 1
ATOM 4824 N N . HIS A 1 645 ? -0.824 15.131 -9.802 1.00 92.75 645 HIS A N 1
ATOM 4825 C CA . HIS A 1 645 ? -2.268 15.124 -10.009 1.00 92.75 645 HIS A CA 1
ATOM 4826 C C . HIS A 1 645 ? -2.817 13.701 -10.027 1.00 92.75 645 HIS A C 1
ATOM 4828 O O . HIS A 1 645 ? -2.259 12.811 -10.664 1.00 92.75 645 HIS A O 1
ATOM 4834 N N . ALA A 1 646 ? -3.949 13.486 -9.367 1.00 92.12 646 ALA A N 1
ATOM 4835 C CA . ALA A 1 646 ? -4.732 12.270 -9.516 1.00 92.12 646 ALA A CA 1
ATOM 4836 C C . ALA A 1 646 ? -5.720 12.421 -10.680 1.00 92.12 646 ALA A C 1
ATOM 4838 O O . ALA A 1 646 ? -6.272 13.501 -10.924 1.00 92.12 646 ALA A O 1
ATOM 4839 N N . ALA A 1 647 ? -5.979 11.326 -11.384 1.00 92.62 647 ALA A N 1
ATOM 4840 C CA . ALA A 1 647 ? -6.967 11.263 -12.450 1.00 92.62 647 ALA A CA 1
ATOM 4841 C C . ALA A 1 647 ? -7.582 9.861 -12.549 1.00 92.62 647 ALA A C 1
ATOM 4843 O O . ALA A 1 647 ? -6.990 8.874 -12.115 1.00 92.62 647 ALA A O 1
ATOM 4844 N N . VAL A 1 648 ? -8.781 9.778 -13.124 1.00 91.56 648 VAL A N 1
ATOM 4845 C CA . VAL A 1 648 ? -9.488 8.518 -13.376 1.00 91.56 648 VAL A CA 1
ATOM 4846 C C . VAL A 1 648 ? -9.663 8.334 -14.872 1.00 91.56 648 VAL A C 1
ATOM 4848 O O . VAL A 1 648 ? -10.204 9.212 -15.541 1.00 91.56 648 VAL A O 1
ATOM 4851 N N . LEU A 1 649 ? -9.228 7.189 -15.380 1.00 90.44 649 LEU A N 1
ATOM 4852 C CA . LEU A 1 649 ? -9.470 6.746 -16.741 1.00 90.44 649 LEU A CA 1
ATOM 4853 C C . LEU A 1 649 ? -10.703 5.833 -16.788 1.00 90.44 649 LEU A C 1
ATOM 4855 O O . LEU A 1 649 ? -10.856 4.903 -15.991 1.00 90.44 649 LEU A O 1
ATOM 4859 N N . ASP A 1 650 ? -11.567 6.090 -17.758 1.00 87.75 650 ASP A N 1
ATOM 4860 C CA . ASP A 1 650 ? -12.546 5.127 -18.243 1.00 87.75 650 ASP A CA 1
ATOM 4861 C C . ASP A 1 650 ? -11.922 4.330 -19.393 1.00 87.75 650 ASP A C 1
ATOM 4863 O O . ASP A 1 650 ? -11.688 4.867 -20.473 1.00 87.75 650 ASP A O 1
ATOM 4867 N N . GLU A 1 651 ? -11.616 3.054 -19.160 1.00 78.38 651 GLU A N 1
ATOM 4868 C CA . GLU A 1 651 ? -10.957 2.196 -20.155 1.00 78.38 651 GLU A CA 1
ATOM 4869 C C . GLU A 1 651 ? -11.843 1.853 -21.354 1.00 78.38 651 GLU A C 1
ATOM 4871 O O . GLU A 1 651 ? -11.324 1.466 -22.399 1.00 78.38 651 GLU A O 1
ATOM 4876 N N . GLN A 1 652 ? -13.164 2.004 -21.237 1.00 77.62 652 GLN A N 1
ATOM 4877 C CA . GLN A 1 652 ? -14.088 1.720 -22.335 1.00 77.62 652 GLN A CA 1
ATOM 4878 C C . GLN A 1 652 ? -14.160 2.892 -23.312 1.00 77.62 652 GLN A C 1
ATOM 4880 O O . GLN A 1 652 ? -14.221 2.713 -24.530 1.00 77.62 652 GLN A O 1
ATOM 4885 N N . THR A 1 653 ? -14.163 4.110 -22.774 1.00 84.50 653 THR A N 1
ATOM 4886 C CA . THR A 1 653 ? -14.333 5.333 -23.568 1.00 84.50 653 THR A CA 1
ATOM 4887 C C . THR A 1 653 ? -13.020 6.068 -23.827 1.00 84.50 653 THR A C 1
ATOM 4889 O O . THR A 1 653 ? -12.950 6.919 -24.712 1.00 84.50 653 THR A O 1
ATOM 4892 N N . GLY A 1 654 ? -11.977 5.764 -23.054 1.00 86.19 654 GLY A N 1
ATOM 4893 C CA . GLY A 1 654 ? -10.715 6.494 -23.028 1.00 86.19 654 GLY A CA 1
ATOM 4894 C C . GLY A 1 654 ? -10.797 7.867 -22.372 1.00 86.19 654 GLY A C 1
ATOM 4895 O O . GLY A 1 654 ? -9.826 8.618 -22.437 1.00 86.19 654 GLY A O 1
ATOM 4896 N N . VAL A 1 655 ? -11.937 8.230 -21.779 1.00 91.00 655 VAL A N 1
ATOM 4897 C CA . VAL A 1 655 ? -12.123 9.529 -21.125 1.00 91.00 655 VAL A CA 1
ATOM 4898 C C . VAL A 1 655 ? -11.276 9.586 -19.858 1.00 91.00 655 VAL A C 1
ATOM 4900 O O . VAL A 1 655 ? -11.378 8.717 -18.993 1.00 91.00 655 VAL A O 1
ATOM 4903 N N . VAL A 1 656 ? -10.474 10.642 -19.723 1.00 92.38 656 VAL A N 1
ATOM 4904 C CA . VAL A 1 656 ? -9.690 10.916 -18.514 1.00 92.38 656 VAL A CA 1
ATOM 4905 C C . VAL A 1 656 ? -10.330 12.060 -17.734 1.00 92.38 656 VAL A C 1
ATOM 4907 O O . VAL A 1 656 ? -10.399 13.200 -18.194 1.00 92.38 656 VAL A O 1
ATOM 4910 N N . LYS A 1 657 ? -10.775 11.768 -16.512 1.00 92.06 657 LYS A N 1
ATOM 4911 C CA . LYS A 1 657 ? -11.284 12.751 -15.554 1.00 92.06 657 LYS A CA 1
ATOM 4912 C C . LYS A 1 657 ? -10.173 13.143 -14.582 1.00 92.06 657 LYS A C 1
ATOM 4914 O O . LYS A 1 657 ? -9.819 12.366 -13.698 1.00 92.06 657 LYS A O 1
ATOM 4919 N N . MET A 1 658 ? -9.666 14.367 -14.702 1.00 90.25 658 MET A N 1
ATOM 4920 C CA . MET A 1 658 ? -8.721 14.924 -13.728 1.00 90.25 658 MET A CA 1
ATOM 4921 C C . MET A 1 658 ? -9.415 15.155 -12.380 1.00 90.25 658 MET A C 1
ATOM 4923 O O . MET A 1 658 ? -10.475 15.782 -12.326 1.00 90.25 658 MET A O 1
ATOM 4927 N N . LEU A 1 659 ? -8.814 14.660 -11.298 1.00 86.88 659 LEU A N 1
ATOM 4928 C CA . LEU A 1 659 ? -9.251 14.924 -9.924 1.00 86.88 659 LEU A CA 1
ATOM 4929 C C . LEU A 1 659 ? -8.494 16.114 -9.312 1.00 86.88 659 LEU A C 1
ATOM 4931 O O . LEU A 1 659 ? -9.053 16.822 -8.478 1.00 86.88 659 LEU A O 1
ATOM 4935 N N . GLY A 1 660 ? -7.260 16.356 -9.766 1.00 86.06 660 GLY A N 1
ATOM 4936 C CA . GLY A 1 660 ? -6.388 17.436 -9.295 1.00 86.06 660 GLY A CA 1
ATOM 4937 C C . GLY A 1 660 ? -5.322 16.958 -8.309 1.00 86.06 660 GLY A C 1
ATOM 4938 O O . GLY A 1 660 ? -5.123 15.756 -8.123 1.00 86.06 660 GLY A O 1
ATOM 4939 N N . GLU A 1 661 ? -4.627 17.904 -7.680 1.00 85.50 661 GLU A N 1
ATOM 4940 C CA . GLU A 1 661 ? -3.636 17.608 -6.642 1.00 85.50 661 GLU A CA 1
ATOM 4941 C C . GLU A 1 661 ? -4.270 17.072 -5.355 1.00 85.50 661 GLU A C 1
ATOM 4943 O O . GLU A 1 661 ? -5.469 17.229 -5.103 1.00 85.50 661 GLU A O 1
ATOM 4948 N N . HIS A 1 662 ? -3.441 16.457 -4.510 1.00 80.62 662 HIS A N 1
ATOM 4949 C CA . HIS A 1 662 ? -3.876 16.003 -3.198 1.00 80.62 662 HIS A CA 1
ATOM 4950 C C . HIS A 1 662 ? -4.431 17.185 -2.364 1.00 80.62 662 HIS A C 1
ATOM 4952 O O . HIS A 1 662 ? -3.721 18.169 -2.160 1.00 80.62 662 HIS A O 1
ATOM 4958 N N . PRO A 1 663 ? -5.656 17.120 -1.805 1.00 73.88 663 PRO A N 1
ATOM 4959 C CA . PRO A 1 663 ? -6.265 18.238 -1.072 1.00 73.88 663 PRO A CA 1
ATOM 4960 C C . PRO A 1 663 ? -5.489 18.680 0.167 1.00 73.88 663 PRO A C 1
ATOM 4962 O O . PRO A 1 663 ? -5.634 19.813 0.615 1.00 73.88 663 PRO A O 1
ATOM 4965 N N . ALA A 1 664 ? -4.685 17.779 0.731 1.00 73.94 664 ALA A N 1
ATOM 4966 C CA . ALA A 1 664 ? -3.816 18.047 1.872 1.00 73.94 664 ALA A CA 1
ATOM 4967 C C . ALA A 1 664 ? -2.332 18.203 1.494 1.00 73.94 664 ALA A C 1
ATOM 4969 O O . ALA A 1 664 ? -1.472 18.033 2.354 1.00 73.94 664 ALA A O 1
ATOM 4970 N N . LEU A 1 665 ? -2.016 18.475 0.221 1.00 78.69 665 LEU A N 1
ATOM 4971 C CA . LEU A 1 665 ? -0.643 18.444 -0.286 1.00 78.69 665 LEU A CA 1
ATOM 4972 C C . LEU A 1 665 ? 0.325 19.321 0.520 1.00 78.69 665 LEU A C 1
ATOM 4974 O O . LEU A 1 665 ? 1.343 18.802 0.963 1.00 78.69 665 LEU A O 1
ATOM 4978 N N . GLU A 1 666 ? -0.005 20.594 0.773 1.00 77.19 666 GLU A N 1
ATOM 4979 C CA . GLU A 1 666 ? 0.845 21.511 1.562 1.00 77.19 666 GLU A CA 1
ATOM 4980 C C . GLU A 1 666 ? 1.176 20.948 2.951 1.00 77.19 666 GLU A C 1
ATOM 4982 O O . GLU A 1 666 ? 2.302 21.046 3.434 1.00 77.19 666 GLU A O 1
ATOM 4987 N N . GLY A 1 667 ? 0.193 20.303 3.582 1.00 72.25 667 GLY A N 1
ATOM 4988 C CA . GLY A 1 667 ? 0.365 19.685 4.888 1.00 72.25 667 GLY A CA 1
ATOM 4989 C C . GLY A 1 667 ? 1.158 18.376 4.856 1.00 72.25 667 GLY A C 1
ATOM 4990 O O . GLY A 1 667 ? 1.820 18.053 5.837 1.00 72.25 667 GLY A O 1
ATOM 4991 N N . ILE A 1 668 ? 1.127 17.639 3.741 1.00 74.50 668 ILE A N 1
ATOM 4992 C CA . ILE A 1 668 ? 1.941 16.430 3.539 1.00 74.50 668 ILE A CA 1
ATOM 4993 C C . ILE A 1 668 ? 3.405 16.803 3.294 1.00 74.50 668 ILE A C 1
ATOM 4995 O O . ILE A 1 668 ? 4.300 16.166 3.845 1.00 74.50 668 ILE A O 1
ATOM 4999 N N . VAL A 1 669 ? 3.663 17.832 2.481 1.00 79.81 669 VAL A N 1
ATOM 5000 C CA . VAL A 1 669 ? 5.036 18.281 2.195 1.00 79.81 669 VAL A CA 1
ATOM 5001 C C . VAL A 1 669 ? 5.610 19.174 3.298 1.00 79.81 669 VAL A C 1
ATOM 5003 O O . VAL A 1 669 ? 6.818 19.391 3.329 1.00 79.81 669 VAL A O 1
ATOM 5006 N N . GLY A 1 670 ? 4.769 19.662 4.215 1.00 74.56 670 GLY A N 1
ATOM 5007 C CA . GLY A 1 670 ? 5.177 20.511 5.337 1.00 74.56 670 GLY A CA 1
ATOM 5008 C C . GLY A 1 670 ? 5.590 21.924 4.919 1.00 74.56 670 GLY A C 1
ATOM 5009 O O . GLY A 1 670 ? 6.295 22.604 5.662 1.00 74.56 670 GLY A O 1
ATOM 5010 N N . ALA A 1 671 ? 5.172 22.367 3.734 1.00 76.31 671 ALA A N 1
ATOM 5011 C CA . ALA A 1 671 ? 5.533 23.653 3.155 1.00 76.31 671 ALA A CA 1
ATOM 5012 C C . ALA A 1 671 ? 4.329 24.259 2.428 1.00 76.31 671 ALA A C 1
ATOM 5014 O O . ALA A 1 671 ? 3.554 23.552 1.783 1.00 76.31 671 ALA A O 1
ATOM 5015 N N . LYS A 1 672 ? 4.189 25.586 2.517 1.00 77.62 672 LYS A N 1
ATOM 5016 C CA . LYS A 1 672 ? 3.249 26.319 1.664 1.00 77.62 672 LYS A CA 1
ATOM 5017 C C . LYS A 1 672 ? 3.752 26.274 0.232 1.00 77.62 672 LYS A C 1
ATOM 5019 O O . LYS A 1 672 ? 4.927 26.543 -0.008 1.00 77.62 672 LYS A O 1
ATOM 5024 N N . LEU A 1 673 ? 2.860 25.971 -0.698 1.00 78.31 673 LEU A N 1
ATOM 5025 C CA . LEU A 1 673 ? 3.196 25.862 -2.108 1.00 78.31 673 LEU A CA 1
ATOM 5026 C C . LEU A 1 673 ? 2.715 27.132 -2.800 1.00 78.31 673 LEU A C 1
ATOM 5028 O O . LEU A 1 673 ? 1.524 27.438 -2.828 1.00 78.31 673 LEU A O 1
ATOM 5032 N N . THR A 1 674 ? 3.652 27.913 -3.325 1.00 65.81 674 THR A N 1
ATOM 5033 C CA . THR A 1 674 ? 3.323 29.126 -4.071 1.00 65.81 674 THR A CA 1
ATOM 5034 C C . THR A 1 674 ? 2.814 28.759 -5.461 1.00 65.81 674 THR A C 1
ATOM 5036 O O . THR A 1 674 ? 3.370 27.883 -6.122 1.00 65.81 674 THR A O 1
ATOM 5039 N N . SER A 1 675 ? 1.756 29.430 -5.914 1.00 62.09 675 SER A N 1
ATOM 5040 C CA . SER A 1 675 ? 1.447 29.505 -7.342 1.00 62.09 675 SER A CA 1
ATOM 5041 C C . SER A 1 675 ? 2.397 30.518 -7.976 1.00 62.09 675 SER A C 1
ATOM 5043 O O . SER A 1 675 ? 2.436 31.658 -7.503 1.00 62.09 675 SER A O 1
ATOM 5045 N N . GLU A 1 676 ? 3.157 30.101 -8.985 1.00 55.47 676 GLU A N 1
ATOM 5046 C CA . GLU A 1 676 ? 3.996 31.002 -9.791 1.00 55.47 676 GLU A CA 1
ATOM 5047 C C . GLU A 1 676 ? 3.197 31.652 -10.919 1.00 55.47 676 GLU A C 1
ATOM 5049 O O . GLU A 1 676 ? 2.489 30.915 -11.650 1.00 55.47 676 GLU A O 1
#

pLDDT: mean 85.0, std 13.52, range [26.23, 98.19]

Foldseek 3Di:
DPFPWLPPLVPVQAQQEEEQEELADLDFVCVVPPLQRYFYFYFQLSFDAALFLFLLQVLQCCVPRLHQEYEREFEQPRLLLLLLLCVLCVVVVHDDDPPRQPQQDDDDPDPDDDQLLSVSLNVLSNVLCVVCVPDDSRSSSQSSRQVSSLVRLLSNLQHALSSLVCVVVSSHFYWYWYAYSVRDIDTPGGRPCSCVSSVDGHDQDDQAFLPDDADFQLLLVLLQLLLLLCLLVVNACPPPQDDPVNVVCCVVRPAQAQEEEQEEPPPLDDSCRNSSHYVRNYHYHYYQLSFDLDLPDPRLVSVLCNCPVSVHAEYEYEAEQPRPLLLVLLVCVVVVHQLCVVDDVSSSSSVRLNVLSVVLCVVCVPDDSRSSSVSSSQSSSLSRLLCSCQSDPSQVVCVQVLRHFYWYWYAYSVSSRIDTPGGRPCSCVSSVHDHQPHLDDLPQPPLVPDDDADCALEPLQNVVVVLQQVQLVCLSVVNADPAERDPPQQAQEEEQEERDRSDRSCNNSSHYRNNYSYRYGHLSACTAVSHSSLSSVLSSCSNRVHQEYEREFELPHPLLVVLLCSSSNNDDDRSSNCSSSSLLVSQLVSQLSSLVPDPDDDDPVRSVSSSSVSSRQSSSLSRVLRSLVDPSVLCSVAPVNRFYWYWYAHSGSSDIGTSYGRPSSCSNSVHDHHRD

Sequence (676 aa):
MVNVPIEDPESATPVKAVVVTCARLPVPIESIFDPLSTISLRVCGGVIQQNDALMGSAEFVLEEFDAPKIIVMGNEGNDVIATAVARAMIKAGREVSQEMPHLPLLEGKGEKKVSGLLLALEGPAEDALEQAPFGSFEELCAVASKLNVWNSIEHLLSTSRSIVERVRDGRLQVHGAYLLANGKLQLMGAHPTQQDLISSLPSGEVFRTANDVAVPADEALAALYAGNQRYIAGKSGQLNAYDKNLMREITDGGQKPYAVVLGCADSRCPVELMYDGRPGDIFVLRNAGNTLMSASGSTLGSAEYAVGPLDSKLVMVTGHTNCGAVTATVKTMLSGGDTTSVGGSIGKVLDDIVDAAKQAIKEMPDGTVPELVKLATKINVFNSVRRIIEFSHIIKEGILSGAVQVHGSVYDINTGKVEFYGEHPELEKIVGKDLPVYKFRNTEYTLRMSASASPGRSATAQASLQRLAQGNERFVKGTTKKLSASKEAEPFAIILGMAAKCVVMERVFDVAPGELLVQRVAGSIAGRKDSTLFASVEYAIGRWKPKLMVVLADSSSKVVRAAIDQASGDVIPTPPKRGVLDRVMVSAMRAKMQVDSSTKKMTAAGRDLRIQQLTTELNAFYTIEQLLQSDIIREAVVEDGLELHAAVLDEQTGVVKMLGEHPALEGIVGAKLTSE

Radius of gyration: 27.08 Å; chains: 1; bounding box: 69×58×86 Å

InterPro domains:
  IPR001765 Carbonic anhydrase [PF00484] (18-179)
  IPR001765 Carbonic anhydrase [PF00484] (259-418)
  IPR001765 Carbonic anhydrase [PF00484] (503-655)
  IPR001765 Carbonic anhydrase [PTHR11002] (216-421)
  IPR001765 Carbonic anhydrase [SM00947] (252-422)
  IPR001765 Carbonic anhydrase [SM00947] (486-660)
  IPR015892 Carbonic anhydrase, prokaryotic-like, conserved site [PS00705] (304-324)
  IPR036874 Carbonic anhydrase superfamily [G3DSA:3.40.1050.10] (7-202)
  IPR036874 Carbonic anhydrase superfamily [G3DSA:3.40.1050.10] (208-430)
  IPR036874 Carbonic anhydrase superfamily [G3DSA:3.40.1050.10] (458-668)
  IPR036874 Carbonic anhydrase superfamily [SSF53056] (17-189)
  IPR036874 Carbonic anhydrase superfamily [SSF53056] (213-423)
  IPR036874 Carbonic anhydrase superfamily [SSF53056] (465-660)

Secondary structure (DSSP, 8-state):
-----SS-TT------EEEEEESS-SS-GGGTS-TTTEEEEEEGGG---TT-HHHHHHHHHHHHH--SEEEEEEETT-HHHHHHHHHHHHHTT----S-----SSS-SSS-PPPPHHHHHHHHHHHHHHHH-TT--HHHHHHHHHHHHHHHHHHHHHHH-HHHHHHHHTTS-EEEEEEE-TTSPEEEEES-TTHHHHTSSPPPSS----TTSPPPPHHHHHHHHHHHHHHHHTT-TT-S-S--HHHHHHHHHH----SEEEEEE--TT--HHHHTTPPTTTEEEEEEGGG----TT-HHHHHHHHHHTTT---EEEEEEETT-HHHHHHHHHHHTT--GGGG-HHHHHHHHHHHHHHHHHHHH-TT--HHHHHHHHHHHHHHHHHHHHHHH-HHHHHHHHTTS-EEEEEEE-TTT--EEEEEE-TTHHHHHTSPPP--S---S-----SS--S---SSHHHHHHHHHHHHHHHHHHTT----PPPPTT---SEEEEEE--TT--HHHHTT--TTSEEEEEEGGG---STT-HHHHHHHHHHHHH--SEEEEEEETT-HHHHHHHHHHTTS-PPPHHHHHHHHHHHHHHHHHHHHHHH--S---HHHHHHHHHHHHHHHHHHHHHHHHTT-HHHHHHHHTS--EEEEEEE-TTT--EEEEEE-TTHHHHHTS-----

Organism: Chrysotila carterae (NCBI:txid13221)